Protein AF-0000000074147893 (afdb_homodimer)

InterPro domains:
  IPR001667 DDH domain [PF01368] (23-160)
  IPR003156 DHHA1 domain [PF02272] (236-323)
  IPR038763 DHH phosphoesterase superfamily [SSF64182] (21-308)
  IPR051319 Bifunctional oligoribonuclease/pAp-phosphatase and c-di-AMP PDE [PTHR47618] (9-326)

Organism: Dictyoglomus thermophilum (strain ATCC 35947 / DSM 3960 / H-6-12) (NCBI:txid309799)

Structure (mmCIF, N/CA/C/O backbone):
data_AF-0000000074147893-model_v1
#
loop_
_entity.id
_entity.type
_entity.pdbx_description
1 polymer 'MgpA protein'
#
loop_
_atom_site.group_PDB
_atom_site.id
_atom_site.type_symbol
_atom_site.label_atom_id
_atom_site.label_alt_id
_atom_site.label_comp_id
_atom_site.label_asym_id
_atom_site.label_entity_id
_atom_site.label_seq_id
_atom_site.pdbx_PDB_ins_code
_atom_site.Cartn_x
_atom_site.Cartn_y
_atom_site.Cartn_z
_atom_site.occupancy
_atom_site.B_iso_or_equiv
_atom_site.auth_seq_id
_atom_site.auth_comp_id
_atom_site.auth_asym_id
_atom_site.auth_atom_id
_atom_site.pdbx_PDB_model_num
ATOM 1 N N . MET A 1 1 ? -23.25 4.574 19.812 1 52.91 1 MET A N 1
ATOM 2 C CA . MET A 1 1 ? -22.5 5.781 20.172 1 52.91 1 MET A CA 1
ATOM 3 C C . MET A 1 1 ? -22.766 6.164 21.625 1 52.91 1 MET A C 1
ATOM 5 O O . MET A 1 1 ? -23.922 6.215 22.062 1 52.91 1 MET A O 1
ATOM 9 N N . ASN A 1 2 ? -21.688 6.203 22.328 1 68.12 2 ASN A N 1
ATOM 10 C CA . ASN A 1 2 ? -21.859 6.5 23.75 1 68.12 2 ASN A CA 1
ATOM 11 C C . ASN A 1 2 ? -22.438 7.898 23.953 1 68.12 2 ASN A C 1
ATOM 13 O O . ASN A 1 2 ? -22.328 8.758 23.078 1 68.12 2 ASN A O 1
ATOM 17 N N . LYS A 1 3 ? -23.344 8.062 24.906 1 64.62 3 LYS A N 1
ATOM 18 C CA . LYS A 1 3 ? -24.047 9.273 25.312 1 64.62 3 LYS A CA 1
ATOM 19 C C . LYS A 1 3 ? -23.109 10.477 25.312 1 64.62 3 LYS A C 1
ATOM 21 O O . LYS A 1 3 ? -23.484 11.578 24.906 1 64.62 3 LYS A O 1
ATOM 26 N N . THR A 1 4 ? -21.844 10.289 25.562 1 75 4 THR A N 1
ATOM 27 C CA . THR A 1 4 ? -20.859 11.359 25.641 1 75 4 THR A CA 1
ATOM 28 C C . THR A 1 4 ? -20.453 11.828 24.25 1 75 4 THR A C 1
ATOM 30 O O . THR A 1 4 ? -20.328 13.031 24 1 75 4 THR A O 1
ATOM 33 N N . GLN A 1 5 ? -20.344 10.977 23.344 1 82.56 5 GLN A N 1
ATOM 34 C CA . GLN A 1 5 ? -19.969 11.312 21.969 1 82.56 5 GLN A CA 1
ATOM 35 C C . GLN A 1 5 ? -21.094 12.102 21.297 1 82.56 5 GLN A C 1
ATOM 37 O O . GLN A 1 5 ? -20.812 13.031 20.531 1 82.56 5 GLN A O 1
ATOM 42 N N . SER A 1 6 ? -22.312 11.711 21.641 1 85.5 6 SER A N 1
ATOM 43 C CA . SER A 1 6 ? -23.453 12.406 21.062 1 85.5 6 SER A CA 1
ATOM 44 C C . SER A 1 6 ? -23.516 13.859 21.516 1 85.5 6 SER A C 1
ATOM 46 O O . SER A 1 6 ? -23.812 14.75 20.734 1 85.5 6 SER A O 1
ATOM 48 N N . LYS A 1 7 ? -23.25 14.117 22.781 1 89.94 7 LYS A N 1
ATOM 49 C CA . LYS A 1 7 ? -23.266 15.477 23.312 1 89.94 7 LYS A CA 1
ATOM 50 C C . LYS A 1 7 ? -22.188 16.328 22.672 1 89.94 7 LYS A C 1
ATOM 52 O O . LYS A 1 7 ? -22.422 17.5 22.375 1 89.94 7 LYS A O 1
ATOM 57 N N . LEU A 1 8 ? -21.047 15.766 22.5 1 93.31 8 LEU A N 1
ATOM 58 C CA . LEU A 1 8 ? -19.922 16.484 21.891 1 93.31 8 LEU A CA 1
ATOM 59 C C . LEU A 1 8 ? -20.25 16.859 20.438 1 93.31 8 LEU A C 1
ATOM 61 O O . LEU A 1 8 ? -19.938 17.969 20 1 93.31 8 LEU A O 1
ATOM 65 N N . LEU A 1 9 ? -20.938 16.016 19.766 1 94.69 9 LEU A N 1
ATOM 66 C CA . LEU A 1 9 ? -21.297 16.266 18.375 1 94.69 9 LEU A CA 1
ATOM 67 C C . LEU A 1 9 ? -22.359 17.359 18.266 1 94.69 9 LEU A C 1
ATOM 69 O O . LEU A 1 9 ? -22.328 18.172 17.359 1 94.69 9 LEU A O 1
ATOM 73 N N . THR A 1 10 ? -23.25 17.312 19.219 1 94.12 10 THR A N 1
ATOM 74 C CA . THR A 1 10 ? -24.281 18.359 19.266 1 94.12 10 THR A CA 1
ATOM 75 C C . THR A 1 10 ? -23.641 19.719 19.516 1 94.12 10 THR A C 1
ATOM 77 O O . THR A 1 10 ? -24.031 20.719 18.891 1 94.12 10 THR A O 1
ATOM 80 N N . SER A 1 11 ? -22.703 19.734 20.344 1 96.25 11 SER A N 1
ATOM 81 C CA . SER A 1 11 ? -21.984 20.969 20.625 1 96.25 11 SER A CA 1
ATOM 82 C C . SER A 1 11 ? -21.219 21.469 19.406 1 96.25 11 SER A C 1
ATOM 84 O O . SER A 1 11 ? -21.25 22.656 19.094 1 96.25 11 SER A O 1
ATOM 86 N N . LEU A 1 12 ? -20.578 20.562 18.734 1 97.19 12 LEU A N 1
ATOM 87 C CA . LEU A 1 12 ? -19.844 20.938 17.531 1 97.19 12 LEU A CA 1
ATOM 88 C C . LEU A 1 12 ? -20.781 21.484 16.469 1 97.19 12 LEU A C 1
ATOM 90 O O . LEU A 1 12 ? -20.484 22.484 15.82 1 97.19 12 LEU A O 1
ATOM 94 N N . LYS A 1 13 ? -21.891 20.844 16.328 1 97.12 13 LYS A N 1
ATOM 95 C CA . LYS A 1 13 ? -22.891 21.312 15.359 1 97.12 13 LYS A CA 1
ATOM 96 C C . LYS A 1 13 ? -23.344 22.734 15.68 1 97.12 13 LYS A C 1
ATOM 98 O O . LYS A 1 13 ? -23.438 23.578 14.781 1 97.12 13 LYS A O 1
ATOM 103 N N . ALA A 1 14 ? -23.609 22.969 16.922 1 97.38 14 ALA A N 1
ATOM 104 C CA . ALA A 1 14 ? -24.031 24.297 17.359 1 97.38 14 ALA A CA 1
ATOM 105 C C . ALA A 1 14 ? -22.953 25.344 17.078 1 97.38 14 ALA A C 1
ATOM 107 O O . ALA A 1 14 ? -23.266 26.453 16.625 1 97.38 14 ALA A O 1
ATOM 108 N N . ILE A 1 15 ? -21.781 25 17.297 1 97.56 15 ILE A N 1
ATOM 109 C CA . ILE A 1 15 ? -20.656 25.906 17.078 1 97.56 15 ILE A CA 1
ATOM 110 C C . ILE A 1 15 ? -20.547 26.25 15.586 1 97.56 15 ILE A C 1
ATOM 112 O O . ILE A 1 15 ? -20.406 27.406 15.219 1 97.56 15 ILE A O 1
ATOM 116 N N . ILE A 1 16 ? -20.672 25.25 14.719 1 97.69 16 ILE A N 1
ATOM 117 C CA . ILE A 1 16 ? -20.562 25.453 13.273 1 97.69 16 ILE A CA 1
ATOM 118 C C . ILE A 1 16 ? -21.719 26.328 12.797 1 97.69 16 ILE A C 1
ATOM 120 O O . ILE A 1 16 ? -21.516 27.281 12.047 1 97.69 16 ILE A O 1
ATOM 124 N N . GLU A 1 17 ? -22.859 26.016 13.32 1 97.25 17 GLU A N 1
ATOM 125 C CA . GLU A 1 17 ? -24.062 26.688 12.844 1 97.25 17 GLU A CA 1
ATOM 126 C C . GLU A 1 17 ? -24.109 28.141 13.344 1 97.25 17 GLU A C 1
ATOM 128 O O . GLU A 1 17 ? -24.609 29.016 12.648 1 97.25 17 GLU A O 1
ATOM 133 N N . ASN A 1 18 ? -23.547 28.406 14.5 1 97.44 18 ASN A N 1
ATOM 134 C CA . ASN A 1 18 ? -23.734 29.703 15.156 1 97.44 18 ASN A CA 1
ATOM 135 C C . ASN A 1 18 ? -22.531 30.625 14.938 1 97.44 18 ASN A C 1
ATOM 137 O O . ASN A 1 18 ? -22.5 31.734 15.453 1 97.44 18 ASN A O 1
ATOM 141 N N . ASN A 1 19 ? -21.594 30.188 14.219 1 97.94 19 ASN A N 1
ATOM 142 C CA . ASN A 1 19 ? -20.406 31.016 13.984 1 97.94 19 ASN A CA 1
ATOM 143 C C . ASN A 1 19 ? -20.078 31.094 12.5 1 97.94 19 ASN A C 1
ATOM 145 O O . ASN A 1 19 ? -20.453 30.219 11.719 1 97.94 19 ASN A O 1
ATOM 149 N N . GLN A 1 20 ? -19.312 32.156 12.133 1 97.31 20 GLN A N 1
ATOM 150 C CA . GLN A 1 20 ? -19 32.375 10.727 1 97.31 20 GLN A CA 1
ATOM 151 C C . GLN A 1 20 ? -17.5 32.312 10.477 1 97.31 20 GLN A C 1
ATOM 153 O O . GLN A 1 20 ? -17.062 31.922 9.391 1 97.31 20 GLN A O 1
ATOM 158 N N . ASP A 1 21 ? -16.766 32.688 11.469 1 96.81 21 ASP A N 1
ATOM 159 C CA . ASP A 1 21 ? -15.32 32.812 11.312 1 96.81 21 ASP A CA 1
ATOM 160 C C . ASP A 1 21 ? -14.57 31.734 12.078 1 96.81 21 ASP A C 1
ATOM 162 O O . ASP A 1 21 ? -14.727 31.609 13.297 1 96.81 21 ASP A O 1
ATOM 166 N N . PHE A 1 22 ? -13.82 30.969 11.352 1 98.56 22 PHE A N 1
ATOM 167 C CA . PHE A 1 22 ? -13.102 29.844 11.922 1 98.56 22 PHE A CA 1
ATOM 168 C C . PHE A 1 22 ? -11.617 29.906 11.578 1 98.56 22 PHE A C 1
ATOM 170 O O . PHE A 1 22 ? -11.25 30.375 10.5 1 98.56 22 PHE A O 1
ATOM 177 N N . ILE A 1 23 ? -10.766 29.469 12.469 1 98.75 23 ILE A N 1
ATOM 178 C CA . ILE A 1 23 ? -9.367 29.203 12.156 1 98.75 23 ILE A CA 1
ATOM 179 C C . ILE A 1 23 ? -9.039 27.734 12.414 1 98.75 23 ILE A C 1
ATOM 181 O O . ILE A 1 23 ? -9.461 27.172 13.422 1 98.75 23 ILE A O 1
ATOM 185 N N . LEU A 1 24 ? -8.422 27.125 11.461 1 98.75 24 LEU A N 1
ATOM 186 C CA . LEU A 1 24 ? -8.086 25.703 11.5 1 98.75 24 LEU A CA 1
ATOM 187 C C . LEU A 1 24 ? -6.586 25.516 11.703 1 98.75 24 LEU A C 1
ATOM 189 O O . LEU A 1 24 ? -5.777 26.219 11.102 1 98.75 24 LEU A O 1
ATOM 193 N N . PHE A 1 25 ? -6.289 24.562 12.602 1 97.94 25 PHE A N 1
ATOM 194 C CA . PHE A 1 25 ? -4.902 24.297 12.969 1 97.94 25 PHE A CA 1
ATOM 195 C C . PHE A 1 25 ? -4.57 22.828 12.828 1 97.94 25 PHE A C 1
ATOM 197 O O . PHE A 1 25 ? -5.457 21.969 12.883 1 97.94 25 PHE A O 1
ATOM 204 N N . THR A 1 26 ? -3.301 22.516 12.602 1 95.75 26 THR A N 1
ATOM 205 C CA . THR A 1 26 ? -2.723 21.172 12.742 1 95.75 26 THR A CA 1
ATOM 206 C C . THR A 1 26 ? -1.274 21.266 13.219 1 95.75 26 THR A C 1
ATOM 208 O O . THR A 1 26 ? -0.769 22.359 13.492 1 95.75 26 THR A O 1
ATOM 211 N N . HIS A 1 27 ? -0.681 20.156 13.383 1 88.62 27 HIS A N 1
ATOM 212 C CA . HIS A 1 27 ? 0.688 20.172 13.883 1 88.62 27 HIS A CA 1
ATOM 213 C C . HIS A 1 27 ? 1.665 20.641 12.805 1 88.62 27 HIS A C 1
ATOM 215 O O . HIS A 1 27 ? 1.356 20.578 11.609 1 88.62 27 HIS A O 1
ATOM 221 N N . SER A 1 28 ? 2.787 21.078 13.273 1 83.44 28 SER A N 1
ATOM 222 C CA . SER A 1 28 ? 3.85 21.469 12.352 1 83.44 28 SER A CA 1
ATOM 223 C C . SER A 1 28 ? 4.324 20.281 11.523 1 83.44 28 SER A C 1
ATOM 225 O O . SER A 1 28 ? 4.301 19.141 11.992 1 83.44 28 SER A O 1
ATOM 227 N N . ASN A 1 29 ? 4.711 20.516 10.227 1 78.94 29 ASN A N 1
ATOM 228 C CA . ASN A 1 29 ? 5.125 19.469 9.289 1 78.94 29 ASN A CA 1
ATOM 229 C C . ASN A 1 29 ? 4.047 18.406 9.141 1 78.94 29 ASN A C 1
ATOM 231 O O . ASN A 1 29 ? 4.297 17.219 9.406 1 78.94 29 ASN A O 1
ATOM 235 N N . PRO A 1 30 ? 2.986 18.875 8.727 1 89.25 30 PRO A N 1
ATOM 236 C CA . PRO A 1 30 ? 1.808 18 8.695 1 89.25 30 PRO A CA 1
ATOM 237 C C . PRO A 1 30 ? 1.951 16.844 7.715 1 89.25 30 PRO A C 1
ATOM 239 O O . PRO A 1 30 ? 2.549 17 6.648 1 89.25 30 PRO A O 1
ATOM 242 N N . ASP A 1 31 ? 1.416 15.688 8.133 1 87.25 31 ASP A N 1
ATOM 243 C CA . ASP A 1 31 ? 1.384 14.523 7.246 1 87.25 31 ASP A CA 1
ATOM 244 C C . ASP A 1 31 ? 0.051 14.438 6.508 1 87.25 31 ASP A C 1
ATOM 246 O O . ASP A 1 31 ? -0.712 15.398 6.473 1 87.25 31 ASP A O 1
ATOM 250 N N . GLY A 1 32 ? -0.224 13.359 5.887 1 93.62 32 GLY A N 1
ATOM 251 C CA . GLY A 1 32 ? -1.396 13.203 5.039 1 93.62 32 GLY A CA 1
ATOM 252 C C . GLY A 1 32 ? -2.701 13.273 5.809 1 93.62 32 GLY A C 1
ATOM 253 O O . GLY A 1 32 ? -3.688 13.828 5.316 1 93.62 32 GLY A O 1
ATOM 254 N N . ASP A 1 33 ? -2.734 12.695 7 1 96.44 33 ASP A N 1
ATOM 255 C CA . ASP A 1 33 ? -3.939 12.758 7.816 1 96.44 33 ASP A CA 1
ATOM 256 C C . ASP A 1 33 ? -4.211 14.188 8.281 1 96.44 33 ASP A C 1
ATOM 258 O O . ASP A 1 33 ? -5.355 14.648 8.258 1 96.44 33 ASP A O 1
ATOM 262 N N . ALA A 1 34 ? -3.133 14.828 8.656 1 96.12 34 ALA A N 1
ATOM 263 C CA . ALA A 1 34 ? -3.252 16.219 9.078 1 96.12 34 ALA A CA 1
ATOM 264 C C . ALA A 1 34 ? -3.773 17.094 7.941 1 96.12 34 ALA A C 1
ATOM 266 O O . ALA A 1 34 ? -4.762 17.812 8.109 1 96.12 34 ALA A O 1
ATOM 267 N N . ILE A 1 35 ? -3.178 16.984 6.805 1 97 35 ILE A N 1
ATOM 268 C CA . ILE A 1 35 ? -3.557 17.797 5.652 1 97 35 ILE A CA 1
ATOM 269 C C . ILE A 1 35 ? -4.949 17.391 5.176 1 97 35 ILE A C 1
ATOM 271 O O . ILE A 1 35 ? -5.777 18.25 4.867 1 97 35 ILE A O 1
ATOM 275 N N . GLY A 1 36 ? -5.184 16.078 5.152 1 98.38 36 GLY A N 1
ATOM 276 C CA . GLY A 1 36 ? -6.512 15.609 4.785 1 98.38 36 GLY A CA 1
ATOM 277 C C . GLY A 1 36 ? -7.602 16.125 5.703 1 98.38 36 GLY A C 1
ATOM 278 O O . GLY A 1 36 ? -8.672 16.516 5.242 1 98.38 36 GLY A O 1
ATOM 279 N N . SER A 1 37 ? -7.316 16.156 6.945 1 98.62 37 SER A N 1
ATOM 280 C CA . SER A 1 37 ? -8.305 16.578 7.934 1 98.62 37 SER A CA 1
ATOM 281 C C . SER A 1 37 ? -8.594 18.078 7.824 1 98.62 37 SER A C 1
ATOM 283 O O . SER A 1 37 ? -9.75 18.484 7.766 1 98.62 37 SER A O 1
ATOM 285 N N . ILE A 1 38 ? -7.527 18.891 7.766 1 98.25 38 ILE A N 1
ATOM 286 C CA . ILE A 1 38 ? -7.703 20.344 7.762 1 98.25 38 ILE A CA 1
ATOM 287 C C . ILE A 1 38 ? -8.398 20.766 6.473 1 98.25 38 ILE A C 1
ATOM 289 O O . ILE A 1 38 ? -9.297 21.609 6.496 1 98.25 38 ILE A O 1
ATOM 293 N N . LEU A 1 39 ? -8.086 20.188 5.344 1 98.56 39 LEU A N 1
ATOM 294 C CA . LEU A 1 39 ? -8.672 20.578 4.066 1 98.56 39 LEU A CA 1
ATOM 295 C C . LEU A 1 39 ? -10.094 20.062 3.938 1 98.56 39 LEU A C 1
ATOM 297 O O . LEU A 1 39 ? -10.961 20.75 3.375 1 98.56 39 LEU A O 1
ATOM 301 N N . ALA A 1 40 ? -10.336 18.828 4.434 1 98.81 40 ALA A N 1
ATOM 302 C CA . ALA A 1 40 ? -11.703 18.312 4.426 1 98.81 40 ALA A CA 1
ATOM 303 C C . ALA A 1 40 ? -12.648 19.25 5.172 1 98.81 40 ALA A C 1
ATOM 305 O O . ALA A 1 40 ? -13.727 19.578 4.672 1 98.81 40 ALA A O 1
ATOM 306 N N . PHE A 1 41 ? -12.203 19.672 6.309 1 98.75 41 PHE A N 1
ATOM 307 C CA . PHE A 1 41 ? -13.062 20.516 7.121 1 98.75 41 PHE A CA 1
ATOM 308 C C . PHE A 1 41 ? -13.141 21.922 6.531 1 98.75 41 PHE A C 1
ATOM 310 O O . PHE A 1 41 ? -14.18 22.578 6.609 1 98.75 41 PHE A O 1
ATOM 317 N N . TYR A 1 42 ? -12.031 22.406 5.992 1 98.69 42 TYR A N 1
ATOM 318 C CA . TYR A 1 42 ? -12.016 23.688 5.289 1 98.69 42 TYR A CA 1
ATOM 319 C C . TYR A 1 42 ? -13.086 23.734 4.203 1 98.69 42 TYR A C 1
ATOM 321 O O . TYR A 1 42 ? -13.914 24.641 4.164 1 98.69 42 TYR A O 1
ATOM 329 N N . TYR A 1 43 ? -13.078 22.719 3.342 1 98.69 43 TYR A N 1
ATOM 330 C CA . TYR A 1 43 ? -14.039 22.656 2.246 1 98.69 43 TYR A CA 1
ATOM 331 C C . TYR A 1 43 ? -15.461 22.5 2.779 1 98.69 43 TYR A C 1
ATOM 333 O O . TYR A 1 43 ? -16.391 23.109 2.25 1 98.69 43 TYR A O 1
ATOM 341 N N . LEU A 1 44 ? -15.625 21.688 3.842 1 98.56 44 LEU A N 1
ATOM 342 C CA . LEU A 1 44 ? -16.938 21.531 4.453 1 98.56 44 LEU A CA 1
ATOM 343 C C 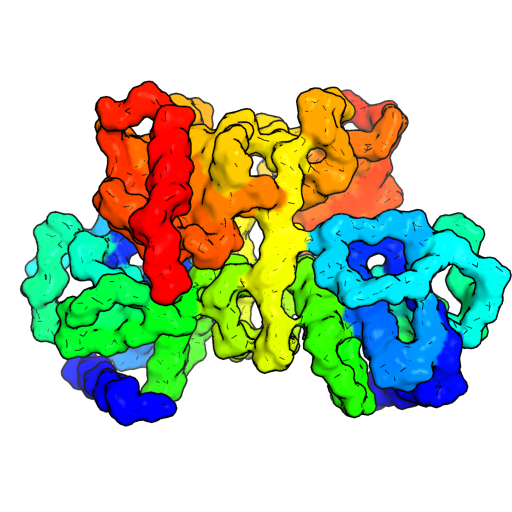. LEU A 1 44 ? -17.5 22.875 4.922 1 98.56 44 LEU A C 1
ATOM 345 O O . LEU A 1 44 ? -18.641 23.203 4.617 1 98.56 44 LEU A O 1
ATOM 349 N N . LEU A 1 45 ? -16.656 23.672 5.637 1 98.62 45 LEU A N 1
ATOM 350 C CA . LEU A 1 45 ? -17.094 24.953 6.16 1 98.62 45 LEU A CA 1
ATOM 351 C C . LEU A 1 45 ? -17.453 25.906 5.023 1 98.62 45 LEU A C 1
ATOM 353 O O . LEU A 1 45 ? -18.453 26.625 5.102 1 98.62 45 LEU A O 1
ATOM 357 N N . GLU A 1 46 ? -16.609 25.875 4 1 98.25 46 GLU A N 1
ATOM 358 C CA . GLU A 1 46 ? -16.922 26.734 2.855 1 98.25 46 GLU A CA 1
ATOM 359 C C . GLU A 1 46 ? -18.25 26.359 2.223 1 98.25 46 GLU A C 1
ATOM 361 O O . GLU A 1 46 ? -19.047 27.234 1.863 1 98.25 46 GLU A O 1
ATOM 366 N N . GLU A 1 47 ? -18.453 25.109 2.096 1 97.44 47 GLU A N 1
ATOM 367 C CA . GLU A 1 47 ? -19.688 24.609 1.492 1 97.44 47 GLU A CA 1
ATOM 368 C C . GLU A 1 47 ? -20.906 24.938 2.361 1 97.44 47 GLU A C 1
ATOM 370 O O . GLU A 1 47 ? -22.031 24.969 1.873 1 97.44 47 GLU A O 1
ATOM 375 N N . LEU A 1 48 ? -20.672 25.172 3.586 1 97.75 48 LEU A N 1
ATOM 376 C CA . LEU A 1 48 ? -21.719 25.594 4.508 1 97.75 48 LEU A CA 1
ATOM 377 C C . LEU A 1 48 ? -21.781 27.125 4.594 1 97.75 48 LEU A C 1
ATOM 379 O O . LEU A 1 48 ? -22.422 27.672 5.496 1 97.75 48 LEU A O 1
ATOM 383 N N . ASN A 1 49 ? -21.047 27.766 3.717 1 97.81 49 ASN A N 1
ATOM 384 C CA . ASN A 1 49 ? -21.016 29.219 3.576 1 97.81 49 ASN A CA 1
ATOM 385 C C . ASN A 1 49 ? -20.391 29.891 4.793 1 97.81 49 ASN A C 1
ATOM 387 O O . ASN A 1 49 ? -20.844 30.938 5.246 1 97.81 49 ASN A O 1
ATOM 391 N N . LYS A 1 50 ? -19.422 29.234 5.387 1 98.25 50 LYS A N 1
ATOM 392 C CA . LYS A 1 50 ? -18.625 29.828 6.457 1 98.25 50 LYS A CA 1
ATOM 393 C C . LYS A 1 50 ? -17.297 30.359 5.926 1 98.25 50 LYS A C 1
ATOM 395 O O . LYS A 1 50 ? -17.016 30.266 4.73 1 98.25 50 LYS A O 1
ATOM 400 N N . ASN A 1 51 ? -16.516 30.984 6.863 1 97.81 51 ASN A N 1
ATOM 401 C CA . ASN A 1 51 ? -15.25 31.609 6.496 1 97.81 51 ASN A CA 1
ATOM 402 C C . ASN A 1 51 ? -14.078 30.984 7.234 1 97.81 51 ASN A C 1
ATOM 404 O O . ASN A 1 51 ? -13.57 31.547 8.211 1 97.81 51 ASN A O 1
ATOM 408 N N . PRO A 1 52 ? -13.609 29.906 6.688 1 98.44 52 PRO A N 1
ATOM 409 C CA . PRO A 1 52 ? -12.469 29.266 7.336 1 98.44 52 PRO A CA 1
ATOM 410 C C . PRO A 1 52 ? -11.133 29.859 6.914 1 98.44 52 PRO A C 1
ATOM 412 O O . PRO A 1 52 ? -10.969 30.25 5.758 1 98.44 52 PRO A O 1
ATOM 415 N N . THR A 1 53 ? -10.242 29.953 7.828 1 98.44 53 THR A N 1
ATOM 416 C CA . THR A 1 53 ? -8.836 30.297 7.637 1 98.44 53 THR A CA 1
ATOM 417 C C . THR A 1 53 ? -7.93 29.172 8.156 1 98.44 53 THR A C 1
ATOM 419 O O . THR A 1 53 ? -8.195 28.594 9.203 1 98.44 53 THR A O 1
ATOM 422 N N . ILE A 1 54 ? -6.883 28.875 7.387 1 98.19 54 ILE A N 1
ATOM 423 C CA . ILE A 1 54 ? -5.93 27.859 7.812 1 98.19 54 ILE A CA 1
ATOM 424 C C . ILE A 1 54 ? -4.645 28.516 8.297 1 98.19 54 ILE A C 1
ATOM 426 O O . ILE A 1 54 ? -4.094 29.391 7.621 1 98.19 54 ILE A O 1
ATOM 430 N N . TYR A 1 55 ? -4.27 28.125 9.516 1 97.62 55 TYR A N 1
ATOM 431 C CA . TYR A 1 55 ? -2.93 28.484 9.969 1 97.62 55 TYR A CA 1
ATOM 432 C C . TYR A 1 55 ? -1.923 27.406 9.609 1 97.62 55 TYR A C 1
ATOM 434 O O . TYR A 1 55 ? -2.121 26.234 9.945 1 97.62 55 TYR A O 1
ATOM 442 N N . MET A 1 56 ? -0.872 27.812 8.961 1 92.31 56 MET A N 1
ATOM 443 C CA . MET A 1 56 ? 0.223 26.906 8.625 1 92.31 56 MET A CA 1
ATOM 444 C C . MET A 1 56 ? 1.544 27.656 8.523 1 92.31 56 MET A C 1
ATOM 446 O O . MET A 1 56 ? 1.719 28.5 7.645 1 92.31 56 MET A O 1
ATOM 450 N N . ASN A 1 57 ? 2.441 27.25 9.398 1 86.38 57 ASN A N 1
ATOM 451 C CA . ASN A 1 57 ? 3.705 27.969 9.422 1 86.38 57 ASN A CA 1
ATOM 452 C C . ASN A 1 57 ? 4.77 27.266 8.578 1 86.38 57 ASN A C 1
ATOM 454 O O . ASN A 1 57 ? 5.867 27.797 8.391 1 86.38 57 ASN A O 1
ATOM 458 N N . THR A 1 58 ? 4.559 26.062 8.156 1 83.19 58 THR A N 1
ATOM 459 C CA . THR A 1 58 ? 5.422 25.328 7.246 1 83.19 58 THR A CA 1
ATOM 460 C C . THR A 1 58 ? 4.762 25.172 5.879 1 83.19 58 THR A C 1
ATOM 462 O O . THR A 1 58 ? 3.535 25.234 5.766 1 83.19 58 THR A O 1
ATOM 465 N N . PRO A 1 59 ? 5.605 25.031 4.859 1 83.19 59 PRO A N 1
ATOM 466 C CA . PRO A 1 59 ? 5.008 24.844 3.537 1 83.19 59 PRO A CA 1
ATOM 467 C C . PRO A 1 59 ? 4.188 23.562 3.445 1 83.19 59 PRO A C 1
ATOM 469 O O . PRO A 1 59 ? 4.488 22.578 4.129 1 83.19 59 PRO A O 1
ATOM 472 N N . LEU A 1 60 ? 3.172 23.688 2.645 1 86.31 60 LEU A N 1
ATOM 473 C CA . LEU A 1 60 ? 2.404 22.484 2.334 1 86.31 60 LEU A CA 1
ATOM 474 C C . LEU A 1 60 ? 3.271 21.453 1.61 1 86.31 60 LEU A C 1
ATOM 476 O O . LEU A 1 60 ? 3.896 21.766 0.595 1 86.31 60 LEU A O 1
ATOM 480 N N . PRO A 1 61 ? 3.32 20.266 2.121 1 83.25 61 PRO A N 1
ATOM 481 C CA . PRO A 1 61 ? 4.098 19.25 1.403 1 83.25 61 PRO A CA 1
ATOM 482 C C . PRO A 1 61 ? 3.586 19 -0.014 1 83.25 61 PRO A C 1
ATOM 484 O O . PRO A 1 61 ? 2.373 18.922 -0.229 1 83.25 61 PRO A O 1
ATOM 487 N N . TYR A 1 62 ? 4.473 18.891 -0.949 1 83.88 62 TYR A N 1
ATOM 488 C CA . TYR A 1 62 ? 4.117 18.828 -2.361 1 83.88 62 TYR A CA 1
ATOM 489 C C . TYR A 1 62 ? 3.312 17.562 -2.656 1 83.88 62 TYR A C 1
ATOM 491 O O . TYR A 1 62 ? 2.488 17.547 -3.574 1 83.88 62 TYR A O 1
ATOM 499 N N . PHE A 1 63 ? 3.41 16.578 -1.792 1 85.06 63 PHE A N 1
ATOM 500 C CA . PHE A 1 63 ? 2.715 15.297 -1.961 1 85.06 63 PHE A CA 1
ATOM 501 C C . PHE A 1 63 ? 1.207 15.484 -1.844 1 85.06 63 PHE A C 1
ATOM 503 O O . PHE A 1 63 ? 0.434 14.641 -2.295 1 85.06 63 PHE A O 1
ATOM 510 N N . TYR A 1 64 ? 0.812 16.609 -1.236 1 92.81 64 TYR A N 1
ATOM 511 C CA . TYR A 1 64 ? -0.609 16.766 -0.946 1 92.81 64 TYR A CA 1
ATOM 512 C C . TYR A 1 64 ? -1.194 17.953 -1.697 1 92.81 64 TYR A C 1
ATOM 514 O O .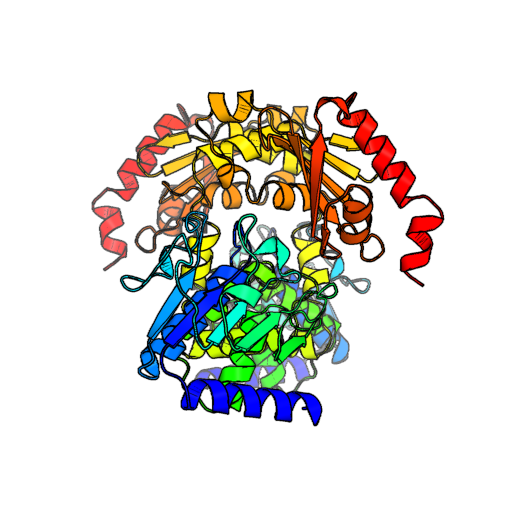 TYR A 1 64 ? -2.346 18.328 -1.47 1 92.81 64 TYR A O 1
ATOM 522 N N . GLU A 1 65 ? -0.395 18.484 -2.648 1 92.94 65 GLU A N 1
ATOM 523 C CA . GLU A 1 65 ? -0.823 19.656 -3.396 1 92.94 65 GLU A CA 1
ATOM 524 C C . GLU A 1 65 ? -2.039 19.344 -4.266 1 92.94 65 GLU A C 1
ATOM 526 O O . GLU A 1 65 ? -2.832 20.234 -4.574 1 92.94 65 GLU A O 1
ATOM 531 N N . PHE A 1 66 ? -2.213 18.125 -4.621 1 94.88 66 PHE A N 1
ATOM 532 C CA . PHE A 1 66 ? -3.307 17.719 -5.496 1 94.88 66 PHE A CA 1
ATOM 533 C C . PHE A 1 66 ? -4.652 17.922 -4.805 1 94.88 66 PHE A C 1
ATOM 535 O O . PHE A 1 66 ? -5.691 17.953 -5.465 1 94.88 66 PHE A O 1
ATOM 542 N N . LEU A 1 67 ? -4.645 18.125 -3.482 1 97.75 67 LEU A N 1
ATOM 543 C CA . LEU A 1 67 ? -5.875 18.312 -2.721 1 97.75 67 LEU A CA 1
ATOM 544 C C . LEU A 1 67 ? -6.344 19.75 -2.787 1 97.75 67 LEU A C 1
ATOM 546 O O . LEU A 1 67 ? -7.48 20.062 -2.424 1 97.75 67 LEU A O 1
ATOM 550 N N . ILE A 1 68 ? -5.461 20.625 -3.205 1 96.94 68 ILE A N 1
ATOM 551 C CA . ILE A 1 68 ? -5.789 22.047 -3.268 1 96.94 68 ILE A CA 1
ATOM 552 C C . ILE A 1 68 ? -6.566 22.344 -4.547 1 96.94 68 ILE A C 1
ATOM 554 O O . ILE A 1 68 ? -5.988 22.406 -5.633 1 96.94 68 ILE A O 1
ATOM 558 N N . LYS A 1 69 ? -7.832 22.578 -4.367 1 94.38 69 LYS A N 1
ATOM 559 C CA . LYS A 1 69 ? -8.719 22.734 -5.516 1 94.38 69 LYS A CA 1
ATOM 560 C C . LYS A 1 69 ? -9.016 24.203 -5.797 1 94.38 69 LYS A C 1
ATOM 562 O O . LYS A 1 69 ? -9.625 24.531 -6.82 1 94.38 69 LYS A O 1
ATOM 567 N N . LYS A 1 70 ? -8.625 25.016 -4.961 1 95 70 LYS A N 1
ATOM 568 C CA . LYS A 1 70 ? -8.82 26.453 -5.043 1 95 70 LYS A CA 1
ATOM 569 C C . LYS A 1 70 ? -7.844 27.203 -4.141 1 95 70 LYS A C 1
ATOM 571 O O . LYS A 1 70 ? -7.125 26.578 -3.35 1 95 70 LYS A O 1
ATOM 576 N N . GLU A 1 71 ? -7.875 28.5 -4.332 1 94.88 71 GLU A N 1
ATOM 577 C CA . GLU A 1 71 ? -7.039 29.297 -3.451 1 94.88 71 GLU A CA 1
ATOM 578 C C . GLU A 1 71 ? -7.523 29.219 -2.006 1 94.88 71 GLU A C 1
ATOM 580 O O . GLU A 1 71 ? -8.711 29.438 -1.731 1 94.88 71 GLU A O 1
ATOM 585 N N . LEU A 1 72 ? -6.656 28.922 -1.142 1 95.94 72 LEU A N 1
ATOM 586 C CA . LEU A 1 72 ? -6.961 28.781 0.277 1 95.94 72 LEU A CA 1
ATOM 587 C C . LEU A 1 72 ? -6.664 30.062 1.034 1 95.94 72 LEU A C 1
ATOM 589 O O . LEU A 1 72 ? -5.754 30.812 0.663 1 95.94 72 LEU A O 1
ATOM 593 N N . ARG A 1 73 ? -7.434 30.375 1.996 1 96.88 73 ARG A N 1
ATOM 594 C CA . ARG A 1 73 ? -7.078 31.406 2.957 1 96.88 73 ARG A CA 1
ATOM 595 C C . ARG A 1 73 ? -6.07 30.891 3.977 1 96.88 73 ARG A C 1
ATOM 597 O O . ARG A 1 73 ? -6.453 30.344 5.012 1 96.88 73 ARG A O 1
ATOM 604 N N . LEU A 1 74 ? -4.805 31.156 3.674 1 95.94 74 LEU A N 1
ATOM 605 C CA . LEU A 1 74 ? -3.697 30.672 4.492 1 95.94 74 LEU A CA 1
ATOM 606 C C . LEU A 1 74 ? -3.02 31.844 5.211 1 95.94 74 LEU A C 1
ATOM 608 O O . LEU A 1 74 ? -2.807 32.906 4.621 1 95.94 74 LEU A O 1
ATOM 612 N N . VAL A 1 75 ? -2.729 31.625 6.473 1 95.38 75 VAL A N 1
ATOM 613 C CA . VAL A 1 75 ? -1.979 32.625 7.223 1 95.38 75 VAL A CA 1
ATOM 614 C C . VAL A 1 75 ? -0.789 31.969 7.918 1 95.38 75 VAL A C 1
ATOM 616 O O . VAL A 1 75 ? -0.875 30.812 8.359 1 95.38 75 VAL A O 1
ATOM 619 N N . LYS A 1 76 ? 0.32 32.656 8.078 1 93.38 76 LYS A N 1
ATOM 620 C CA . LYS A 1 76 ? 1.523 32.156 8.727 1 93.38 76 LYS A CA 1
ATOM 621 C C . LYS A 1 76 ? 1.625 32.656 10.164 1 93.38 76 LYS A C 1
ATOM 623 O O . LYS A 1 76 ? 2.418 32.156 10.953 1 93.38 76 LYS A O 1
ATOM 628 N N . ASP A 1 77 ? 0.847 33.656 10.391 1 92.56 77 ASP A N 1
ATOM 629 C CA . ASP A 1 77 ? 0.763 34.219 11.734 1 92.56 77 ASP A CA 1
ATOM 630 C C . ASP A 1 77 ? -0.685 34.531 12.109 1 92.56 77 ASP A C 1
ATOM 632 O O . ASP A 1 77 ? -1.512 34.812 11.242 1 92.56 77 ASP A O 1
ATOM 636 N N . VAL A 1 78 ? -0.95 34.344 13.383 1 95.25 78 VAL A N 1
ATOM 637 C CA . VAL A 1 78 ? -2.287 34.625 13.883 1 95.25 78 VAL A CA 1
ATOM 638 C C . VAL A 1 78 ? -2.271 35.969 14.641 1 95.25 78 VAL A C 1
ATOM 640 O O . VAL A 1 78 ? -1.999 36 15.844 1 95.25 78 VAL A O 1
ATOM 643 N N . ASN A 1 79 ? -2.721 37 13.953 1 92.75 79 ASN A N 1
ATOM 644 C CA . ASN A 1 79 ? -2.562 38.344 14.484 1 92.75 79 ASN A CA 1
ATOM 645 C C . ASN A 1 79 ? -3.861 38.875 15.094 1 92.75 79 ASN A C 1
ATOM 647 O O . ASN A 1 79 ? -3.963 40.062 15.438 1 92.75 79 ASN A O 1
ATOM 651 N N . ARG A 1 80 ? -4.828 38.062 15.125 1 94.88 80 ARG A N 1
ATOM 652 C CA . ARG A 1 80 ? -6.102 38.406 15.75 1 94.88 80 ARG A CA 1
ATOM 653 C C . ARG A 1 80 ? -6.699 37.219 16.484 1 94.88 80 ARG A C 1
ATOM 655 O O . ARG A 1 80 ? -6.27 36.062 16.281 1 94.88 80 ARG A O 1
ATOM 662 N N . LYS A 1 81 ? -7.668 37.562 17.312 1 96.5 81 LYS A N 1
ATOM 663 C CA . LYS A 1 81 ? -8.391 36.531 18.016 1 96.5 81 LYS A CA 1
ATOM 664 C C . LYS A 1 81 ? -9.578 36.031 17.188 1 96.5 81 LYS A C 1
ATOM 666 O O . LYS A 1 81 ? -10.312 36.844 16.609 1 96.5 81 LYS A O 1
ATOM 671 N N . TYR A 1 82 ? -9.742 34.75 17.078 1 97.5 82 TYR A N 1
ATOM 672 C CA . TYR A 1 82 ? -10.875 34.156 16.375 1 97.5 82 TYR A CA 1
ATOM 673 C C . TYR A 1 82 ? -11.914 33.625 17.359 1 97.5 82 TYR A C 1
ATOM 675 O O . TYR A 1 82 ? -11.594 33.344 18.516 1 97.5 82 TYR A O 1
ATOM 683 N N . LYS A 1 83 ? -13.117 33.562 16.906 1 96.88 83 LYS A N 1
ATOM 684 C CA . LYS A 1 83 ? -14.156 33.031 17.766 1 96.88 83 LYS A CA 1
ATOM 685 C C . LYS A 1 83 ? -13.984 31.531 17.969 1 96.88 83 LYS A C 1
ATOM 687 O O . LYS A 1 83 ? -14.117 31.031 19.078 1 96.88 83 LYS A O 1
ATOM 692 N N . VAL A 1 84 ? -13.734 30.859 16.859 1 98.44 84 VAL A N 1
ATOM 693 C CA . VAL A 1 84 ? -13.641 29.406 16.938 1 98.44 84 VAL A CA 1
ATOM 694 C C . VAL A 1 84 ? -12.336 28.938 16.281 1 98.44 84 VAL A C 1
ATOM 696 O O . VAL A 1 84 ? -12.031 29.297 15.148 1 98.44 84 VAL A O 1
ATOM 699 N N . GLY A 1 85 ? -11.578 28.172 17.062 1 98.56 85 GLY A N 1
ATOM 700 C CA . GLY A 1 85 ? -10.445 27.422 16.531 1 98.56 85 GLY A CA 1
ATOM 701 C C . GLY A 1 85 ? -10.641 25.922 16.594 1 98.56 85 GLY A C 1
ATOM 702 O O . GLY A 1 85 ? -11.203 25.391 17.562 1 98.56 85 GLY A O 1
ATOM 703 N N . ILE A 1 86 ? -10.281 25.266 15.547 1 98.69 86 ILE A N 1
ATOM 704 C CA . ILE A 1 86 ? -10.344 23.797 15.516 1 98.69 86 ILE A CA 1
ATOM 705 C C . ILE A 1 86 ? -8.961 23.234 15.203 1 98.69 86 ILE A C 1
ATOM 707 O O . ILE A 1 86 ? -8.32 23.641 14.234 1 98.69 86 ILE A O 1
ATOM 711 N N . VAL A 1 87 ? -8.516 22.312 16.031 1 98.31 87 VAL A N 1
ATOM 712 C CA . VAL A 1 87 ? -7.219 21.656 15.867 1 98.31 87 VAL A CA 1
ATOM 713 C C . VAL A 1 87 ? -7.43 20.203 15.438 1 98.31 87 VAL A C 1
ATOM 715 O O . VAL A 1 87 ? -8.203 19.469 16.062 1 98.31 87 VAL A O 1
ATOM 718 N N . PHE A 1 88 ? -6.691 19.922 14.367 1 98.25 88 PHE A N 1
ATOM 719 C CA . PHE A 1 88 ? -6.77 18.562 13.859 1 98.25 88 PHE A CA 1
ATOM 720 C C . PHE A 1 88 ? -5.445 17.828 14.047 1 98.25 88 PHE A C 1
ATOM 722 O O . PHE A 1 88 ? -4.379 18.406 13.836 1 98.25 88 PHE A O 1
ATOM 729 N N . ASP A 1 89 ? -5.535 16.547 14.461 1 95.75 89 ASP A N 1
ATOM 730 C CA . ASP A 1 89 ? -4.426 15.609 14.391 1 95.75 89 ASP A CA 1
ATOM 731 C C . ASP A 1 89 ? -3.221 16.109 15.18 1 95.75 89 ASP A C 1
ATOM 733 O O . ASP A 1 89 ? -2.092 16.078 14.688 1 95.75 89 ASP A O 1
ATOM 737 N N . SER A 1 90 ? -3.463 16.672 16.281 1 91.94 90 SER A N 1
ATOM 738 C CA . SER A 1 90 ? -2.418 17.125 17.188 1 91.94 90 SER A CA 1
ATOM 739 C C . SER A 1 90 ? -2.709 16.672 18.625 1 91.94 90 SER A C 1
ATOM 741 O O . SER A 1 90 ? -3.703 17.109 19.219 1 91.94 90 SER A O 1
ATOM 743 N N . GLY A 1 91 ? -1.76 15.867 19.125 1 86.69 91 GLY A N 1
ATOM 744 C CA . GLY A 1 91 ? -1.957 15.336 20.469 1 86.69 91 GLY A CA 1
ATOM 745 C C . GLY A 1 91 ? -1.606 16.328 21.562 1 86.69 91 GLY A C 1
ATOM 746 O O . GLY A 1 91 ? -1.987 16.156 22.719 1 86.69 91 GLY A O 1
ATOM 747 N N . ASP A 1 92 ? -0.943 17.391 21.141 1 86.62 92 ASP A N 1
ATOM 748 C CA . ASP A 1 92 ? -0.488 18.422 22.062 1 86.62 92 ASP A CA 1
ATOM 749 C C . ASP A 1 92 ? -0.49 19.797 21.406 1 86.62 92 ASP A C 1
ATOM 751 O O . ASP A 1 92 ? -0.127 19.922 20.234 1 86.62 92 ASP A O 1
ATOM 755 N N . LYS A 1 93 ? -0.933 20.797 22.234 1 90.25 93 LYS A N 1
ATOM 756 C CA . LYS A 1 93 ? -1.054 22.141 21.672 1 90.25 93 LYS A CA 1
ATOM 757 C C . LYS A 1 93 ? 0.312 22.703 21.281 1 90.25 93 LYS A C 1
ATOM 759 O O . LYS A 1 93 ? 0.41 23.562 20.406 1 90.25 93 LYS A O 1
ATOM 764 N N . ASN A 1 94 ? 1.351 22.188 21.875 1 86.69 94 ASN A N 1
ATOM 765 C CA . ASN A 1 94 ? 2.697 22.703 21.625 1 86.69 94 ASN A CA 1
ATOM 766 C C . ASN A 1 94 ? 3.223 22.234 20.266 1 86.69 94 ASN A C 1
ATOM 768 O O . ASN A 1 94 ? 4.223 22.766 19.781 1 86.69 94 ASN A O 1
ATOM 772 N N . ARG A 1 95 ? 2.586 21.359 19.594 1 83.06 95 ARG A N 1
ATOM 773 C CA . ARG A 1 95 ? 2.988 20.859 18.281 1 83.06 95 ARG A CA 1
ATOM 774 C C . ARG A 1 95 ? 2.453 21.766 17.172 1 83.06 95 ARG A C 1
ATOM 776 O O . ARG A 1 95 ? 2.844 21.625 16.016 1 83.06 95 ARG A O 1
ATOM 783 N N . ILE A 1 96 ? 1.622 22.688 17.594 1 90.38 96 ILE A N 1
ATOM 784 C CA . ILE A 1 96 ? 0.943 23.547 16.625 1 90.38 96 ILE A CA 1
ATOM 785 C C . ILE A 1 96 ? 1.841 24.719 16.25 1 90.38 96 ILE A C 1
ATOM 787 O O . ILE A 1 96 ? 2.021 25.016 15.062 1 90.38 96 ILE A O 1
ATOM 791 N N . SER A 1 97 ? 2.355 25.391 17.234 1 89.62 97 SER A N 1
ATOM 792 C CA . SER A 1 97 ? 3.217 26.547 17.031 1 89.62 97 SER A CA 1
ATOM 793 C C . SER A 1 97 ? 4.246 26.672 18.141 1 89.62 97 SER A C 1
ATOM 795 O O . SER A 1 97 ? 3.953 26.359 19.297 1 89.62 97 SER A O 1
ATOM 797 N N . GLU A 1 98 ? 5.348 27.141 17.719 1 80.81 98 GLU A N 1
ATOM 798 C CA . GLU A 1 98 ? 6.391 27.438 18.703 1 80.81 98 GLU A CA 1
ATOM 799 C C . GLU A 1 98 ? 6.324 28.891 19.172 1 80.81 98 GLU A C 1
ATOM 801 O O . GLU A 1 98 ? 6.996 29.266 20.125 1 80.81 98 GLU A O 1
ATOM 806 N N . THR A 1 99 ? 5.48 29.656 18.562 1 87.31 99 THR A N 1
ATOM 807 C CA . THR A 1 99 ? 5.559 31.109 18.75 1 87.31 99 THR A CA 1
ATOM 808 C C . THR A 1 99 ? 4.367 31.609 19.562 1 87.31 99 THR A C 1
ATOM 810 O O . THR A 1 99 ? 4.398 32.719 20.094 1 87.31 99 THR A O 1
ATOM 813 N N . PHE A 1 100 ? 3.281 30.875 19.609 1 91.62 100 PHE A N 1
ATOM 814 C CA . PHE A 1 100 ? 2.133 31.312 20.391 1 91.62 100 PHE A CA 1
ATOM 815 C C . PHE A 1 100 ? 1.353 30.125 20.938 1 91.62 100 PHE A C 1
ATOM 817 O O . PHE A 1 100 ? 1.507 29 20.453 1 91.62 100 PHE A O 1
ATOM 824 N N . ASP A 1 101 ? 0.582 30.375 21.922 1 94.88 101 ASP A N 1
ATOM 825 C CA . ASP A 1 101 ? -0.383 29.422 22.453 1 94.88 101 ASP A CA 1
ATOM 826 C C . ASP A 1 101 ? -1.726 29.531 21.734 1 94.88 101 ASP A C 1
ATOM 828 O O . ASP A 1 101 ? -2.375 30.578 21.781 1 94.88 101 ASP A O 1
ATOM 832 N N . VAL A 1 102 ? -2.197 28.469 21.203 1 95.5 102 VAL A N 1
ATOM 833 C CA . VAL A 1 102 ? -3.4 28.453 20.375 1 95.5 102 VAL A CA 1
ATOM 834 C C . VAL A 1 102 ? -4.605 28.859 21.219 1 95.5 102 VAL A C 1
ATOM 836 O O . VAL A 1 102 ? -5.527 29.516 20.719 1 95.5 102 VAL A O 1
ATOM 839 N N . LYS A 1 103 ? -4.602 28.609 22.453 1 95.56 103 LYS A N 1
ATOM 840 C CA . LYS A 1 103 ? -5.719 28.906 23.344 1 95.56 103 LYS A CA 1
ATOM 841 C C . LYS A 1 103 ? -5.898 30.422 23.5 1 95.56 103 LYS A C 1
ATOM 843 O O . LYS A 1 103 ? -7.004 30.891 23.766 1 95.56 103 LYS A O 1
ATOM 848 N N . GLU A 1 104 ? -4.844 31.094 23.312 1 96 104 GLU A N 1
ATOM 849 C CA . GLU A 1 104 ? -4.883 32.531 23.469 1 96 104 GLU A CA 1
ATOM 850 C C . GLU A 1 104 ? -5.395 33.219 22.203 1 96 104 GLU A C 1
ATOM 852 O O . GLU A 1 104 ? -5.75 34.406 22.234 1 96 104 GLU A O 1
ATOM 857 N N . LYS A 1 105 ? -5.445 32.469 21.156 1 96.88 105 LYS A N 1
ATOM 858 C CA . LYS A 1 105 ? -5.758 33.062 19.859 1 96.88 105 LYS A CA 1
ATOM 859 C C . LYS A 1 105 ? -7.211 32.781 19.469 1 96.88 105 LYS A C 1
ATOM 861 O O . LYS A 1 105 ? -7.691 33.312 18.453 1 96.88 105 LYS A O 1
ATOM 866 N N . VAL A 1 106 ? -7.953 32.031 20.312 1 97.62 106 VAL A N 1
ATOM 867 C CA . VAL A 1 106 ? -9.328 31.703 19.969 1 97.62 106 VAL A CA 1
ATOM 868 C C . VAL A 1 106 ? -10.203 31.781 21.219 1 97.62 106 VAL A C 1
ATOM 870 O O . VAL A 1 106 ? -9.703 31.703 22.344 1 97.62 106 VAL A O 1
ATOM 873 N N . GLU A 1 107 ? -11.531 31.984 21.078 1 97.5 107 GLU A N 1
ATOM 874 C CA . GLU A 1 107 ? -12.469 31.984 22.188 1 97.5 107 GLU A CA 1
ATOM 875 C C . GLU A 1 107 ? -12.883 30.562 22.562 1 97.5 107 GLU A C 1
ATOM 877 O O . GLU A 1 107 ? -12.977 30.219 23.734 1 97.5 107 GLU A O 1
ATOM 882 N N . ILE A 1 108 ? -13.156 29.766 21.547 1 97.5 108 ILE A N 1
ATOM 883 C CA . ILE A 1 108 ? -13.516 28.359 21.719 1 97.5 108 ILE A CA 1
ATOM 884 C C . ILE A 1 108 ? -12.555 27.484 20.922 1 97.5 108 ILE A C 1
ATOM 886 O O . ILE A 1 108 ? -12.367 27.688 19.719 1 97.5 108 ILE A O 1
ATOM 890 N N . LEU A 1 109 ? -11.945 26.5 21.578 1 98.19 109 LEU A N 1
ATOM 891 C CA . LEU A 1 109 ? -11 25.609 20.938 1 98.19 109 LEU A CA 1
ATOM 892 C C . LEU A 1 109 ? -11.555 24.188 20.875 1 98.19 109 LEU A C 1
ATOM 894 O O . LEU A 1 109 ? -11.891 23.594 21.906 1 98.19 109 LEU A O 1
ATOM 898 N N . VAL A 1 110 ? -11.75 23.688 19.656 1 98.25 110 VAL A N 1
ATOM 899 C CA . VAL A 1 110 ? -12.164 22.312 19.438 1 98.25 110 VAL A CA 1
ATOM 900 C C . VAL A 1 110 ? -10.953 21.453 19.062 1 98.25 110 VAL A C 1
ATOM 902 O O . VAL A 1 110 ? -10.164 21.844 18.188 1 98.25 110 VAL A O 1
ATOM 905 N N . ASN A 1 111 ? -10.773 20.359 19.734 1 97.88 111 ASN A N 1
ATOM 906 C CA . ASN A 1 111 ? -9.68 19.438 19.484 1 97.88 111 ASN A CA 1
ATOM 907 C C . ASN A 1 111 ? -10.195 18.109 18.922 1 97.88 111 ASN A C 1
ATOM 909 O O . ASN A 1 111 ? -10.93 17.391 19.609 1 97.88 111 ASN A O 1
ATOM 913 N N . ILE A 1 112 ? -9.852 17.797 17.672 1 98.19 112 ILE A N 1
ATOM 914 C CA . ILE A 1 112 ? -10.195 16.531 17.031 1 98.19 112 ILE A CA 1
ATOM 915 C C . ILE A 1 112 ? -8.93 15.719 16.766 1 98.19 112 ILE A C 1
ATOM 917 O O . ILE A 1 112 ? -8.07 16.141 15.977 1 98.19 112 ILE A O 1
ATOM 921 N N . ASP A 1 113 ? -8.82 14.531 17.375 1 96.12 113 ASP A N 1
ATOM 922 C CA . ASP A 1 113 ? -7.555 13.805 17.359 1 96.12 113 ASP A CA 1
ATOM 923 C C . ASP A 1 113 ? -7.773 12.312 17.594 1 96.12 113 ASP A C 1
ATOM 925 O O . ASP A 1 113 ? -8.891 11.883 17.891 1 96.12 113 ASP A O 1
ATOM 929 N N . HIS A 1 114 ? -6.66 11.539 17.266 1 94.94 114 HIS A N 1
ATOM 930 C CA . HIS A 1 114 ? -6.758 10.109 17.516 1 94.94 114 HIS A CA 1
ATOM 931 C C . HIS A 1 114 ? -5.508 9.586 18.219 1 94.94 114 HIS A C 1
ATOM 933 O O . HIS A 1 114 ? -5.359 8.375 18.406 1 94.94 114 HIS A O 1
ATOM 939 N N . HIS A 1 115 ? -4.672 10.406 18.625 1 86.75 115 HIS A N 1
ATOM 940 C CA . HIS A 1 115 ? -3.479 9.969 19.344 1 86.75 115 HIS A CA 1
ATOM 941 C C . HIS A 1 115 ? -3.812 9.555 20.766 1 86.75 115 HIS A C 1
ATOM 943 O O . HIS A 1 115 ? -4.48 10.297 21.5 1 86.75 115 HIS A O 1
ATOM 949 N N . PRO A 1 116 ? -3.211 8.414 21.188 1 83.5 116 PRO A N 1
ATOM 950 C CA . PRO A 1 116 ? -3.471 7.973 22.562 1 83.5 116 PRO A CA 1
ATOM 951 C C . PRO A 1 116 ? -2.879 8.922 23.609 1 83.5 116 PRO A C 1
ATOM 953 O O . PRO A 1 116 ? -3.357 8.969 24.734 1 83.5 116 PRO A O 1
ATOM 956 N N . THR A 1 117 ? -1.959 9.68 23.266 1 78.88 117 THR A N 1
ATOM 957 C CA . THR A 1 117 ? -1.246 10.555 24.188 1 78.88 117 THR A CA 1
ATOM 958 C C . THR A 1 117 ? -1.911 11.922 24.266 1 78.88 117 THR A C 1
ATOM 960 O O . THR A 1 117 ? -1.423 12.82 24.969 1 78.88 117 THR A O 1
ATOM 963 N N . ASN A 1 118 ? -3.006 12.125 23.531 1 88.69 118 ASN A N 1
ATOM 964 C CA . ASN A 1 118 ? -3.678 13.422 23.547 1 88.69 118 ASN A CA 1
ATOM 965 C C . ASN A 1 118 ? -4.09 13.828 24.953 1 88.69 118 ASN A C 1
ATOM 967 O O . ASN A 1 118 ? -4.641 13.016 25.703 1 88.69 118 ASN A O 1
ATOM 971 N N . ASN A 1 119 ? -3.85 15.07 25.359 1 87.62 119 ASN A N 1
ATOM 972 C CA . ASN A 1 119 ? -4.117 15.516 26.719 1 87.62 119 ASN A CA 1
ATOM 973 C C . ASN A 1 119 ? -5.414 16.312 26.812 1 87.62 119 ASN A C 1
ATOM 975 O O . ASN A 1 119 ? -5.66 17 27.797 1 87.62 119 ASN A O 1
ATOM 979 N N . ASN A 1 120 ? -6.227 16.297 25.844 1 94.12 120 ASN A N 1
ATOM 980 C CA . ASN A 1 120 ? -7.535 16.938 25.812 1 94.12 120 ASN A CA 1
ATOM 981 C C . ASN A 1 120 ? -7.445 18.422 26.141 1 94.12 120 ASN A C 1
ATOM 983 O O . ASN A 1 120 ? -8.141 18.906 27.031 1 94.12 120 ASN A O 1
ATOM 987 N N . PHE A 1 121 ? -6.688 19.125 25.328 1 94.62 121 PHE A N 1
ATOM 988 C CA . PHE A 1 121 ? -6.316 20.5 25.625 1 94.62 121 PHE A CA 1
ATOM 989 C C . PHE A 1 121 ? -7.383 21.469 25.125 1 94.62 121 PHE A C 1
ATOM 991 O O . PHE A 1 121 ? -7.312 22.672 25.391 1 94.62 121 PHE A O 1
ATOM 998 N N . GLY A 1 122 ? -8.414 21.016 24.391 1 96.56 122 GLY A N 1
ATOM 999 C CA . GLY A 1 122 ? -9.453 21.906 23.891 1 96.56 122 GLY A CA 1
ATOM 1000 C C . GLY A 1 122 ? -10.586 22.125 24.875 1 96.56 122 GLY A C 1
ATOM 1001 O O . GLY A 1 122 ? -10.633 21.484 25.938 1 96.56 122 GLY A O 1
ATOM 1002 N N . ASP A 1 123 ? -11.43 23.109 24.547 1 96.31 123 ASP A N 1
ATOM 1003 C CA . ASP A 1 123 ? -12.688 23.266 25.281 1 96.31 123 ASP A CA 1
ATOM 1004 C C . ASP A 1 123 ? -13.656 22.125 24.953 1 96.31 123 ASP A C 1
ATOM 1006 O O . ASP A 1 123 ? -14.453 21.719 25.797 1 96.31 123 ASP A O 1
ATOM 1010 N N . ILE A 1 124 ? -13.609 21.703 23.75 1 96.38 124 ILE A N 1
ATOM 1011 C CA . ILE A 1 124 ? -14.305 20.516 23.25 1 96.38 124 ILE A CA 1
ATOM 1012 C C . ILE A 1 124 ? -13.281 19.547 22.672 1 96.38 124 ILE A C 1
ATOM 1014 O O . ILE A 1 124 ? -12.469 19.906 21.828 1 96.38 124 ILE A O 1
ATOM 1018 N N . ASN A 1 125 ? -13.312 18.344 23.188 1 97.25 125 ASN A N 1
ATOM 1019 C CA . ASN A 1 125 ? -12.352 17.328 22.75 1 97.25 125 ASN A CA 1
ATOM 1020 C C . ASN A 1 125 ? -13.055 16.109 22.141 1 97.25 125 ASN A C 1
ATOM 1022 O O . ASN A 1 125 ? -13.734 15.375 22.844 1 97.25 125 ASN A O 1
ATOM 1026 N N . ILE A 1 126 ? -12.898 15.93 20.859 1 97.44 126 ILE A N 1
ATOM 1027 C CA . ILE A 1 126 ? -13.352 14.734 20.156 1 97.44 126 ILE A CA 1
ATOM 1028 C C . ILE A 1 126 ? -12.148 13.859 19.797 1 97.44 126 ILE A C 1
ATOM 1030 O O . ILE A 1 126 ? -11.586 13.984 18.703 1 97.44 126 ILE A O 1
ATOM 1034 N N . VAL A 1 127 ? -11.789 13.016 20.75 1 96 127 VAL A N 1
ATOM 1035 C CA . VAL A 1 127 ? -10.578 12.203 20.641 1 96 127 VAL A CA 1
ATOM 1036 C C . VAL A 1 127 ? -10.938 10.727 20.672 1 96 127 VAL A C 1
ATOM 1038 O O . VAL A 1 127 ? -11.625 10.258 21.578 1 96 127 VAL A O 1
ATOM 1041 N N . ASP A 1 128 ? -10.594 9.992 19.625 1 95.69 128 ASP A N 1
ATOM 1042 C CA . ASP A 1 128 ? -10.828 8.555 19.547 1 95.69 128 ASP A CA 1
ATOM 1043 C C . ASP A 1 128 ? -9.547 7.809 19.172 1 95.69 128 ASP A C 1
ATOM 1045 O O . ASP A 1 128 ? -9.258 7.598 18 1 95.69 128 ASP A O 1
ATOM 1049 N N . PRO A 1 129 ? -8.844 7.297 20.156 1 92.06 129 PRO A N 1
ATOM 1050 C CA . PRO A 1 129 ? -7.566 6.625 19.906 1 92.06 129 PRO A CA 1
ATOM 1051 C C . PRO A 1 129 ? -7.73 5.34 19.094 1 92.06 129 PRO A C 1
ATOM 1053 O O . PRO A 1 129 ? -6.738 4.773 18.625 1 92.06 129 PRO A O 1
ATOM 1056 N N . LYS A 1 130 ? -8.93 4.891 18.922 1 92.94 130 LYS A N 1
ATOM 1057 C CA . LYS A 1 130 ? -9.164 3.652 18.172 1 92.94 130 LYS A CA 1
ATOM 1058 C C . LYS A 1 130 ? -9.367 3.926 16.688 1 92.94 130 LYS A C 1
ATOM 1060 O O . LYS A 1 130 ? -9.344 3.002 15.875 1 92.94 130 LYS A O 1
ATOM 1065 N N . ALA A 1 131 ? -9.539 5.223 16.406 1 96.25 131 ALA A N 1
ATOM 1066 C CA . ALA A 1 131 ? -9.719 5.574 14.992 1 96.25 131 ALA A CA 1
ATOM 1067 C C . ALA A 1 131 ? -8.414 5.422 14.219 1 96.25 131 ALA A C 1
ATOM 1069 O O . ALA A 1 131 ? -7.34 5.762 14.734 1 96.25 131 ALA A O 1
ATOM 1070 N N . ALA A 1 132 ? -8.555 4.977 13.008 1 94.88 132 ALA A N 1
ATOM 1071 C CA . ALA A 1 132 ? -7.371 4.762 12.18 1 94.88 132 ALA A CA 1
ATOM 1072 C C . ALA A 1 132 ? -6.719 6.09 11.805 1 94.88 132 ALA A C 1
ATOM 1074 O O . ALA A 1 132 ? -5.516 6.145 11.547 1 94.88 132 ALA A O 1
ATOM 1075 N N . SER A 1 133 ? -7.504 7.09 11.742 1 96.81 133 SER A N 1
ATOM 1076 C CA . SER A 1 133 ? -7.07 8.43 11.359 1 96.81 133 SER A CA 1
ATOM 1077 C C . SER A 1 133 ? -8.055 9.484 11.836 1 96.81 133 SER A C 1
ATOM 1079 O O . SER A 1 133 ? -9.18 9.164 12.219 1 96.81 133 SER A O 1
ATOM 1081 N N . VAL A 1 134 ? -7.609 10.68 11.867 1 98.25 134 VAL A N 1
ATOM 1082 C CA . VAL A 1 134 ? -8.508 11.781 12.195 1 98.25 134 VAL A CA 1
ATOM 1083 C C . VAL A 1 134 ? -9.547 11.945 11.086 1 98.25 134 VAL A C 1
ATOM 1085 O O . VAL A 1 134 ? -10.703 12.289 11.359 1 98.25 134 VAL A O 1
ATOM 1088 N N . THR A 1 135 ? -9.148 11.656 9.867 1 98.69 135 THR A N 1
ATOM 1089 C CA . THR A 1 135 ? -10.094 11.75 8.758 1 98.69 135 THR A CA 1
ATOM 1090 C C . THR A 1 135 ? -11.219 10.734 8.914 1 98.69 135 THR A C 1
ATOM 1092 O O . THR A 1 135 ? -12.352 10.984 8.5 1 98.69 135 THR A O 1
ATOM 1095 N N . GLU A 1 136 ? -10.93 9.633 9.523 1 98.56 136 GLU A N 1
ATOM 1096 C CA . GLU A 1 136 ? -11.992 8.688 9.844 1 98.56 136 GLU A CA 1
ATOM 1097 C C . GLU A 1 136 ? -13 9.305 10.82 1 98.56 136 GLU A C 1
ATOM 1099 O O . GLU A 1 136 ? -14.211 9.164 10.641 1 98.56 136 GLU A O 1
ATOM 1104 N N . ILE A 1 137 ? -12.539 9.961 11.82 1 98.44 137 ILE A N 1
ATOM 1105 C CA . ILE A 1 137 ? -13.383 10.648 12.789 1 98.44 137 ILE A CA 1
ATOM 1106 C C . ILE A 1 137 ? -14.227 11.711 12.086 1 98.44 137 ILE A C 1
ATOM 1108 O O . ILE A 1 137 ? -15.43 11.828 12.328 1 98.44 137 ILE A O 1
ATOM 1112 N N . LEU A 1 138 ? -13.609 12.445 11.172 1 98.62 138 LEU A N 1
ATOM 1113 C CA . LEU A 1 138 ? -14.312 13.484 10.43 1 98.62 138 LEU A CA 1
ATOM 1114 C C . LEU A 1 138 ? -15.43 12.891 9.586 1 98.62 138 LEU A C 1
ATOM 1116 O O . LEU A 1 138 ? -16.516 13.469 9.5 1 98.62 138 LEU A O 1
ATOM 1120 N N . TYR A 1 139 ? -15.125 11.789 8.961 1 98.75 139 TYR A N 1
ATOM 1121 C CA . TYR A 1 139 ? -16.156 11.117 8.188 1 98.75 139 TYR A CA 1
ATOM 1122 C C . TYR A 1 139 ? -17.391 10.828 9.039 1 98.75 139 TYR A C 1
ATOM 1124 O O . TYR A 1 139 ? -18.516 11.109 8.633 1 98.75 139 TYR A O 1
ATOM 1132 N N . GLU A 1 140 ? -17.172 10.281 10.195 1 97.94 140 GLU A N 1
ATOM 1133 C CA . GLU A 1 140 ? -18.25 9.938 11.109 1 97.94 140 GLU A CA 1
ATOM 1134 C C . GLU A 1 140 ? -19 11.188 11.57 1 97.94 140 GLU A C 1
ATOM 1136 O O . GLU A 1 140 ? -20.234 11.188 11.641 1 97.94 140 GLU A O 1
ATOM 1141 N N . ILE A 1 141 ? -18.25 12.211 11.891 1 97.88 141 ILE A N 1
ATOM 1142 C CA . ILE A 1 141 ? -18.844 13.469 12.328 1 97.88 141 ILE A CA 1
ATOM 1143 C C . ILE A 1 141 ? -19.75 14.016 11.242 1 97.88 141 ILE A C 1
ATOM 1145 O O . ILE A 1 141 ? -20.922 14.352 11.508 1 97.88 141 ILE A O 1
ATOM 1149 N N . ILE A 1 142 ? -19.297 14.078 10.023 1 98.19 142 ILE A N 1
ATOM 1150 C CA . ILE A 1 142 ? -20.031 14.648 8.898 1 98.19 142 ILE A CA 1
ATOM 1151 C C . ILE A 1 142 ? -21.312 13.836 8.656 1 98.19 142 ILE A C 1
ATOM 1153 O O . ILE A 1 142 ? -22.391 14.406 8.469 1 98.19 142 ILE A O 1
ATOM 1157 N N . ARG A 1 143 ? -21.172 12.539 8.727 1 97.38 143 ARG A N 1
ATOM 1158 C CA . ARG A 1 143 ? -22.328 11.664 8.516 1 97.38 143 ARG A CA 1
ATOM 1159 C C . ARG A 1 143 ? -23.344 11.828 9.625 1 97.38 143 ARG A C 1
ATOM 1161 O O . ARG A 1 143 ? -24.547 11.93 9.359 1 97.38 143 ARG A O 1
ATOM 1168 N N . LYS A 1 144 ? -22.906 11.844 10.828 1 96.5 144 LYS A N 1
ATOM 1169 C CA . LYS A 1 144 ? -23.812 11.93 11.984 1 96.5 144 LYS A CA 1
ATOM 1170 C C . LYS A 1 144 ? -24.516 13.273 12.023 1 96.5 144 LYS A C 1
ATOM 1172 O O . LYS A 1 144 ? -25.672 13.359 12.453 1 96.5 144 LYS A O 1
ATOM 1177 N N . LEU A 1 145 ? -23.828 14.297 11.617 1 96.69 145 LEU A N 1
ATOM 1178 C CA . LEU A 1 145 ? -24.422 15.633 11.594 1 96.69 145 LEU A CA 1
ATOM 1179 C C . LEU A 1 145 ? -25.25 15.844 10.336 1 96.69 145 LEU A C 1
ATOM 1181 O O . LEU A 1 145 ? -25.844 16.906 10.141 1 96.69 145 LEU A O 1
ATOM 1185 N N . LYS A 1 146 ? -25.234 14.852 9.414 1 96.56 146 LYS A N 1
ATOM 1186 C CA . LYS A 1 146 ? -26.047 14.812 8.203 1 96.56 146 LYS A CA 1
ATOM 1187 C C . LYS A 1 146 ? -25.609 15.883 7.211 1 96.56 146 LYS A C 1
ATOM 1189 O O . LYS A 1 146 ? -26.438 16.484 6.527 1 96.56 146 LYS A O 1
ATOM 1194 N N . TYR A 1 147 ? -24.344 16.234 7.25 1 97.5 147 TYR A N 1
ATOM 1195 C CA . TYR A 1 147 ? -23.781 17.078 6.195 1 97.5 147 TYR A CA 1
ATOM 1196 C C . TYR A 1 147 ? -23.438 16.25 4.965 1 97.5 147 TYR A C 1
ATOM 1198 O O . TYR A 1 147 ? -23.359 15.016 5.043 1 97.5 147 TYR A O 1
ATOM 1206 N N . GLU A 1 148 ? -23.328 16.906 3.873 1 96.56 148 GLU A N 1
ATOM 1207 C CA . GLU A 1 148 ? -22.969 16.234 2.629 1 96.56 148 GLU A CA 1
ATOM 1208 C C . GLU A 1 148 ? -21.453 16.109 2.477 1 96.56 148 GLU A C 1
ATOM 1210 O O . GLU A 1 148 ? -20.719 17.031 2.826 1 96.56 148 GLU A O 1
ATOM 1215 N N . ILE A 1 149 ? -21.047 15.031 1.945 1 98.19 149 ILE A N 1
ATOM 1216 C CA . ILE A 1 149 ? -19.641 14.82 1.602 1 98.19 149 ILE A CA 1
ATOM 1217 C C . ILE A 1 149 ? -19.438 15.062 0.109 1 98.19 149 ILE A C 1
ATOM 1219 O O . ILE A 1 149 ? -19.797 14.227 -0.72 1 98.19 149 ILE A O 1
ATOM 1223 N N . SER A 1 150 ? -18.891 16.203 -0.192 1 98.31 150 SER A N 1
ATOM 1224 C CA . SER A 1 150 ? -18.562 16.5 -1.58 1 98.31 150 SER A CA 1
ATOM 1225 C C . SER A 1 150 ? -17.344 15.703 -2.043 1 98.31 150 SER A C 1
ATOM 1227 O O . SER A 1 150 ? -16.672 15.055 -1.236 1 98.31 150 SER A O 1
ATOM 1229 N N . LEU A 1 151 ? -17.094 15.789 -3.334 1 98.25 151 LEU A N 1
ATOM 1230 C CA . LEU A 1 151 ? -15.938 15.078 -3.881 1 98.25 151 LEU A CA 1
ATOM 1231 C C . LEU A 1 151 ? -14.641 15.617 -3.283 1 98.25 151 LEU A C 1
ATOM 1233 O O . LEU A 1 151 ? -13.727 14.844 -2.973 1 98.25 151 LEU A O 1
ATOM 1237 N N . ASN A 1 152 ? -14.539 16.938 -3.1 1 97.94 152 ASN A N 1
ATOM 1238 C CA . ASN A 1 152 ? -13.359 17.531 -2.486 1 97.94 152 ASN A CA 1
ATOM 1239 C C . ASN A 1 152 ? -13.133 17 -1.073 1 97.94 152 ASN A C 1
ATOM 1241 O O . ASN A 1 152 ? -12.016 16.609 -0.725 1 97.94 152 ASN A O 1
ATOM 1245 N N . VAL A 1 153 ? -14.227 16.938 -0.332 1 98.69 153 VAL A N 1
ATOM 1246 C CA . VAL A 1 153 ? -14.148 16.438 1.038 1 98.69 153 VAL A CA 1
ATOM 1247 C C . VAL A 1 153 ? -13.797 14.961 1.03 1 98.69 153 VAL A C 1
ATOM 1249 O O . VAL A 1 153 ? -12.961 14.508 1.812 1 98.69 153 VAL A O 1
ATOM 1252 N N . ALA A 1 154 ? -14.367 14.234 0.092 1 98.81 154 ALA A N 1
ATOM 1253 C CA . ALA A 1 154 ? -14.133 12.797 -0.018 1 98.81 154 ALA A CA 1
ATOM 1254 C C . ALA A 1 154 ? -12.664 12.5 -0.303 1 98.81 154 ALA A C 1
ATOM 1256 O O . ALA A 1 154 ? -12.078 11.609 0.31 1 98.81 154 ALA A O 1
ATOM 1257 N N . GLU A 1 155 ? -12.062 13.25 -1.172 1 98.75 155 GLU A N 1
ATOM 1258 C CA . GLU A 1 155 ? -10.664 13.047 -1.542 1 98.75 155 GLU A CA 1
ATOM 1259 C C . GLU A 1 155 ? -9.727 13.352 -0.374 1 98.75 155 GLU A C 1
ATOM 1261 O O . GLU A 1 155 ? -8.742 12.648 -0.159 1 98.75 155 GLU A O 1
ATOM 1266 N N . CYS A 1 156 ? -10.07 14.359 0.379 1 98.75 156 CYS A N 1
ATOM 1267 C CA . CYS A 1 156 ? -9.273 14.719 1.551 1 98.75 156 CYS A CA 1
ATOM 1268 C C . CYS A 1 156 ? -9.344 13.617 2.605 1 98.75 156 CYS A C 1
ATOM 1270 O O . CYS A 1 156 ? -8.312 13.195 3.133 1 98.75 156 CYS A O 1
ATOM 1272 N N . ILE A 1 157 ? -10.562 13.141 2.832 1 98.88 157 ILE A N 1
ATOM 1273 C CA . ILE A 1 157 ? -10.742 12.109 3.848 1 98.88 157 ILE A CA 1
ATOM 1274 C C . ILE A 1 157 ? -10.039 10.828 3.412 1 98.88 157 ILE A C 1
ATOM 1276 O O . ILE A 1 157 ? -9.32 10.203 4.199 1 98.88 157 ILE A O 1
ATOM 1280 N N . LEU A 1 158 ? -10.195 10.477 2.191 1 98.88 158 LEU A N 1
ATOM 1281 C CA . LEU A 1 158 ? -9.562 9.266 1.689 1 98.88 158 LEU A CA 1
ATOM 1282 C C . LEU A 1 158 ? -8.039 9.367 1.783 1 98.88 158 LEU A C 1
ATOM 1284 O O . LEU A 1 158 ? -7.363 8.383 2.1 1 98.88 158 LEU A O 1
ATOM 1288 N N . THR A 1 159 ? -7.488 10.555 1.544 1 98.44 159 THR A N 1
ATOM 1289 C CA . THR A 1 159 ? -6.051 10.781 1.625 1 98.44 159 THR A CA 1
ATOM 1290 C C . THR A 1 159 ? -5.543 10.508 3.039 1 98.44 159 THR A C 1
ATOM 1292 O O . THR A 1 159 ? -4.535 9.82 3.223 1 98.44 159 THR A O 1
ATOM 1295 N N . GLY A 1 160 ? -6.246 11.031 4.012 1 98.12 160 GLY A N 1
ATOM 1296 C CA . GLY A 1 160 ? -5.859 10.773 5.391 1 98.12 160 GLY A CA 1
ATOM 1297 C C . GLY A 1 160 ? -5.938 9.305 5.766 1 98.12 160 GLY A C 1
ATOM 1298 O O . GLY A 1 160 ? -5.043 8.781 6.434 1 98.12 160 GLY A O 1
ATOM 1299 N N . LEU A 1 161 ? -6.969 8.648 5.301 1 97.81 161 LEU A N 1
ATOM 1300 C CA . LEU A 1 161 ? -7.129 7.219 5.562 1 97.81 161 LEU A CA 1
ATOM 1301 C C . LEU A 1 161 ? -5.98 6.422 4.957 1 97.81 161 LEU A C 1
ATOM 1303 O O . LEU A 1 161 ? -5.383 5.578 5.629 1 97.81 161 LEU A O 1
ATOM 1307 N N . ILE A 1 162 ? -5.684 6.723 3.752 1 97.12 162 ILE A N 1
ATOM 1308 C CA . ILE A 1 162 ? -4.645 6.004 3.018 1 97.12 162 ILE A CA 1
ATOM 1309 C C . ILE A 1 162 ? -3.299 6.191 3.713 1 97.12 162 ILE A C 1
ATOM 1311 O O . ILE A 1 162 ? -2.594 5.215 3.984 1 97.12 162 ILE A O 1
ATOM 1315 N N . THR A 1 163 ? -2.941 7.379 4.078 1 93.62 163 THR A N 1
ATOM 1316 C CA . THR A 1 163 ? -1.605 7.668 4.586 1 93.62 163 THR A CA 1
ATOM 1317 C C . THR A 1 163 ? -1.436 7.125 6 1 93.62 163 THR A C 1
ATOM 1319 O O . THR A 1 163 ? -0.42 6.5 6.312 1 93.62 163 THR A O 1
ATOM 1322 N N . ASP A 1 164 ? -2.455 7.258 6.82 1 92.75 164 ASP A N 1
ATOM 1323 C CA . ASP A 1 164 ? -2.322 6.848 8.211 1 92.75 164 ASP A CA 1
ATOM 1324 C C . ASP A 1 164 ? -2.408 5.328 8.352 1 92.75 164 ASP A C 1
ATOM 1326 O O . ASP A 1 164 ? -1.985 4.766 9.359 1 92.75 164 ASP A O 1
ATOM 1330 N N . THR A 1 165 ? -3.02 4.676 7.363 1 94.25 165 THR A N 1
ATOM 1331 C CA . THR A 1 165 ? -3.113 3.221 7.43 1 94.25 165 THR A CA 1
ATOM 1332 C C . THR A 1 165 ? -2.047 2.57 6.551 1 94.25 165 THR A C 1
ATOM 1334 O O . THR A 1 165 ? -2.057 1.354 6.352 1 94.25 165 THR A O 1
ATOM 1337 N N . GLY A 1 166 ? -1.198 3.354 5.988 1 90.94 166 GLY A N 1
ATOM 1338 C CA . GLY A 1 166 ? -0.227 2.789 5.066 1 90.94 166 GLY A CA 1
ATOM 1339 C C . GLY A 1 166 ? -0.867 2.059 3.898 1 90.94 166 GLY A C 1
ATOM 1340 O O . GLY A 1 166 ? -0.477 0.934 3.574 1 90.94 166 GLY A O 1
ATOM 1341 N N . SER A 1 167 ? -1.883 2.711 3.359 1 95.25 167 SER A N 1
ATOM 1342 C CA . SER A 1 167 ? -2.682 2.061 2.328 1 95.25 167 SER A CA 1
ATOM 1343 C C . SER A 1 167 ? -3.303 0.765 2.844 1 95.25 167 SER A C 1
ATOM 1345 O O . SER A 1 167 ? -3.211 -0.276 2.189 1 95.25 167 SER A O 1
ATOM 1347 N N . PHE A 1 168 ? -3.738 0.794 4.047 1 96.69 168 PHE A N 1
ATOM 1348 C CA . PHE A 1 168 ? -4.523 -0.233 4.719 1 96.69 168 PHE A CA 1
ATOM 1349 C C . PHE A 1 168 ? -3.652 -1.435 5.07 1 96.69 168 PHE A C 1
ATOM 1351 O O . PHE A 1 168 ? -4.16 -2.547 5.23 1 96.69 168 PHE A O 1
ATOM 1358 N N . ARG A 1 169 ? -2.387 -1.204 5.23 1 92.88 169 ARG A N 1
ATOM 1359 C CA . ARG A 1 169 ? -1.474 -2.293 5.562 1 92.88 169 ARG A CA 1
ATOM 1360 C C . ARG A 1 169 ? -1.196 -2.336 7.062 1 92.88 169 ARG A C 1
ATOM 1362 O O . ARG A 1 169 ? -0.751 -3.359 7.59 1 92.88 169 ARG A O 1
ATOM 1369 N N . PHE A 1 170 ? -1.422 -1.28 7.754 1 88 170 PHE A N 1
ATOM 1370 C CA . PHE A 1 170 ? -0.997 -1.158 9.141 1 88 170 PHE A CA 1
ATOM 1371 C C . PHE A 1 170 ? -2.045 -1.74 10.086 1 88 170 PHE A C 1
ATOM 1373 O O . PHE A 1 170 ? -3.18 -1.999 9.672 1 88 170 PHE A O 1
ATOM 1380 N N . SER A 1 171 ? -1.669 -1.919 11.359 1 88.31 171 SER A N 1
ATOM 1381 C CA . SER A 1 171 ? -2.49 -2.611 12.352 1 88.31 171 SER A CA 1
ATOM 1382 C C . SER A 1 171 ? -3.709 -1.781 12.734 1 88.31 171 SER A C 1
ATOM 1384 O O . SER A 1 171 ? -4.688 -2.314 13.266 1 88.31 171 SER A O 1
ATOM 1386 N N . ASN A 1 172 ? -3.658 -0.504 12.43 1 90.56 172 ASN A N 1
ATOM 1387 C CA . ASN A 1 172 ? -4.801 0.337 12.773 1 90.56 172 ASN A CA 1
ATOM 1388 C C . ASN A 1 172 ? -5.887 0.27 11.711 1 90.56 172 ASN A C 1
ATOM 1390 O O . ASN A 1 172 ? -6.945 0.888 11.852 1 90.56 172 ASN A O 1
ATOM 1394 N N . THR A 1 173 ? -5.656 -0.465 10.617 1 95.31 173 THR A N 1
ATOM 1395 C CA . THR A 1 173 ? -6.695 -0.688 9.617 1 95.31 173 THR A CA 1
ATOM 1396 C C . THR A 1 173 ? -7.816 -1.551 10.188 1 95.31 173 THR A C 1
ATOM 1398 O O . THR A 1 173 ? -7.562 -2.623 10.742 1 95.31 173 THR A O 1
ATOM 1401 N N . SER A 1 174 ? -9.039 -1.078 10.086 1 96.5 174 SER A N 1
ATOM 1402 C CA . SER A 1 174 ? -10.211 -1.807 10.562 1 96.5 174 SER A CA 1
ATOM 1403 C C . SER A 1 174 ? -11.211 -2.029 9.438 1 96.5 174 SER A C 1
ATOM 1405 O O . SER A 1 174 ? -11.062 -1.47 8.344 1 96.5 174 SER A O 1
ATOM 1407 N N . TYR A 1 175 ? -12.188 -2.93 9.797 1 97.81 175 TYR A N 1
ATOM 1408 C CA . TYR A 1 175 ? -13.266 -3.113 8.828 1 97.81 175 TYR A CA 1
ATOM 1409 C C . TYR A 1 175 ? -14 -1.804 8.57 1 97.81 175 TYR A C 1
ATOM 1411 O O . TYR A 1 175 ? -14.461 -1.55 7.457 1 97.81 175 TYR A O 1
ATOM 1419 N N . LYS A 1 176 ? -14 -0.941 9.547 1 97.88 176 LYS A N 1
ATOM 1420 C CA . LYS A 1 176 ? -14.664 0.355 9.422 1 97.88 176 LYS A CA 1
ATOM 1421 C C . LYS A 1 176 ? -13.914 1.263 8.453 1 97.88 176 LYS A C 1
ATOM 1423 O O . LYS A 1 176 ? -14.523 1.894 7.586 1 97.88 176 LYS A O 1
ATOM 1428 N N . SER A 1 177 ? -12.586 1.332 8.633 1 98.06 177 SER A N 1
ATOM 1429 C CA . SER A 1 177 ? -11.789 2.186 7.762 1 98.06 177 SER A CA 1
ATOM 1430 C C . SER A 1 177 ? -11.898 1.741 6.305 1 98.06 177 SER A C 1
ATOM 1432 O O . SER A 1 177 ? -11.984 2.574 5.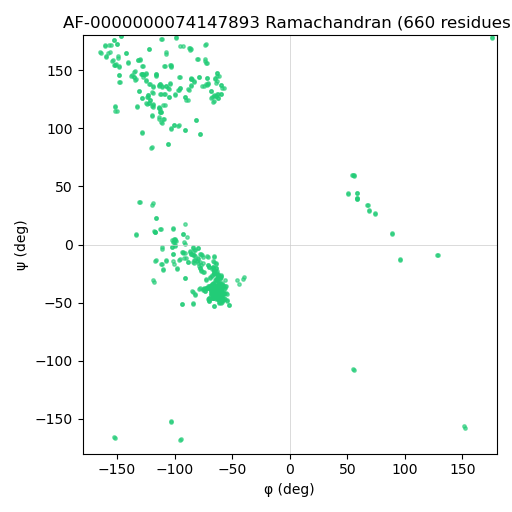402 1 98.06 177 SER A O 1
ATOM 1434 N N . LEU A 1 178 ? -11.914 0.431 6.09 1 98.69 178 LEU A N 1
ATOM 1435 C CA . LEU A 1 178 ? -12.062 -0.106 4.742 1 98.69 178 LEU A CA 1
ATOM 1436 C C . LEU A 1 178 ? -13.445 0.214 4.184 1 98.69 178 LEU A C 1
ATOM 1438 O O . LEU A 1 178 ? -13.578 0.553 3.006 1 98.69 178 LEU A O 1
ATOM 1442 N N . LYS A 1 179 ? -14.445 0.09 5.008 1 98.56 179 LYS A N 1
ATOM 1443 C CA . LYS A 1 179 ? -15.812 0.407 4.59 1 98.56 179 LYS A CA 1
ATOM 1444 C C . LYS A 1 179 ? -15.938 1.877 4.199 1 98.56 179 LYS A C 1
ATOM 1446 O O . LYS A 1 179 ? -16.547 2.203 3.178 1 98.56 179 LYS A O 1
ATOM 1451 N N . ILE A 1 180 ? -15.344 2.713 4.973 1 98.75 180 ILE A N 1
ATOM 1452 C CA . ILE A 1 180 ? -15.375 4.145 4.688 1 98.75 180 ILE A CA 1
ATOM 1453 C C . ILE A 1 180 ? -14.68 4.418 3.355 1 98.75 180 ILE A C 1
ATOM 1455 O O . ILE A 1 180 ? -15.203 5.16 2.518 1 98.75 180 ILE A O 1
ATOM 1459 N N . ALA A 1 181 ? -13.516 3.803 3.172 1 98.81 181 ALA A N 1
ATOM 1460 C CA . ALA A 1 181 ? -12.812 3.963 1.905 1 98.81 181 ALA A CA 1
ATOM 1461 C C . ALA A 1 181 ? -13.68 3.525 0.731 1 98.81 181 ALA A C 1
ATOM 1463 O O . ALA A 1 181 ? -13.734 4.203 -0.298 1 98.81 181 ALA A O 1
ATOM 1464 N N . SER A 1 182 ? -14.367 2.412 0.923 1 98.75 182 SER A N 1
ATOM 1465 C CA . SER A 1 182 ? -15.273 1.911 -0.109 1 98.75 182 SER A CA 1
ATOM 1466 C C . SER A 1 182 ? -16.344 2.936 -0.445 1 98.75 182 SER A C 1
ATOM 1468 O O . SER A 1 182 ? -16.625 3.199 -1.619 1 98.75 182 SER A O 1
ATOM 1470 N N . GLU A 1 183 ? -16.922 3.502 0.542 1 98.62 183 GLU A N 1
ATOM 1471 C CA . GLU A 1 183 ? -18 4.48 0.355 1 98.62 183 GLU A CA 1
ATOM 1472 C C . GLU A 1 183 ? -17.484 5.734 -0.341 1 98.62 183 GLU A C 1
ATOM 1474 O O . GLU A 1 183 ? -18.172 6.312 -1.185 1 98.62 183 GLU A O 1
ATOM 1479 N N . LEU A 1 184 ? -16.297 6.145 0.016 1 98.81 184 LEU A N 1
ATOM 1480 C CA . LEU A 1 184 ? -15.719 7.344 -0.581 1 98.81 184 LEU A CA 1
ATOM 1481 C C . LEU A 1 184 ? -15.391 7.113 -2.051 1 98.81 184 LEU A C 1
ATOM 1483 O O . LEU A 1 184 ? -15.602 7.992 -2.887 1 98.81 184 LEU A O 1
ATOM 1487 N N . VAL A 1 185 ? -14.891 5.945 -2.338 1 98.62 185 VAL A N 1
ATOM 1488 C CA . VAL A 1 185 ? -14.594 5.586 -3.721 1 98.62 185 VAL A CA 1
ATOM 1489 C C . VAL A 1 185 ? -15.891 5.504 -4.523 1 98.62 185 VAL A C 1
ATOM 1491 O O . VAL A 1 185 ? -15.953 5.965 -5.664 1 98.62 185 VAL A O 1
ATOM 1494 N N . LYS A 1 186 ? -16.906 4.957 -3.934 1 98 186 LYS A N 1
ATOM 1495 C CA . LYS A 1 186 ? -18.203 4.887 -4.586 1 98 186 LYS A CA 1
ATOM 1496 C C . LYS A 1 186 ? -18.75 6.277 -4.902 1 98 186 LYS A C 1
ATOM 1498 O O . LYS A 1 186 ? -19.422 6.477 -5.918 1 98 186 LYS A O 1
ATOM 1503 N N . LYS A 1 187 ? -18.375 7.227 -4.109 1 97.5 187 LYS A N 1
ATOM 1504 C CA . LYS A 1 187 ? -18.828 8.602 -4.273 1 97.5 187 LYS A CA 1
ATOM 1505 C C . LYS A 1 187 ? -18.016 9.312 -5.363 1 97.5 187 LYS A C 1
ATOM 1507 O O . LYS A 1 187 ? -18.375 10.422 -5.777 1 97.5 187 LYS A O 1
ATOM 1512 N N . GLY A 1 188 ? -16.906 8.719 -5.742 1 97.69 188 GLY A N 1
ATOM 1513 C CA . GLY A 1 188 ? -16.219 9.289 -6.879 1 97.69 188 GLY A CA 1
ATOM 1514 C C . GLY A 1 188 ? -14.75 9.57 -6.602 1 97.69 188 GLY A C 1
ATOM 1515 O O . GLY A 1 188 ? -13.992 9.922 -7.512 1 97.69 188 GLY A O 1
ATOM 1516 N N . ALA A 1 189 ? -14.312 9.453 -5.328 1 98.31 189 ALA A N 1
ATOM 1517 C CA . ALA A 1 189 ? -12.891 9.648 -5.039 1 98.31 189 ALA A CA 1
ATOM 1518 C C . ALA A 1 189 ? -12.039 8.578 -5.719 1 98.31 189 ALA A C 1
ATOM 1520 O O . ALA A 1 189 ? -12.312 7.379 -5.578 1 98.31 189 ALA A O 1
ATOM 1521 N N . ASN A 1 190 ? -11.07 9 -6.43 1 97.19 190 ASN A N 1
ATOM 1522 C CA . ASN A 1 190 ? -10.219 8.094 -7.188 1 97.19 190 ASN A CA 1
ATOM 1523 C C . ASN A 1 190 ? -9.008 7.645 -6.375 1 97.19 190 ASN A C 1
ATOM 1525 O O . ASN A 1 190 ? -7.992 8.336 -6.336 1 97.19 190 ASN A O 1
ATOM 1529 N N . ILE A 1 191 ? -9.117 6.488 -5.812 1 97.38 191 ILE A N 1
ATOM 1530 C CA . ILE A 1 191 ? -8.117 6.004 -4.863 1 97.38 191 ILE A CA 1
ATOM 1531 C C . ILE A 1 191 ? -6.785 5.809 -5.578 1 97.38 191 ILE A C 1
ATOM 1533 O O . ILE A 1 191 ? -5.723 6.055 -5 1 97.38 191 ILE A O 1
ATOM 1537 N N . SER A 1 192 ? -6.762 5.398 -6.793 1 93.31 192 SER A N 1
ATOM 1538 C CA . SER A 1 192 ? -5.531 5.191 -7.551 1 93.31 192 SER A CA 1
ATOM 1539 C C . SER A 1 192 ? -4.82 6.512 -7.82 1 93.31 192 SER A C 1
ATOM 1541 O O . SER A 1 192 ? -3.605 6.613 -7.641 1 93.31 192 SER A O 1
ATOM 1543 N N . LYS A 1 193 ? -5.57 7.484 -8.242 1 93.75 193 LYS A N 1
ATOM 1544 C CA . LYS A 1 193 ? -4.992 8.797 -8.484 1 93.75 193 LYS A CA 1
ATOM 1545 C C . LYS A 1 193 ? -4.383 9.383 -7.215 1 93.75 193 LYS A C 1
ATOM 1547 O O . LYS A 1 193 ? -3.27 9.906 -7.238 1 93.75 193 LYS A O 1
ATOM 1552 N N . ILE A 1 194 ? -5.117 9.281 -6.141 1 96.94 194 ILE A N 1
ATOM 1553 C CA . ILE A 1 194 ? -4.645 9.789 -4.855 1 96.94 194 ILE A CA 1
ATOM 1554 C C . ILE A 1 194 ? -3.361 9.062 -4.453 1 96.94 194 ILE A C 1
ATOM 1556 O O . ILE A 1 194 ? -2.383 9.695 -4.055 1 96.94 194 ILE A O 1
ATOM 1560 N N . SER A 1 195 ? -3.35 7.762 -4.586 1 94.56 195 SER A N 1
ATOM 1561 C CA . SER A 1 195 ? -2.184 6.961 -4.227 1 94.56 195 SER A CA 1
ATOM 1562 C C . SER A 1 195 ? -0.971 7.34 -5.07 1 94.56 195 SER A C 1
ATOM 1564 O O . SER A 1 195 ? 0.147 7.418 -4.555 1 94.56 195 SER A O 1
ATOM 1566 N N . LYS A 1 196 ? -1.192 7.543 -6.328 1 90.88 196 LYS A N 1
ATOM 1567 C CA . LYS A 1 196 ? -0.105 7.934 -7.219 1 90.88 196 LYS A CA 1
ATOM 1568 C C . LYS A 1 196 ? 0.496 9.273 -6.805 1 90.88 196 LYS A C 1
ATOM 1570 O O . LYS A 1 196 ? 1.719 9.43 -6.785 1 90.88 196 LYS A O 1
ATOM 1575 N N . GLU A 1 197 ? -0.344 10.195 -6.457 1 91.81 197 GLU A N 1
ATOM 1576 C CA . GLU A 1 197 ? 0.113 11.516 -6.035 1 91.81 197 GLU A CA 1
ATOM 1577 C C . GLU A 1 197 ? 0.961 11.43 -4.77 1 91.81 197 GLU A C 1
ATOM 1579 O O . GLU A 1 197 ? 1.931 12.172 -4.609 1 91.81 197 GLU A O 1
ATOM 1584 N N . ILE A 1 198 ? 0.609 10.508 -3.926 1 91.75 198 ILE A N 1
ATOM 1585 C CA . ILE A 1 198 ? 1.254 10.406 -2.623 1 91.75 198 ILE A CA 1
ATOM 1586 C C . ILE A 1 198 ? 2.537 9.586 -2.746 1 91.75 198 ILE A C 1
ATOM 1588 O O . ILE A 1 198 ? 3.561 9.93 -2.15 1 91.75 198 ILE A O 1
ATOM 1592 N N . TYR A 1 199 ? 2.445 8.508 -3.574 1 89.38 199 TYR A N 1
ATOM 1593 C CA . TYR A 1 199 ? 3.488 7.496 -3.428 1 89.38 199 TYR A CA 1
ATOM 1594 C C . TYR A 1 199 ? 4.309 7.371 -4.707 1 89.38 199 TYR A C 1
ATOM 1596 O O . TYR A 1 199 ? 5.355 6.715 -4.715 1 89.38 199 TYR A O 1
ATOM 1604 N N . GLU A 1 200 ? 3.855 7.906 -5.777 1 89.62 200 GLU A N 1
ATOM 1605 C CA . GLU A 1 200 ? 4.539 7.652 -7.039 1 89.62 200 GLU A CA 1
ATOM 1606 C C . GLU A 1 200 ? 5.07 8.945 -7.652 1 89.62 200 GLU A C 1
ATOM 1608 O O . GLU A 1 200 ? 5.027 9.125 -8.875 1 89.62 200 GLU A O 1
ATOM 1613 N N . LYS A 1 201 ? 5.5 9.836 -6.84 1 89.88 201 LYS A N 1
ATOM 1614 C CA . LYS A 1 201 ? 6.062 11.094 -7.32 1 89.88 201 LYS A CA 1
ATOM 1615 C C . LYS A 1 201 ? 7.41 11.383 -6.66 1 89.88 201 LYS A C 1
ATOM 1617 O O . LYS A 1 201 ? 7.719 12.531 -6.348 1 89.88 201 LYS A O 1
ATOM 1622 N N . ARG A 1 202 ? 8.078 10.289 -6.488 1 92.06 202 ARG A N 1
ATOM 1623 C CA . ARG A 1 202 ? 9.391 10.484 -5.879 1 92.06 202 ARG A CA 1
ATOM 1624 C C . ARG A 1 202 ? 10.359 11.125 -6.867 1 92.06 202 ARG A C 1
ATOM 1626 O O . ARG A 1 202 ? 10.383 10.758 -8.047 1 92.06 202 ARG A O 1
ATOM 1633 N N . ARG A 1 203 ? 11.133 12.086 -6.309 1 91.81 203 ARG A N 1
ATOM 1634 C CA . ARG A 1 203 ? 12.195 12.695 -7.105 1 91.81 203 ARG A CA 1
ATOM 1635 C C . ARG A 1 203 ? 13.352 11.719 -7.297 1 91.81 203 ARG A C 1
ATOM 1637 O O . ARG A 1 203 ? 13.531 10.797 -6.508 1 91.81 203 ARG A O 1
ATOM 1644 N N . MET A 1 204 ? 14.086 11.961 -8.359 1 94.81 204 MET A N 1
ATOM 1645 C CA . MET A 1 204 ? 15.289 11.172 -8.609 1 94.81 204 MET A CA 1
ATOM 1646 C C . MET A 1 204 ? 16.234 11.219 -7.406 1 94.81 204 MET A C 1
ATOM 1648 O O . MET A 1 204 ? 16.797 10.195 -7.012 1 94.81 204 MET A O 1
ATOM 1652 N N . SER A 1 205 ? 16.375 12.383 -6.836 1 95.25 205 SER A N 1
ATOM 1653 C CA . SER A 1 205 ? 17.234 12.562 -5.672 1 95.25 205 SER A CA 1
ATOM 1654 C C . SER A 1 205 ? 16.797 11.688 -4.508 1 95.25 205 SER A C 1
ATOM 1656 O O . SER A 1 205 ? 17.625 11.102 -3.803 1 95.25 205 SER A O 1
ATOM 1658 N N . SER A 1 206 ? 15.547 11.531 -4.328 1 94.62 206 SER A N 1
ATOM 1659 C CA . SER A 1 206 ? 14.992 10.703 -3.266 1 94.62 206 SER A CA 1
ATOM 1660 C C . SER A 1 206 ? 15.32 9.227 -3.492 1 94.62 206 SER A C 1
ATOM 1662 O O . SER A 1 206 ? 15.734 8.531 -2.566 1 94.62 206 SER A O 1
ATOM 1664 N N . LEU A 1 207 ? 15.148 8.781 -4.691 1 96.75 207 LEU A N 1
ATOM 1665 C CA . LEU A 1 207 ? 15.406 7.379 -5.012 1 96.75 207 LEU A CA 1
ATOM 1666 C C . LEU A 1 207 ? 16.891 7.066 -4.898 1 96.75 207 LEU A C 1
ATOM 1668 O O . LEU A 1 207 ? 17.266 5.977 -4.457 1 96.75 207 LEU A O 1
ATOM 1672 N N . LYS A 1 208 ? 17.672 8.031 -5.238 1 96.5 208 LYS A N 1
ATOM 1673 C CA . LYS A 1 208 ? 19.109 7.848 -5.078 1 96.5 208 LYS A CA 1
ATOM 1674 C C . LYS A 1 208 ? 19.484 7.742 -3.605 1 96.5 208 LYS A C 1
ATOM 1676 O O . LYS A 1 208 ? 20.312 6.902 -3.229 1 96.5 208 LYS A O 1
ATOM 1681 N N . LEU A 1 209 ? 18.922 8.562 -2.807 1 97.38 209 LEU A N 1
ATOM 1682 C CA . LEU A 1 209 ? 19.188 8.484 -1.371 1 97.38 209 LEU A CA 1
ATOM 1683 C C . LEU A 1 209 ? 18.719 7.145 -0.811 1 97.38 209 LEU A C 1
ATOM 1685 O O . LEU A 1 209 ? 19.359 6.574 0.075 1 97.38 209 LEU A O 1
ATOM 1689 N N . MET A 1 210 ? 17.609 6.641 -1.303 1 97.38 210 MET A N 1
ATOM 1690 C CA . MET A 1 210 ? 17.141 5.316 -0.907 1 97.38 210 MET A CA 1
ATOM 1691 C C . MET A 1 210 ? 18.172 4.25 -1.257 1 97.38 210 MET A C 1
ATOM 1693 O O . MET A 1 210 ? 18.453 3.371 -0.444 1 97.38 210 MET A O 1
ATOM 1697 N N . GLY A 1 211 ? 18.688 4.406 -2.479 1 97.5 211 GLY A N 1
ATOM 1698 C CA . GLY A 1 211 ? 19.719 3.473 -2.891 1 97.5 211 GLY A CA 1
ATOM 1699 C C . GLY A 1 211 ? 20.938 3.496 -1.984 1 97.5 211 GLY A C 1
ATOM 1700 O O . GLY A 1 211 ? 21.453 2.443 -1.595 1 97.5 211 GLY A O 1
ATOM 1701 N N . ILE A 1 212 ? 21.344 4.656 -1.609 1 97.62 212 ILE A N 1
ATOM 1702 C CA . ILE A 1 212 ? 22.484 4.84 -0.729 1 97.62 212 ILE A CA 1
ATOM 1703 C C . ILE A 1 212 ? 22.203 4.215 0.633 1 97.62 212 ILE A C 1
ATOM 1705 O O . ILE A 1 212 ? 23.031 3.469 1.169 1 97.62 212 ILE A O 1
ATOM 1709 N N . SER A 1 213 ? 21.078 4.445 1.144 1 98.12 213 SER A N 1
ATOM 1710 C CA . SER A 1 213 ? 20.703 3.916 2.447 1 98.12 213 SER A CA 1
ATOM 1711 C C . SER A 1 213 ? 20.656 2.391 2.436 1 98.12 213 SER A C 1
ATOM 1713 O O . SER A 1 213 ? 21.109 1.746 3.383 1 98.12 213 SER A O 1
ATOM 1715 N N . LEU A 1 214 ? 20.141 1.87 1.382 1 97.62 214 LEU A N 1
ATOM 1716 C CA . LEU A 1 214 ? 20.047 0.418 1.277 1 97.62 214 LEU A CA 1
ATOM 1717 C C . LEU A 1 214 ? 21.422 -0.211 1.128 1 97.62 214 LEU A C 1
ATOM 1719 O O . LEU A 1 214 ? 21.672 -1.3 1.648 1 97.62 214 LEU A O 1
ATOM 1723 N N . SER A 1 215 ? 22.266 0.479 0.42 1 95.06 215 SER A N 1
ATOM 1724 C CA . SER A 1 215 ? 23.625 -0.028 0.252 1 95.06 215 SER A CA 1
ATOM 1725 C C . SER A 1 215 ? 24.375 -0.055 1.581 1 95.06 215 SER A C 1
ATOM 1727 O O . SER A 1 215 ? 25.266 -0.883 1.781 1 95.06 215 SER A O 1
ATOM 1729 N N . ARG A 1 216 ? 23.969 0.756 2.477 1 97.06 216 ARG A N 1
ATOM 1730 C CA . ARG A 1 216 ? 24.641 0.879 3.766 1 97.06 216 ARG A CA 1
ATOM 1731 C C . ARG A 1 216 ? 23.922 0.085 4.844 1 97.06 216 ARG A C 1
ATOM 1733 O O . ARG A 1 216 ? 24.297 0.114 6.012 1 97.06 216 ARG A O 1
ATOM 1740 N N . LEU A 1 217 ? 22.875 -0.619 4.492 1 97.56 217 LEU A N 1
ATOM 1741 C CA . LEU A 1 217 ? 22.031 -1.323 5.453 1 97.56 217 LEU A CA 1
ATOM 1742 C C . LEU A 1 217 ? 22.828 -2.4 6.184 1 97.56 217 LEU A C 1
ATOM 1744 O O . LEU A 1 217 ? 23.547 -3.184 5.555 1 97.56 217 LEU A O 1
ATOM 1748 N N . GLN A 1 218 ? 22.688 -2.33 7.48 1 96.88 218 GLN A N 1
ATOM 1749 C CA . GLN A 1 218 ? 23.359 -3.285 8.352 1 96.88 218 GLN A CA 1
ATOM 1750 C C . GLN A 1 218 ? 22.406 -3.861 9.391 1 96.88 218 GLN A C 1
ATOM 1752 O O . GLN A 1 218 ? 21.344 -3.291 9.641 1 96.88 218 GLN A O 1
ATOM 1757 N N . LEU A 1 219 ? 22.844 -5.055 9.906 1 97 219 LEU A N 1
ATOM 1758 C CA . LEU A 1 219 ? 22.047 -5.727 10.938 1 97 219 LEU A CA 1
ATOM 1759 C C . LEU A 1 219 ? 22.906 -5.996 12.18 1 97 219 LEU A C 1
ATOM 1761 O O . LEU A 1 219 ? 24 -6.543 12.078 1 97 219 LEU A O 1
ATOM 1765 N N . TYR A 1 220 ? 22.484 -5.473 13.281 1 97.31 220 TYR A N 1
ATOM 1766 C CA . TYR A 1 220 ? 23 -5.848 14.586 1 97.31 220 TYR A CA 1
ATOM 1767 C C . TYR A 1 220 ? 21.953 -6.59 15.406 1 97.31 220 TYR A C 1
ATOM 1769 O O . TYR A 1 220 ? 21.016 -5.973 15.938 1 97.31 220 TYR A O 1
ATOM 1777 N N . LYS A 1 221 ? 22.172 -7.945 15.516 1 95.69 221 LYS A N 1
ATOM 1778 C CA . LYS A 1 221 ? 21.156 -8.805 16.094 1 95.69 221 LYS A CA 1
ATOM 1779 C C . LYS A 1 221 ? 19.812 -8.648 15.375 1 95.69 221 LYS A C 1
ATOM 1781 O O . LYS A 1 221 ? 19.703 -9 14.203 1 95.69 221 LYS A O 1
ATOM 1786 N N . ASN A 1 222 ? 18.844 -8.039 15.938 1 94.81 222 ASN A N 1
ATOM 1787 C CA . ASN A 1 222 ? 17.531 -7.863 15.305 1 94.81 222 ASN A CA 1
ATOM 1788 C C . ASN A 1 222 ? 17.219 -6.391 15.047 1 94.81 222 ASN A C 1
ATOM 1790 O O . ASN A 1 222 ? 16.062 -6.012 14.922 1 94.81 222 ASN A O 1
ATOM 1794 N N . ILE A 1 223 ? 18.344 -5.602 14.977 1 96.94 223 ILE A N 1
ATOM 1795 C CA . ILE A 1 223 ? 18.203 -4.18 14.688 1 96.94 223 ILE A CA 1
ATOM 1796 C C . ILE A 1 223 ? 18.812 -3.867 13.328 1 96.94 223 ILE A C 1
ATOM 1798 O O . ILE A 1 223 ? 20.031 -3.955 13.156 1 96.94 223 ILE A O 1
ATOM 1802 N N . GLY A 1 224 ? 17.969 -3.592 12.375 1 97.56 224 GLY A N 1
ATOM 1803 C CA . GLY A 1 224 ? 18.469 -3.051 11.117 1 97.56 224 GLY A CA 1
ATOM 1804 C C . GLY A 1 224 ? 18.688 -1.552 11.164 1 97.56 224 GLY A C 1
ATOM 1805 O O . GLY A 1 224 ? 17.906 -0.818 11.766 1 97.56 224 GLY A O 1
ATOM 1806 N N . TRP A 1 225 ? 19.812 -1.119 10.516 1 98.31 225 TRP A N 1
ATOM 1807 C CA . TRP A 1 225 ? 20.047 0.322 10.578 1 98.31 225 TRP A CA 1
ATOM 1808 C C . TRP A 1 225 ? 20.844 0.8 9.367 1 98.31 225 TRP A C 1
ATOM 1810 O O . TRP A 1 225 ? 21.516 0.006 8.703 1 98.31 225 TRP A O 1
ATOM 1820 N N . SER A 1 226 ? 20.703 2.037 9.016 1 98.5 226 SER A N 1
ATOM 1821 C CA . SER A 1 226 ? 21.422 2.729 7.945 1 98.5 226 SER A CA 1
ATOM 1822 C C . SER A 1 226 ? 21.531 4.223 8.227 1 98.5 226 SER A C 1
ATOM 1824 O O . SER A 1 226 ? 21.156 4.684 9.312 1 98.5 226 SER A O 1
ATOM 1826 N N . PHE A 1 227 ? 22.266 4.926 7.301 1 97.94 227 PHE A N 1
ATOM 1827 C CA . PHE A 1 227 ? 22.453 6.348 7.555 1 97.94 227 PHE A CA 1
ATOM 1828 C C . PHE A 1 227 ? 22.625 7.113 6.246 1 97.94 227 PHE A C 1
ATOM 1830 O O . PHE A 1 227 ? 22.953 6.527 5.215 1 97.94 227 PHE A O 1
ATOM 1837 N N . ILE A 1 228 ? 22.297 8.32 6.273 1 97.56 228 ILE A N 1
ATOM 1838 C CA . ILE A 1 228 ? 22.547 9.32 5.242 1 97.56 228 ILE A CA 1
ATOM 1839 C C . ILE A 1 228 ? 23.422 10.43 5.805 1 97.56 228 ILE A C 1
ATOM 1841 O O . ILE A 1 228 ? 23.25 10.859 6.949 1 97.56 228 ILE A O 1
ATOM 1845 N N . GLU A 1 229 ? 24.422 10.852 5.031 1 96.19 229 GLU A N 1
ATOM 1846 C CA . GLU A 1 229 ? 25.312 11.93 5.441 1 96.19 229 GLU A CA 1
ATOM 1847 C C . GLU A 1 229 ? 25.031 13.203 4.656 1 96.19 229 GLU A C 1
ATOM 1849 O O . GLU A 1 229 ? 24.344 13.172 3.633 1 96.19 229 GLU A O 1
ATOM 1854 N N . GLU A 1 230 ? 25.578 14.273 5.18 1 95.44 230 GLU A N 1
ATOM 1855 C CA . GLU A 1 230 ? 25.422 15.555 4.508 1 95.44 230 GLU A CA 1
ATOM 1856 C C . GLU A 1 230 ? 25.953 15.5 3.078 1 95.44 230 GLU A C 1
ATOM 1858 O O . GLU A 1 230 ? 25.375 16.109 2.174 1 95.44 230 GLU A O 1
ATOM 1863 N N . GLU A 1 231 ? 26.984 14.828 2.9 1 96.44 231 GLU A N 1
ATOM 1864 C CA . GLU A 1 231 ? 27.594 14.695 1.584 1 96.44 231 GLU A CA 1
ATOM 1865 C C . GLU A 1 231 ? 26.672 13.984 0.605 1 96.44 231 GLU A C 1
ATOM 1867 O O . GLU A 1 231 ? 26.672 14.281 -0.592 1 96.44 231 GLU A O 1
ATOM 1872 N N . ASP A 1 232 ? 25.922 13.008 1.119 1 96.81 232 ASP A N 1
ATOM 1873 C CA . ASP A 1 232 ? 24.969 12.305 0.268 1 96.81 232 ASP A CA 1
ATOM 1874 C C . ASP A 1 232 ? 23.922 13.266 -0.292 1 96.81 232 ASP A C 1
ATOM 1876 O O . ASP A 1 232 ? 23.547 13.164 -1.463 1 96.81 232 ASP A O 1
ATOM 1880 N N . LEU A 1 233 ? 23.453 14.188 0.557 1 96.25 233 LEU A N 1
ATOM 1881 C CA . LEU A 1 233 ? 22.484 15.18 0.118 1 96.25 233 LEU A CA 1
ATOM 1882 C C . LEU A 1 233 ? 23.078 16.094 -0.94 1 96.25 233 LEU A C 1
ATOM 1884 O O . LEU A 1 233 ? 22.484 16.297 -2.006 1 96.25 233 LEU A O 1
ATOM 1888 N N . LYS A 1 234 ? 24.25 16.562 -0.663 1 96 234 LYS A N 1
ATOM 1889 C CA . LYS A 1 234 ? 24.938 17.5 -1.556 1 96 234 LYS A CA 1
ATOM 1890 C C . LYS A 1 234 ? 25.219 16.859 -2.908 1 96 234 LYS A C 1
ATOM 1892 O O . LYS A 1 234 ? 24.906 17.422 -3.953 1 96 234 LYS A O 1
ATOM 1897 N N . ASN A 1 235 ? 25.703 15.656 -2.895 1 96.62 235 ASN A N 1
ATOM 1898 C CA . ASN A 1 235 ? 26.125 14.969 -4.109 1 96.62 235 ASN A CA 1
ATOM 1899 C C . ASN A 1 235 ? 24.938 14.594 -4.988 1 96.62 235 ASN A C 1
ATOM 1901 O O . ASN A 1 235 ? 25.109 14.344 -6.184 1 96.62 235 ASN A O 1
ATOM 1905 N N . ASN A 1 236 ? 23.766 14.562 -4.422 1 95.12 236 ASN A N 1
ATOM 1906 C CA . ASN A 1 236 ? 22.609 14.141 -5.188 1 95.12 236 ASN A CA 1
ATOM 1907 C C . ASN A 1 236 ? 21.578 15.266 -5.328 1 95.12 236 ASN A C 1
ATOM 1909 O O . ASN A 1 236 ? 20.453 15.031 -5.734 1 95.12 236 ASN A O 1
ATOM 1913 N N . ASN A 1 237 ? 22 16.484 -4.926 1 95.06 237 ASN A N 1
ATOM 1914 C CA . ASN A 1 237 ? 21.125 17.641 -4.969 1 95.06 237 ASN A CA 1
ATOM 1915 C C . ASN A 1 237 ? 19.781 17.359 -4.285 1 95.06 237 ASN A C 1
ATOM 1917 O O . ASN A 1 237 ? 18.719 17.625 -4.848 1 95.06 237 ASN A O 1
ATOM 1921 N N . ALA A 1 238 ? 19.906 16.703 -3.127 1 94 238 ALA A N 1
ATOM 1922 C CA . ALA A 1 238 ? 18.734 16.266 -2.381 1 94 238 ALA A CA 1
ATOM 1923 C C . ALA A 1 238 ? 18.469 17.188 -1.189 1 94 238 ALA A C 1
ATOM 1925 O O . ALA A 1 238 ? 19.359 17.906 -0.737 1 94 238 ALA A O 1
ATOM 1926 N N . SER A 1 239 ? 17.172 17.234 -0.787 1 89.5 239 SER A N 1
ATOM 1927 C CA . SER A 1 239 ? 16.75 17.922 0.427 1 89.5 239 SER A CA 1
ATOM 1928 C C . SER A 1 239 ? 16.266 16.938 1.485 1 89.5 239 SER A C 1
ATOM 1930 O O . SER A 1 239 ? 16.234 15.727 1.241 1 89.5 239 SER A O 1
ATOM 1932 N N . HIS A 1 240 ? 15.93 17.453 2.615 1 87 240 HIS A N 1
ATOM 1933 C CA . HIS A 1 240 ? 15.438 16.609 3.703 1 87 240 HIS A CA 1
ATOM 1934 C C . HIS A 1 240 ? 14.133 15.922 3.32 1 87 240 HIS A C 1
ATOM 1936 O O . HIS A 1 240 ? 13.859 14.805 3.771 1 87 240 HIS A O 1
ATOM 1942 N N . GLU A 1 241 ? 13.375 16.562 2.5 1 83.69 241 GLU A N 1
ATOM 1943 C CA . GLU A 1 241 ? 12.125 15.977 2.025 1 83.69 241 GLU A CA 1
ATOM 1944 C C . GLU A 1 241 ? 12.375 14.664 1.282 1 83.69 241 GLU A C 1
ATOM 1946 O O . GLU A 1 241 ? 11.539 13.766 1.303 1 83.69 241 GLU A O 1
ATOM 1951 N N . ASP A 1 242 ? 13.57 14.57 0.723 1 89.75 242 ASP A N 1
ATOM 1952 C CA . ASP A 1 242 ? 13.906 13.414 -0.098 1 89.75 242 ASP A CA 1
ATOM 1953 C C . ASP A 1 242 ? 14.227 12.195 0.772 1 89.75 242 ASP A C 1
ATOM 1955 O O . ASP A 1 242 ? 14.305 11.07 0.274 1 89.75 242 ASP A O 1
ATOM 1959 N N . ILE A 1 243 ? 14.305 12.438 2.072 1 91.62 243 ILE A N 1
ATOM 1960 C CA . ILE A 1 243 ? 14.641 11.352 2.99 1 91.62 243 ILE A CA 1
ATOM 1961 C C . ILE A 1 243 ? 13.367 10.633 3.424 1 91.62 243 ILE A C 1
ATOM 1963 O O . ILE A 1 243 ? 13.422 9.492 3.889 1 91.62 243 ILE A O 1
ATOM 1967 N N . GLU A 1 244 ? 12.289 11.273 3.17 1 84.12 244 GLU A N 1
ATOM 1968 C CA . GLU A 1 244 ? 11.008 10.734 3.596 1 84.12 244 GLU A CA 1
ATOM 1969 C C . GLU A 1 244 ? 10.742 9.367 2.971 1 84.12 244 GLU A C 1
ATOM 1971 O O . GLU A 1 244 ? 10.961 9.172 1.772 1 84.12 244 GLU A O 1
ATOM 1976 N N . GLY A 1 245 ? 10.391 8.414 3.791 1 87.06 245 GLY A N 1
ATOM 1977 C CA . GLY A 1 245 ? 9.977 7.109 3.314 1 87.06 245 GLY A CA 1
ATOM 1978 C C . GLY A 1 245 ? 11.094 6.086 3.311 1 87.06 245 GLY A C 1
ATOM 1979 O O . GLY A 1 245 ? 10.844 4.887 3.199 1 87.06 245 GLY A O 1
ATOM 1980 N N . ILE A 1 246 ? 12.359 6.551 3.477 1 93.44 246 ILE A N 1
ATOM 1981 C CA . ILE A 1 246 ? 13.492 5.633 3.449 1 93.44 246 ILE A CA 1
ATOM 1982 C C . ILE A 1 246 ? 13.375 4.641 4.602 1 93.44 246 ILE A C 1
ATOM 1984 O O . ILE A 1 246 ? 13.57 3.436 4.418 1 93.44 246 ILE A O 1
ATOM 1988 N N . ILE A 1 247 ? 13 5.156 5.77 1 94.75 247 ILE A N 1
ATOM 1989 C CA . ILE A 1 247 ? 12.922 4.32 6.961 1 94.75 247 ILE A CA 1
ATOM 1990 C C . ILE A 1 247 ? 11.859 3.236 6.762 1 94.75 247 ILE A C 1
ATOM 1992 O O . ILE A 1 247 ? 12 2.123 7.273 1 94.75 247 ILE A O 1
ATOM 1996 N N . ASP A 1 248 ? 10.883 3.482 6.004 1 90.75 248 ASP A N 1
ATOM 1997 C CA . ASP A 1 248 ? 9.82 2.514 5.746 1 90.75 248 ASP A CA 1
ATOM 1998 C C . ASP A 1 248 ? 10.328 1.363 4.879 1 90.75 248 ASP A C 1
ATOM 2000 O O . ASP A 1 248 ? 9.875 0.225 5.027 1 90.75 248 ASP A O 1
ATOM 2004 N N . LEU A 1 249 ? 11.141 1.709 3.98 1 93.38 249 LEU A N 1
ATOM 2005 C CA . LEU A 1 249 ? 11.766 0.667 3.174 1 93.38 249 LEU A CA 1
ATOM 2006 C C . LEU A 1 249 ? 12.664 -0.219 4.031 1 93.38 249 LEU A C 1
ATOM 2008 O O . LEU A 1 249 ? 12.656 -1.444 3.887 1 93.38 249 LEU A O 1
ATOM 2012 N N . LEU A 1 250 ? 13.398 0.371 4.965 1 96.06 250 LEU A N 1
ATOM 2013 C CA . LEU A 1 250 ? 14.25 -0.402 5.859 1 96.06 250 LEU A CA 1
ATOM 2014 C C . LEU A 1 250 ? 13.414 -1.356 6.711 1 96.06 250 LEU A C 1
ATOM 2016 O O . LEU A 1 250 ? 13.859 -2.469 7.012 1 96.06 250 LEU A O 1
ATOM 2020 N N . ARG A 1 251 ? 12.289 -0.948 7.027 1 93.44 251 ARG A N 1
ATOM 2021 C CA . ARG A 1 251 ? 11.391 -1.707 7.887 1 93.44 251 ARG A CA 1
ATOM 2022 C C . ARG A 1 251 ? 10.984 -3.023 7.23 1 93.44 251 ARG A C 1
ATOM 2024 O O . ARG A 1 251 ? 10.508 -3.939 7.906 1 93.44 251 ARG A O 1
ATOM 2031 N N . THR A 1 252 ? 11.18 -3.154 5.965 1 93.88 252 THR A N 1
ATOM 2032 C CA . THR A 1 252 ? 10.758 -4.359 5.262 1 93.88 252 THR A CA 1
ATOM 2033 C C . THR A 1 252 ? 11.758 -5.488 5.465 1 93.88 252 THR A C 1
ATOM 2035 O O . THR A 1 252 ? 11.492 -6.637 5.098 1 93.88 252 THR A O 1
ATOM 2038 N N . LEU A 1 253 ? 12.859 -5.203 6.164 1 95.12 253 LEU A N 1
ATOM 2039 C CA . LEU A 1 253 ? 13.891 -6.207 6.418 1 95.12 253 LEU A CA 1
ATOM 2040 C C . LEU A 1 253 ? 13.359 -7.316 7.316 1 95.12 253 LEU A C 1
ATOM 2042 O O . LEU A 1 253 ? 12.977 -7.066 8.461 1 95.12 253 LEU A O 1
ATOM 2046 N N . ARG A 1 254 ? 13.461 -8.492 6.812 1 92.38 254 ARG A N 1
ATOM 2047 C CA . ARG A 1 254 ? 12.859 -9.664 7.445 1 92.38 254 ARG A CA 1
ATOM 2048 C C . ARG A 1 254 ? 13.438 -9.891 8.836 1 92.38 254 ARG A C 1
ATOM 2050 O O . ARG A 1 254 ? 12.703 -10.148 9.789 1 92.38 254 ARG A O 1
ATOM 2057 N N . GLU A 1 255 ? 14.703 -9.711 8.977 1 93 255 GLU A N 1
ATOM 2058 C CA . GLU A 1 255 ? 15.406 -10.109 10.195 1 93 255 GLU A CA 1
ATOM 2059 C C . GLU A 1 255 ? 15.289 -9.031 11.273 1 93 255 GLU A C 1
ATOM 2061 O O . GLU A 1 255 ? 15.617 -9.281 12.438 1 93 255 GLU A O 1
ATOM 2066 N N . ALA A 1 256 ? 14.789 -7.961 10.914 1 94.75 256 ALA A N 1
ATOM 2067 C CA . ALA A 1 256 ? 14.805 -6.844 11.859 1 94.75 256 ALA A CA 1
ATOM 2068 C C . ALA A 1 256 ? 13.492 -6.758 12.633 1 94.75 256 ALA A C 1
ATOM 2070 O O . ALA A 1 256 ? 12.414 -6.891 12.047 1 94.75 256 ALA A O 1
ATOM 2071 N N . ASP A 1 257 ? 13.617 -6.57 13.93 1 92.75 257 ASP A N 1
ATOM 2072 C CA . ASP A 1 257 ? 12.469 -6.227 14.766 1 92.75 257 ASP A CA 1
ATOM 2073 C C . ASP A 1 257 ? 12.305 -4.711 14.875 1 92.75 257 ASP A C 1
ATOM 2075 O O . ASP A 1 257 ? 11.195 -4.215 15.078 1 92.75 257 ASP A O 1
ATOM 2079 N N . ILE A 1 258 ? 13.445 -4.066 14.758 1 94.75 258 ILE A N 1
ATOM 2080 C CA . ILE A 1 258 ? 13.531 -2.611 14.797 1 94.75 258 ILE A CA 1
ATOM 2081 C C . ILE A 1 258 ? 14.453 -2.123 13.68 1 94.75 258 ILE A C 1
ATOM 2083 O O . ILE A 1 258 ? 15.43 -2.797 13.328 1 94.75 258 ILE A O 1
ATOM 2087 N N . VAL A 1 259 ? 14.062 -0.961 13.125 1 97.12 259 VAL A N 1
ATOM 2088 C CA . VAL A 1 259 ? 14.977 -0.342 12.172 1 97.12 259 VAL A CA 1
ATOM 2089 C C . VAL A 1 259 ? 15.234 1.108 12.57 1 97.12 259 VAL A C 1
ATOM 2091 O O . VAL A 1 259 ? 14.367 1.767 13.148 1 97.12 259 VAL A O 1
ATOM 2094 N N . VAL A 1 260 ? 16.453 1.551 12.289 1 97.88 260 VAL A N 1
ATOM 2095 C CA . VAL A 1 260 ? 16.922 2.881 12.664 1 97.88 260 VAL A CA 1
ATOM 2096 C C . VAL A 1 260 ? 17.562 3.566 11.453 1 97.88 260 VAL A C 1
ATOM 2098 O O . VAL A 1 260 ? 18.359 2.965 10.734 1 97.88 260 VAL A O 1
ATOM 2101 N N . LEU A 1 261 ? 17.203 4.773 11.203 1 98.31 261 LEU A N 1
ATOM 2102 C CA . LEU A 1 261 ? 17.828 5.59 10.172 1 98.31 261 LEU A CA 1
ATOM 2103 C C . LEU A 1 261 ? 18.391 6.879 10.758 1 98.31 261 LEU A C 1
ATOM 2105 O O . LEU A 1 261 ? 17.656 7.641 11.406 1 98.31 261 LEU A O 1
ATOM 2109 N N . PHE A 1 262 ? 19.688 7.043 10.555 1 97.75 262 PHE A N 1
ATOM 2110 C CA . PHE A 1 262 ? 20.359 8.281 10.938 1 97.75 262 PHE A CA 1
ATOM 2111 C C . PHE A 1 262 ? 20.484 9.227 9.742 1 97.75 262 PHE A C 1
ATOM 2113 O O . PHE A 1 262 ? 20.875 8.805 8.656 1 97.75 262 PHE A O 1
ATOM 2120 N N . TYR A 1 263 ? 20.141 10.516 9.938 1 97.06 263 TYR A N 1
ATOM 2121 C CA . TYR A 1 263 ? 20.344 11.477 8.859 1 97.06 263 TYR A CA 1
ATOM 2122 C C . TYR A 1 263 ? 20.516 12.883 9.422 1 97.06 263 TYR A C 1
ATOM 2124 O O . TYR A 1 263 ? 20.109 13.164 10.547 1 97.06 263 TYR A O 1
ATOM 2132 N N . PRO A 1 264 ? 21.156 13.773 8.625 1 94.69 264 PRO A N 1
ATOM 2133 C CA . PRO A 1 264 ? 21.438 15.109 9.148 1 94.69 264 PRO A CA 1
ATOM 2134 C C . PRO A 1 264 ? 20.172 15.938 9.359 1 94.69 264 PRO A C 1
ATOM 2136 O O . PRO A 1 264 ? 19.281 15.945 8.508 1 94.69 264 PRO A O 1
ATOM 2139 N N . TYR A 1 265 ? 20.094 16.516 10.5 1 88.81 265 TYR A N 1
ATOM 2140 C CA . TYR A 1 265 ? 19.047 17.5 10.766 1 88.81 265 TYR A CA 1
ATOM 2141 C C . TYR A 1 265 ? 19.547 18.906 10.477 1 88.81 265 TYR A C 1
ATOM 2143 O O . TYR A 1 265 ? 18.906 19.672 9.758 1 88.81 265 TYR A O 1
ATOM 2151 N N . ASN A 1 266 ? 20.641 19.281 11 1 87.06 266 ASN A N 1
ATOM 2152 C CA . ASN A 1 266 ? 21.438 20.453 10.711 1 87.06 266 ASN A CA 1
ATOM 2153 C C . ASN A 1 266 ? 22.922 20.219 10.992 1 87.06 266 ASN A C 1
ATOM 2155 O O . ASN A 1 266 ? 23.359 19.062 11.055 1 87.06 266 ASN A O 1
ATOM 2159 N N . LYS A 1 267 ? 23.688 21.25 11.023 1 86.62 267 LYS A N 1
ATOM 2160 C CA . LYS A 1 267 ? 25.141 21.109 11.172 1 86.62 267 LYS A CA 1
ATOM 2161 C C . LYS A 1 267 ? 25.5 20.453 12.5 1 86.62 267 LYS A C 1
ATOM 2163 O O . LYS A 1 267 ? 26.484 19.719 12.594 1 86.62 267 LYS A O 1
ATOM 2168 N N . GLU A 1 268 ? 24.688 20.562 13.484 1 91.06 268 GLU A N 1
ATOM 2169 C CA . GLU A 1 268 ? 25.062 20.125 14.828 1 91.06 268 GLU A CA 1
ATOM 2170 C C . GLU A 1 268 ? 24.266 18.906 15.258 1 91.06 268 GLU A C 1
ATOM 2172 O O . GLU A 1 268 ? 24.641 18.203 16.203 1 91.06 268 GLU A O 1
ATOM 2177 N N . ARG A 1 269 ? 23.234 18.672 14.602 1 93.5 269 ARG A N 1
ATOM 2178 C CA . ARG A 1 269 ? 22.312 17.656 15.102 1 93.5 269 ARG A CA 1
ATOM 2179 C C . ARG A 1 269 ? 22.047 16.594 14.039 1 93.5 269 ARG A C 1
ATOM 2181 O O . ARG A 1 269 ? 22.078 16.891 12.836 1 93.5 269 ARG A O 1
ATOM 2188 N N . VAL A 1 270 ? 21.844 15.367 14.562 1 95.06 270 VAL A N 1
ATOM 2189 C CA . VAL A 1 270 ? 21.469 14.211 13.758 1 95.06 270 VAL A CA 1
ATOM 2190 C C . VAL A 1 270 ? 20.047 13.773 14.117 1 95.06 270 VAL A C 1
ATOM 2192 O O . VAL A 1 270 ? 19.688 13.734 15.297 1 95.06 270 VAL A O 1
ATOM 2195 N N . LYS A 1 271 ? 19.25 13.609 13.109 1 95.06 271 LYS A N 1
ATOM 2196 C CA . LYS A 1 271 ? 17.922 13.047 13.305 1 95.06 271 LYS A CA 1
ATOM 2197 C C . LYS A 1 271 ? 17.969 11.516 13.289 1 95.06 271 LYS A C 1
ATOM 2199 O O . LYS A 1 271 ? 18.688 10.922 12.477 1 95.06 271 LYS A O 1
ATOM 2204 N N . VAL A 1 272 ? 17.25 10.914 14.227 1 95.94 272 VAL A N 1
ATOM 2205 C CA . VAL A 1 272 ? 17.125 9.461 14.32 1 95.94 272 VAL A CA 1
ATOM 2206 C C . VAL A 1 272 ? 15.664 9.047 14.156 1 95.94 272 VAL A C 1
ATOM 2208 O O . VAL A 1 272 ? 14.812 9.445 14.953 1 95.94 272 VAL A O 1
ATOM 2211 N N . SER A 1 273 ? 15.375 8.266 13.125 1 95.5 273 SER A N 1
ATOM 2212 C CA . SER A 1 273 ? 14.039 7.715 12.914 1 95.5 273 SER A CA 1
ATOM 2213 C C . SER A 1 273 ? 13.977 6.242 13.297 1 95.5 273 SER A C 1
ATOM 2215 O O . SER A 1 273 ? 14.906 5.484 13.031 1 95.5 273 SER A O 1
ATOM 2217 N N . LEU A 1 274 ? 12.906 5.898 13.93 1 94.5 274 LEU A N 1
ATOM 2218 C CA . LEU A 1 274 ? 12.727 4.531 14.414 1 94.5 274 LEU A CA 1
ATOM 2219 C C . LEU A 1 274 ? 11.422 3.941 13.891 1 94.5 274 LEU A C 1
ATOM 2221 O O . LEU A 1 274 ? 10.406 4.645 13.797 1 94.5 274 LEU A O 1
ATOM 2225 N N . ARG A 1 275 ? 11.445 2.656 13.531 1 92.06 275 ARG A N 1
ATOM 2226 C CA . ARG A 1 275 ? 10.25 1.856 13.289 1 92.06 275 ARG A CA 1
ATOM 2227 C C . ARG A 1 275 ? 10.344 0.502 13.984 1 92.06 275 ARG A C 1
ATOM 2229 O O . ARG A 1 275 ? 11.422 -0.086 14.062 1 92.06 275 ARG A O 1
ATOM 2236 N N . SER A 1 276 ? 9.289 0.036 14.492 1 91 276 SER A N 1
ATOM 2237 C CA . SER A 1 276 ? 9.227 -1.306 15.07 1 91 276 SER A CA 1
ATOM 2238 C C . SER A 1 276 ? 8.258 -2.191 14.297 1 91 276 SER A C 1
ATOM 2240 O O . SER A 1 276 ? 7.273 -1.702 13.734 1 91 276 SER A O 1
ATOM 2242 N N . LYS A 1 277 ? 8.555 -3.471 14.211 1 84.31 277 LYS A N 1
ATOM 2243 C CA . LYS A 1 277 ? 7.68 -4.469 13.594 1 84.31 277 LYS A CA 1
ATOM 2244 C C . LYS A 1 277 ? 7.043 -5.367 14.656 1 84.31 277 LYS A C 1
ATOM 2246 O O . LYS A 1 277 ? 6.133 -6.145 14.352 1 84.31 277 LYS A O 1
ATOM 2251 N N . LYS A 1 278 ? 7.566 -5.281 15.797 1 79.12 278 LYS A N 1
ATOM 2252 C CA . LYS A 1 278 ? 7.105 -6.164 16.859 1 79.12 278 LYS A CA 1
ATOM 2253 C C . LYS A 1 278 ? 6.242 -5.406 17.875 1 79.12 278 LYS A C 1
ATOM 2255 O O . LYS A 1 278 ? 6.625 -4.332 18.344 1 79.12 278 LYS A O 1
ATOM 2260 N N . ASP A 1 279 ? 5.172 -6.086 18.172 1 74.06 279 ASP A N 1
ATOM 2261 C CA . ASP A 1 279 ? 4.223 -5.465 19.094 1 74.06 279 ASP A CA 1
ATOM 2262 C C . ASP A 1 279 ? 4.859 -5.23 20.453 1 74.06 279 ASP A C 1
ATOM 2264 O O . ASP A 1 279 ? 4.508 -4.273 21.156 1 74.06 279 ASP A O 1
ATOM 2268 N N . LYS A 1 280 ? 5.797 -5.969 20.781 1 79.5 280 LYS A N 1
ATOM 2269 C CA . LYS A 1 280 ? 6.375 -5.918 22.125 1 79.5 280 LYS A CA 1
ATOM 2270 C C . LYS A 1 280 ? 7.387 -4.785 22.234 1 79.5 280 LYS A C 1
ATOM 2272 O O . LYS A 1 280 ? 7.809 -4.438 23.344 1 79.5 280 LYS A O 1
ATOM 2277 N N . ILE A 1 281 ? 7.75 -4.16 21.141 1 85.62 281 ILE A N 1
ATOM 2278 C CA . ILE A 1 281 ? 8.75 -3.094 21.188 1 85.62 281 ILE A CA 1
ATOM 2279 C C . ILE A 1 281 ? 8.086 -1.756 20.859 1 85.62 281 ILE A C 1
ATOM 2281 O O . ILE A 1 281 ? 7.625 -1.536 19.734 1 85.62 281 ILE A O 1
ATOM 2285 N N . ASP A 1 282 ? 8.07 -0.902 21.844 1 85.62 282 ASP A N 1
ATOM 2286 C CA . ASP A 1 282 ? 7.516 0.44 21.703 1 85.62 282 ASP A CA 1
ATOM 2287 C C . ASP A 1 282 ? 8.617 1.463 21.406 1 85.62 282 ASP A C 1
ATOM 2289 O O . ASP A 1 282 ? 9.273 1.941 22.344 1 85.62 282 ASP A O 1
ATOM 2293 N N . VAL A 1 283 ? 8.742 1.878 20.172 1 89.81 283 VAL A N 1
ATOM 2294 C CA . VAL A 1 283 ? 9.836 2.779 19.797 1 89.81 283 VAL A CA 1
ATOM 2295 C C . VAL A 1 283 ? 9.492 4.203 20.234 1 89.81 283 VAL A C 1
ATOM 2297 O O . VAL A 1 283 ? 10.375 5.062 20.312 1 89.81 283 VAL A O 1
ATOM 2300 N N . GLY A 1 2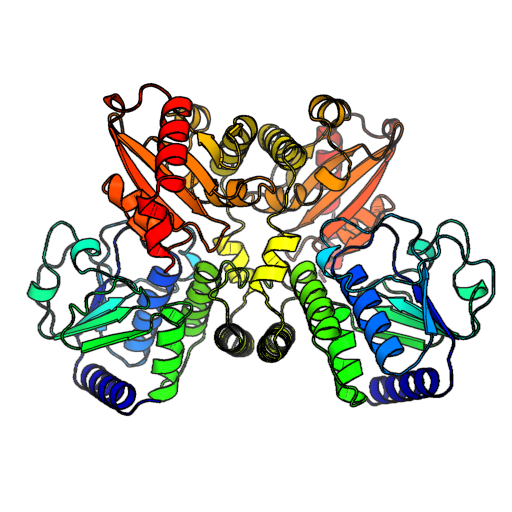84 ? 8.211 4.504 20.469 1 84.44 284 GLY A N 1
ATOM 2301 C CA . GLY A 1 284 ? 7.852 5.785 21.062 1 84.44 284 GLY A CA 1
ATOM 2302 C C . GLY A 1 284 ? 8.469 6.004 22.438 1 84.44 284 GLY A C 1
ATOM 2303 O O . GLY A 1 284 ? 9.039 7.059 22.703 1 84.44 284 GLY A O 1
ATOM 2304 N N . LYS A 1 285 ? 8.305 5.043 23.25 1 84 285 LYS A N 1
ATOM 2305 C CA . LYS A 1 285 ? 8.906 5.082 24.578 1 84 285 LYS A CA 1
ATOM 2306 C C . LYS A 1 285 ? 10.43 5.176 24.484 1 84 285 LYS A C 1
ATOM 2308 O O . LYS A 1 285 ? 11.062 5.871 25.281 1 84 285 LYS A O 1
ATOM 2313 N N . LEU A 1 286 ? 11 4.445 23.578 1 89.25 286 LEU A N 1
ATOM 2314 C CA . LEU A 1 286 ? 12.438 4.508 23.359 1 89.25 286 LEU A CA 1
ATOM 2315 C C . LEU A 1 286 ? 12.875 5.918 22.969 1 89.25 286 LEU A C 1
ATOM 2317 O O . LEU A 1 286 ? 13.867 6.43 23.5 1 89.25 286 LEU A O 1
ATOM 2321 N N . ALA A 1 287 ? 12.18 6.5 22.078 1 88.62 287 ALA A N 1
ATOM 2322 C CA . ALA A 1 287 ? 12.492 7.852 21.609 1 88.62 287 ALA A CA 1
ATOM 2323 C C . ALA A 1 287 ? 12.43 8.852 22.75 1 88.62 287 ALA A C 1
ATOM 2325 O O . ALA A 1 287 ? 13.219 9.805 22.797 1 88.62 287 ALA A O 1
ATOM 2326 N N . LEU A 1 288 ? 11.508 8.664 23.688 1 83.38 288 LEU A N 1
ATOM 2327 C CA . LEU A 1 288 ? 11.344 9.555 24.828 1 83.38 288 LEU A CA 1
ATOM 2328 C C . LEU A 1 288 ? 12.617 9.602 25.672 1 83.38 288 LEU A C 1
ATOM 2330 O O . LEU A 1 288 ? 12.945 10.648 26.25 1 83.38 288 LEU A O 1
ATOM 2334 N N . LYS A 1 289 ? 13.305 8.562 25.734 1 85.88 289 LYS A N 1
ATOM 2335 C CA . LYS A 1 289 ? 14.539 8.484 26.516 1 85.88 289 LYS A CA 1
ATOM 2336 C C . LYS A 1 289 ? 15.609 9.422 25.953 1 85.88 289 LYS A C 1
ATOM 2338 O O . LYS A 1 289 ? 16.531 9.812 26.656 1 85.88 289 LYS A O 1
ATOM 2343 N N . PHE A 1 290 ? 15.391 9.719 24.734 1 88 290 PHE A N 1
ATOM 2344 C CA . PHE A 1 290 ? 16.375 10.562 24.078 1 88 290 PHE A CA 1
ATOM 2345 C C . PHE A 1 290 ? 15.789 11.93 23.75 1 88 290 PHE A C 1
ATOM 2347 O O . PHE A 1 290 ? 16.328 12.672 22.922 1 88 290 PHE A O 1
ATOM 2354 N N . GLY A 1 291 ? 14.625 12.242 24.328 1 81.94 291 GLY A N 1
ATOM 2355 C CA . GLY A 1 291 ? 14.031 13.562 24.172 1 81.94 291 GLY A CA 1
ATOM 2356 C C . GLY A 1 291 ? 13.141 13.664 22.953 1 81.94 291 GLY A C 1
ATOM 2357 O O . GLY A 1 291 ? 12.766 14.773 22.531 1 81.94 291 GLY A O 1
ATOM 2358 N N . GLY A 1 292 ? 12.844 12.523 22.297 1 83.38 292 GLY A N 1
ATOM 2359 C CA . GLY A 1 292 ? 11.953 12.492 21.156 1 83.38 292 GLY A CA 1
ATOM 2360 C C . GLY A 1 292 ? 10.57 11.969 21.484 1 83.38 292 GLY A C 1
ATOM 2361 O O . GLY A 1 292 ? 10.031 12.258 22.562 1 83.38 292 GLY A O 1
ATOM 2362 N N . GLY A 1 293 ? 9.906 11.398 20.531 1 77.44 293 GLY A N 1
ATOM 2363 C CA . GLY A 1 293 ? 8.57 10.852 20.719 1 77.44 293 GLY A CA 1
ATOM 2364 C C . GLY A 1 293 ? 7.969 10.328 19.422 1 77.44 293 GLY A C 1
ATOM 2365 O O . GLY A 1 293 ? 8.648 10.25 18.406 1 77.44 293 GLY A O 1
ATOM 2366 N N . GLY A 1 294 ? 6.73 9.766 19.547 1 75.5 294 GLY A N 1
ATOM 2367 C CA . GLY A 1 294 ? 6 9.211 18.406 1 75.5 294 GLY A CA 1
ATOM 2368 C C . GLY A 1 294 ? 5.043 8.102 18.812 1 75.5 294 GLY A C 1
ATOM 2369 O O . GLY A 1 294 ? 4.527 8.094 19.938 1 75.5 294 GLY A O 1
ATOM 2370 N N . HIS A 1 295 ? 4.715 7.293 17.859 1 74.56 295 HIS A N 1
ATOM 2371 C CA . HIS A 1 295 ? 3.812 6.168 18.078 1 74.56 295 HIS A CA 1
ATOM 2372 C C . HIS A 1 295 ? 4.582 4.898 18.422 1 74.56 295 HIS A C 1
ATOM 2374 O O . HIS A 1 295 ? 5.812 4.879 18.359 1 74.56 295 HIS A O 1
ATOM 2380 N N . LYS A 1 296 ? 3.805 3.912 18.812 1 78.75 296 LYS A N 1
ATOM 2381 C CA . LYS A 1 296 ? 4.379 2.629 19.203 1 78.75 296 LYS A CA 1
ATOM 2382 C C . LYS A 1 296 ? 5.262 2.059 18.094 1 78.75 296 LYS A C 1
ATOM 2384 O O . LYS A 1 296 ? 6.324 1.497 18.359 1 78.75 296 LYS A O 1
ATOM 2389 N N . GLU A 1 297 ? 4.93 2.246 16.828 1 83.81 297 GLU A N 1
ATOM 2390 C CA . GLU A 1 297 ? 5.645 1.587 15.742 1 83.81 297 GLU A CA 1
ATOM 2391 C C . GLU A 1 297 ? 6.441 2.594 14.922 1 83.81 297 GLU A C 1
ATOM 2393 O O . GLU A 1 297 ? 7.145 2.215 13.977 1 83.81 297 GLU A O 1
ATOM 2398 N N . ALA A 1 298 ? 6.34 3.834 15.25 1 83.56 298 ALA A N 1
ATOM 2399 C CA . ALA A 1 298 ? 7.004 4.891 14.492 1 83.56 298 ALA A CA 1
ATOM 2400 C C . ALA A 1 298 ? 7.328 6.086 15.383 1 83.56 298 ALA A C 1
ATOM 2402 O O . ALA A 1 298 ? 6.426 6.734 15.914 1 83.56 298 ALA A O 1
ATOM 2403 N N . ALA A 1 299 ? 8.648 6.32 15.547 1 85.06 299 ALA A N 1
ATOM 2404 C CA . ALA A 1 299 ? 9.078 7.41 16.422 1 85.06 299 ALA A CA 1
ATOM 2405 C C . ALA A 1 299 ? 10.414 7.992 15.953 1 85.06 299 ALA A C 1
ATOM 2407 O O . ALA A 1 299 ? 10.961 7.559 14.938 1 85.06 299 ALA A O 1
ATOM 2408 N N . GLY A 1 300 ? 10.828 9.078 16.578 1 87.88 300 GLY A N 1
ATOM 2409 C CA . GLY A 1 300 ? 12.109 9.695 16.25 1 87.88 300 GLY A CA 1
ATOM 2410 C C . GLY A 1 300 ? 12.57 10.688 17.297 1 87.88 300 GLY A C 1
ATOM 2411 O O . GLY A 1 300 ? 11.836 11.008 18.234 1 87.88 300 GLY A O 1
ATOM 2412 N N . PHE A 1 301 ? 13.828 11.023 17.188 1 88.38 301 PHE A N 1
ATOM 2413 C CA . PHE A 1 301 ? 14.445 12.023 18.047 1 88.38 301 PHE A CA 1
ATOM 2414 C C . PHE A 1 301 ? 15.68 12.625 17.391 1 88.38 301 PHE A C 1
ATOM 2416 O O . PHE A 1 301 ? 16.031 12.258 16.266 1 88.38 301 PHE A O 1
ATOM 2423 N N . GLN A 1 302 ? 16.172 13.641 18.031 1 91.25 302 GLN A N 1
ATOM 2424 C CA . GLN A 1 302 ? 17.406 14.297 17.578 1 91.25 302 GLN A CA 1
ATOM 2425 C C . GLN A 1 302 ? 18.516 14.156 18.609 1 91.25 302 GLN A C 1
ATOM 2427 O O . GLN A 1 302 ? 18.25 14.148 19.812 1 91.25 302 GLN A O 1
ATOM 2432 N N . ILE A 1 303 ? 19.688 14.047 18.125 1 92.25 303 ILE A N 1
ATOM 2433 C CA . ILE A 1 303 ? 20.828 13.945 19.016 1 92.25 303 ILE A CA 1
ATOM 2434 C C . ILE A 1 303 ? 21.953 14.859 18.516 1 92.25 303 ILE A C 1
ATOM 2436 O O . ILE A 1 303 ? 22.062 15.117 17.312 1 92.25 303 ILE A O 1
ATOM 2440 N N . ASN A 1 304 ? 22.688 15.336 19.5 1 92.62 304 ASN A N 1
ATOM 2441 C CA . ASN A 1 304 ? 23.859 16.109 19.109 1 92.62 304 ASN A CA 1
ATOM 2442 C C . ASN A 1 304 ? 24.953 15.234 18.5 1 92.62 304 ASN A C 1
ATOM 2444 O O . ASN A 1 304 ? 25.219 14.141 19.016 1 92.62 304 ASN A O 1
ATOM 2448 N N . ARG A 1 305 ? 25.547 15.75 17.469 1 90.44 305 ARG A N 1
ATOM 2449 C CA . ARG A 1 305 ? 26.562 14.992 16.766 1 90.44 305 ARG A CA 1
ATOM 2450 C C . ARG A 1 305 ? 27.703 14.609 17.703 1 90.44 305 ARG A C 1
ATOM 2452 O O . ARG A 1 305 ? 28.312 13.547 17.562 1 90.44 305 ARG A O 1
ATOM 2459 N N . ASN A 1 306 ? 27.969 15.477 18.578 1 88.56 306 ASN A N 1
ATOM 2460 C CA . ASN A 1 306 ? 29.094 15.25 19.484 1 88.56 306 ASN A CA 1
ATOM 2461 C C . ASN A 1 306 ? 28.781 14.148 20.5 1 88.56 306 ASN A C 1
ATOM 2463 O O . ASN A 1 306 ? 29.672 13.633 21.156 1 88.56 306 ASN A O 1
ATOM 2467 N N . GLU A 1 307 ? 27.578 13.734 20.562 1 87.81 307 GLU A N 1
ATOM 2468 C CA . GLU A 1 307 ? 27.156 12.695 21.5 1 87.81 307 GLU A CA 1
ATOM 2469 C C . GLU A 1 307 ? 27.234 11.312 20.859 1 87.81 307 GLU A C 1
ATOM 2471 O O . GLU A 1 307 ? 27.047 10.297 21.547 1 87.81 307 GLU A O 1
ATOM 2476 N N . ILE A 1 308 ? 27.5 11.312 19.594 1 86.81 308 ILE A N 1
ATOM 2477 C CA . ILE A 1 308 ? 27.547 10.047 18.891 1 86.81 308 ILE A CA 1
ATOM 2478 C C . ILE A 1 308 ? 29 9.719 18.516 1 86.81 308 ILE A C 1
ATOM 2480 O O . ILE A 1 308 ? 29.578 10.359 17.641 1 86.81 308 ILE A O 1
ATOM 2484 N N . ASN A 1 309 ? 29.562 8.703 19.25 1 88.06 309 ASN A N 1
ATOM 2485 C CA . ASN A 1 309 ? 30.891 8.242 18.859 1 88.06 309 ASN A CA 1
ATOM 2486 C C . ASN A 1 309 ? 30.859 7.578 17.484 1 88.06 309 ASN A C 1
ATOM 2488 O O . ASN A 1 309 ? 31.719 7.863 16.641 1 88.06 309 ASN A O 1
ATOM 2492 N N . SER A 1 310 ? 29.984 6.594 17.281 1 93.88 310 SER A N 1
ATOM 2493 C CA . SER A 1 310 ? 29.672 5.941 16.016 1 93.88 310 SER A CA 1
ATOM 2494 C C . SER A 1 310 ? 28.219 5.48 15.969 1 93.88 310 SER A C 1
ATOM 2496 O O . SER A 1 310 ? 27.609 5.25 17.016 1 93.88 310 SER A O 1
ATOM 2498 N N . TYR A 1 311 ? 27.703 5.402 14.781 1 95.56 311 TYR A N 1
ATOM 2499 C CA . TYR A 1 311 ? 26.344 4.898 14.656 1 95.56 311 TYR A CA 1
ATOM 2500 C C . TYR A 1 311 ? 26.219 3.494 15.234 1 95.56 311 TYR A C 1
ATOM 2502 O O . TYR A 1 311 ? 25.219 3.164 15.875 1 95.56 311 TYR A O 1
ATOM 2510 N N . GLN A 1 312 ? 27.266 2.701 15.062 1 95.56 312 GLN A N 1
ATOM 2511 C CA . GLN A 1 312 ? 27.281 1.334 15.57 1 95.56 312 GLN A CA 1
ATOM 2512 C C . GLN A 1 312 ? 27.203 1.312 17.094 1 95.56 312 GLN A C 1
ATOM 2514 O O . GLN A 1 312 ? 26.484 0.497 17.672 1 95.56 312 GLN A O 1
ATOM 2519 N N . ASP A 1 313 ? 27.906 2.205 17.688 1 94.62 313 ASP A N 1
ATOM 2520 C CA . ASP A 1 313 ? 27.891 2.287 19.141 1 94.62 313 ASP A CA 1
ATOM 2521 C C . ASP A 1 313 ? 26.5 2.707 19.641 1 94.62 313 ASP A C 1
ATOM 2523 O O . ASP A 1 313 ? 26.062 2.238 20.688 1 94.62 313 ASP A O 1
ATOM 2527 N N . PHE A 1 314 ? 25.953 3.559 18.922 1 95.12 314 PHE A N 1
ATOM 2528 C CA . PHE A 1 314 ? 24.625 4.012 19.312 1 95.12 314 PHE A CA 1
ATOM 2529 C C . PHE A 1 314 ? 23.609 2.885 19.172 1 95.12 314 PHE A C 1
ATOM 2531 O O . PHE A 1 314 ? 22.703 2.756 20.016 1 95.12 314 PHE A O 1
ATOM 2538 N N . ILE A 1 315 ? 23.781 2.029 18.172 1 96.44 315 ILE A N 1
ATOM 2539 C CA . ILE A 1 315 ? 22.906 0.883 17.969 1 96.44 315 ILE A CA 1
ATOM 2540 C C . ILE A 1 315 ? 23.047 -0.098 19.125 1 96.44 315 ILE A C 1
ATOM 2542 O O . ILE A 1 315 ? 22.062 -0.663 19.594 1 96.44 315 ILE A O 1
ATOM 2546 N N . LYS A 1 316 ? 24.234 -0.272 19.625 1 95.12 316 LYS A N 1
ATOM 2547 C CA . LYS A 1 316 ? 24.469 -1.125 20.781 1 95.12 316 LYS A CA 1
ATOM 2548 C C . LYS A 1 316 ? 23.766 -0.573 22.016 1 95.12 316 LYS A C 1
ATOM 2550 O O . LYS A 1 316 ? 23.234 -1.335 22.828 1 95.12 316 LYS A O 1
ATOM 2555 N N . LYS A 1 317 ? 23.812 0.738 22.094 1 92.75 317 LYS A N 1
ATOM 2556 C CA . LYS A 1 317 ? 23.109 1.392 23.188 1 92.75 317 LYS A CA 1
ATOM 2557 C C . LYS A 1 317 ? 21.609 1.15 23.109 1 92.75 317 LYS A C 1
ATOM 2559 O O . LYS A 1 317 ? 20.953 0.881 24.125 1 92.75 317 LYS A O 1
ATOM 2564 N N . ILE A 1 318 ? 21.047 1.265 21.922 1 92.88 318 ILE A N 1
ATOM 2565 C CA . ILE A 1 318 ? 19.625 1.004 21.703 1 92.88 318 ILE A CA 1
ATOM 2566 C C . ILE A 1 318 ? 19.312 -0.437 22.094 1 92.88 318 ILE A C 1
ATOM 2568 O O . ILE A 1 318 ? 18.297 -0.698 22.766 1 92.88 318 ILE A O 1
ATOM 2572 N N . ASP A 1 319 ? 20.141 -1.341 21.688 1 93.69 319 ASP A N 1
ATOM 2573 C CA . ASP A 1 319 ? 19.969 -2.752 22.016 1 93.69 319 ASP A CA 1
ATOM 2574 C C . ASP A 1 319 ? 19.922 -2.969 23.516 1 93.69 319 ASP A C 1
ATOM 2576 O O . ASP A 1 319 ? 19.109 -3.736 24.031 1 93.69 319 ASP A O 1
ATOM 2580 N N . GLU A 1 320 ? 20.766 -2.295 24.25 1 91.06 320 GLU A N 1
ATOM 2581 C CA . GLU A 1 320 ? 20.812 -2.4 25.703 1 91.06 320 GLU A CA 1
ATOM 2582 C C . GLU A 1 320 ? 19.531 -1.889 26.344 1 91.06 320 GLU A C 1
ATOM 2584 O O . GLU A 1 320 ? 19.031 -2.475 27.297 1 91.06 320 GLU A O 1
ATOM 2589 N N . TYR A 1 321 ? 19.047 -0.858 25.766 1 87.88 321 TYR A N 1
ATOM 2590 C CA . TYR A 1 321 ? 17.828 -0.269 26.312 1 87.88 321 TYR A CA 1
ATOM 2591 C C . TYR A 1 321 ? 16.641 -1.199 26.109 1 87.88 321 TYR A C 1
ATOM 2593 O O . TYR A 1 321 ? 15.836 -1.389 27.031 1 87.88 321 TYR A O 1
ATOM 2601 N N . ILE A 1 322 ? 16.516 -1.808 24.953 1 86.25 322 ILE A N 1
ATOM 2602 C CA . ILE A 1 322 ? 15.336 -2.594 24.625 1 86.25 322 ILE A CA 1
ATOM 2603 C C . ILE A 1 322 ? 15.383 -3.93 25.359 1 86.25 322 ILE A C 1
ATOM 2605 O O . ILE A 1 322 ? 14.352 -4.57 25.562 1 86.25 322 ILE A O 1
ATOM 2609 N N . ASN A 1 323 ? 16.531 -4.344 25.719 1 83.75 323 ASN A N 1
ATOM 2610 C CA . ASN A 1 323 ? 16.688 -5.617 26.422 1 83.75 323 ASN A CA 1
ATOM 2611 C C . ASN A 1 323 ? 16.828 -5.414 27.922 1 83.75 323 ASN A C 1
ATOM 2613 O O . ASN A 1 323 ? 17.016 -6.379 28.672 1 83.75 323 ASN A O 1
ATOM 2617 N N . SER A 1 324 ? 16.812 -4.191 28.234 1 76.94 324 SER A N 1
ATOM 2618 C CA . SER A 1 324 ? 16.891 -3.918 29.656 1 76.94 324 SER A CA 1
ATOM 2619 C C . SER A 1 324 ? 15.547 -4.125 30.344 1 76.94 324 SER A C 1
ATOM 2621 O O . SER A 1 324 ? 14.508 -4.086 29.688 1 76.94 324 SER A O 1
ATOM 2623 N N . ASP A 1 325 ? 15.5 -4.617 31.578 1 59.69 325 ASP A N 1
ATOM 2624 C CA . ASP A 1 325 ? 14.32 -4.852 32.406 1 59.69 325 ASP A CA 1
ATOM 2625 C C . ASP A 1 325 ? 13.375 -3.656 32.375 1 59.69 325 ASP A C 1
ATOM 2627 O O . ASP A 1 325 ? 12.164 -3.809 32.562 1 59.69 325 ASP A O 1
ATOM 2631 N N . GLU A 1 326 ? 13.789 -2.521 32.219 1 52.47 326 GLU A N 1
ATOM 2632 C CA . GLU A 1 326 ? 12.969 -1.313 32.188 1 52.47 326 GLU A CA 1
ATOM 2633 C C . GLU A 1 326 ? 12.07 -1.29 30.938 1 52.47 326 GLU A C 1
ATOM 2635 O O . GLU A 1 326 ? 10.984 -0.706 30.969 1 52.47 326 GLU A O 1
ATOM 2640 N N . TRP A 1 327 ? 12.422 -1.738 29.875 1 53.34 327 TRP A N 1
ATOM 2641 C CA . TRP A 1 327 ? 11.625 -1.81 28.656 1 53.34 327 TRP A CA 1
ATOM 2642 C C . TRP A 1 327 ? 10.547 -2.883 28.766 1 53.34 327 TRP A C 1
ATOM 2644 O O . TRP A 1 327 ? 9.484 -2.775 28.156 1 53.34 327 TRP A O 1
ATOM 2654 N N . VAL A 1 328 ? 10.883 -4.059 29.438 1 44.47 328 VAL A N 1
ATOM 2655 C CA . VAL A 1 328 ? 9.977 -5.188 29.625 1 44.47 328 VAL A CA 1
ATOM 2656 C C . VAL A 1 328 ? 8.703 -4.723 30.328 1 44.47 328 VAL A C 1
ATOM 2658 O O . VAL A 1 328 ? 7.625 -5.289 30.109 1 44.47 328 VAL A O 1
ATOM 2661 N N . PHE A 1 329 ? 8.719 -3.795 31.125 1 37.94 329 PHE A N 1
ATOM 2662 C CA . PHE A 1 329 ? 7.574 -3.453 31.969 1 37.94 329 PHE A CA 1
ATOM 2663 C C . PHE A 1 329 ? 6.523 -2.697 31.156 1 37.94 329 PHE A C 1
ATOM 2665 O O . PHE A 1 329 ? 5.445 -2.383 31.672 1 37.94 329 PHE A O 1
ATOM 2672 N N . THR A 1 330 ? 6.805 -2.23 30.078 1 38.56 330 THR A N 1
ATOM 2673 C CA . THR A 1 330 ? 5.719 -1.477 29.469 1 38.56 330 THR A CA 1
ATOM 2674 C C . THR A 1 330 ? 4.699 -2.416 28.828 1 38.56 330 THR A C 1
ATOM 2676 O O . THR A 1 330 ? 3.66 -1.974 28.344 1 38.56 330 THR A O 1
ATOM 2679 N N . TYR A 1 331 ? 5.035 -3.662 28.547 1 33.97 331 TYR A N 1
ATOM 2680 C CA . TYR A 1 331 ? 3.98 -4.531 28.047 1 33.97 331 TYR A CA 1
ATOM 2681 C C . TYR A 1 331 ? 3.277 -5.262 29.172 1 33.97 331 TYR A C 1
ATOM 2683 O O . TYR A 1 331 ? 2.615 -6.277 28.953 1 33.97 331 TYR A O 1
ATOM 2691 N N . LYS A 1 332 ? 3.367 -4.871 30.438 1 26.02 332 LYS A N 1
ATOM 2692 C CA . LYS A 1 332 ? 2.357 -5.492 31.297 1 26.02 332 LYS A CA 1
ATOM 2693 C C . LYS A 1 332 ? 1.034 -4.738 31.219 1 26.02 332 LYS A C 1
ATOM 2695 O O . LYS A 1 332 ? 1.013 -3.508 31.266 1 26.02 332 LYS A O 1
ATOM 2700 N N . MET B 1 1 ? -26.875 -9.539 -12.016 1 53.03 1 MET B N 1
ATOM 2701 C CA . MET B 1 1 ? -26.062 -10.594 -12.617 1 53.03 1 MET B CA 1
ATOM 2702 C C . MET B 1 1 ? -26.656 -11.055 -13.945 1 53.03 1 MET B C 1
ATOM 2704 O O . MET B 1 1 ? -27.859 -11.328 -14.031 1 53.03 1 MET B O 1
ATOM 2708 N N . ASN B 1 2 ? -25.828 -10.891 -14.938 1 67.94 2 ASN B N 1
ATOM 2709 C CA . ASN B 1 2 ? -26.359 -11.25 -16.25 1 67.94 2 ASN B CA 1
ATOM 2710 C C . ASN B 1 2 ? -26.688 -12.734 -16.344 1 67.94 2 ASN B C 1
ATOM 2712 O O . ASN B 1 2 ? -26.188 -13.539 -15.555 1 67.94 2 ASN B O 1
ATOM 2716 N N . LYS B 1 3 ? -27.812 -13.055 -16.969 1 66.88 3 LYS B N 1
ATOM 2717 C CA . LYS B 1 3 ? -28.375 -14.391 -17.172 1 66.88 3 LYS B CA 1
ATOM 2718 C C . LYS B 1 3 ? -27.281 -15.398 -17.5 1 66.88 3 LYS B C 1
ATOM 2720 O O . LYS B 1 3 ? -27.312 -16.547 -17.031 1 66.88 3 LYS B O 1
ATOM 2725 N N . THR B 1 4 ? -26.172 -15.016 -18.094 1 75.69 4 THR B N 1
ATOM 2726 C CA . THR B 1 4 ? -25.062 -15.883 -18.5 1 75.69 4 THR B CA 1
ATOM 2727 C C . THR B 1 4 ? -24.188 -16.234 -17.312 1 75.69 4 THR B C 1
ATOM 2729 O O . THR B 1 4 ? -23.797 -17.391 -17.141 1 75.69 4 THR B O 1
ATOM 2732 N N . GLN B 1 5 ? -23.969 -15.359 -16.453 1 82.75 5 GLN B N 1
ATOM 2733 C CA . GLN B 1 5 ? -23.156 -15.586 -15.25 1 82.75 5 GLN B CA 1
ATOM 2734 C C . GLN B 1 5 ? -23.859 -16.547 -14.289 1 82.75 5 GLN B C 1
ATOM 2736 O O . GLN B 1 5 ? -23.219 -17.391 -13.672 1 82.75 5 GLN B O 1
ATOM 2741 N N . SER B 1 6 ? -25.172 -16.422 -14.266 1 85.62 6 SER B N 1
ATOM 2742 C CA . SER B 1 6 ? -25.938 -17.297 -13.383 1 85.62 6 SER B CA 1
ATOM 2743 C C . SER B 1 6 ? -25.875 -18.734 -13.852 1 85.62 6 SER B C 1
ATOM 2745 O O . SER B 1 6 ? -25.75 -19.656 -13.031 1 85.62 6 SER B O 1
ATOM 2747 N N . LYS B 1 7 ? -25.922 -18.984 -15.141 1 90.12 7 LYS B N 1
ATOM 2748 C CA . LYS B 1 7 ? -25.859 -20.344 -15.68 1 90.12 7 LYS B CA 1
ATOM 2749 C C . LYS B 1 7 ? -24.484 -20.969 -15.406 1 90.12 7 LYS B C 1
ATOM 2751 O O . LYS B 1 7 ? -24.391 -22.156 -15.078 1 90.12 7 LYS B O 1
ATOM 2756 N N . LEU B 1 8 ? -23.484 -20.172 -15.562 1 93.38 8 LEU B N 1
ATOM 2757 C CA . LEU B 1 8 ? -22.141 -20.656 -15.328 1 93.38 8 LEU B CA 1
ATOM 2758 C C . LEU B 1 8 ? -21.953 -21.062 -13.867 1 93.38 8 LEU B C 1
ATOM 2760 O O . LEU B 1 8 ? -21.312 -22.078 -13.57 1 93.38 8 LEU B O 1
ATOM 2764 N N . LEU B 1 9 ? -22.547 -20.312 -12.992 1 94.69 9 LEU B N 1
ATOM 2765 C CA . LEU B 1 9 ? -22.438 -20.594 -11.57 1 94.69 9 LEU B CA 1
ATOM 2766 C C . LEU B 1 9 ? -23.188 -21.859 -11.195 1 94.69 9 LEU B C 1
ATOM 2768 O O . LEU B 1 9 ? -22.734 -22.641 -10.359 1 94.69 9 LEU B O 1
ATOM 2772 N N . THR B 1 10 ? -24.312 -22.016 -11.828 1 94.06 10 THR B N 1
ATOM 2773 C CA . THR B 1 10 ? -25.078 -23.234 -11.609 1 94.06 10 THR B CA 1
ATOM 2774 C C . THR B 1 10 ? -24.312 -24.469 -12.078 1 94.06 10 THR B C 1
ATOM 2776 O O . THR B 1 10 ? -24.312 -25.5 -11.406 1 94.06 10 THR B O 1
ATOM 2779 N N . SER B 1 11 ? -23.672 -24.328 -13.148 1 96.19 11 SER B N 1
ATOM 2780 C CA . SER B 1 11 ? -22.844 -25.406 -13.68 1 96.19 11 SER B CA 1
ATOM 2781 C C . SER B 1 11 ? -21.688 -25.734 -12.742 1 96.19 11 SER B C 1
ATOM 2783 O O . SER B 1 11 ? -21.391 -26.906 -12.484 1 96.19 11 SER B O 1
ATOM 2785 N N . LEU B 1 12 ? -21.047 -24.719 -12.273 1 97.12 12 LEU B N 1
ATOM 2786 C CA . LEU B 1 12 ? -19.938 -24.906 -11.344 1 97.12 12 LEU B CA 1
ATOM 2787 C C . LEU B 1 12 ? -20.422 -25.594 -10.07 1 97.12 12 LEU B C 1
ATOM 2789 O O . LEU B 1 12 ? -19.75 -26.516 -9.57 1 97.12 12 LEU B O 1
ATOM 2793 N N . LYS B 1 13 ? -21.531 -25.172 -9.578 1 97.12 13 LYS B N 1
ATOM 2794 C CA . LYS B 1 13 ? -22.094 -25.781 -8.375 1 97.12 13 LYS B CA 1
ATOM 2795 C C . LYS B 1 13 ? -22.344 -27.266 -8.586 1 97.12 13 LYS B C 1
ATOM 2797 O O . LYS B 1 13 ? -22.016 -28.094 -7.727 1 97.12 13 LYS B O 1
ATOM 2802 N N . ALA B 1 14 ? -22.938 -27.594 -9.703 1 97.38 14 ALA B N 1
ATOM 2803 C CA . ALA B 1 14 ? -23.219 -28.984 -10.031 1 97.38 14 ALA B CA 1
ATOM 2804 C C . ALA B 1 14 ? -21.922 -29.797 -10.109 1 97.38 14 ALA B C 1
ATOM 2806 O O . ALA B 1 14 ? -21.875 -30.938 -9.625 1 97.38 14 ALA B O 1
ATOM 2807 N N . ILE B 1 15 ? -20.953 -29.266 -10.664 1 97.62 15 ILE B N 1
ATOM 2808 C CA . ILE B 1 15 ? -19.672 -29.938 -10.812 1 97.62 15 ILE B CA 1
ATOM 2809 C C . ILE B 1 15 ? -19.078 -30.203 -9.43 1 97.62 15 ILE B C 1
ATOM 2811 O O . ILE B 1 15 ? -18.609 -31.312 -9.164 1 97.62 15 ILE B O 1
ATOM 2815 N N . ILE B 1 16 ? -19.109 -29.234 -8.539 1 97.69 16 ILE B N 1
ATOM 2816 C CA . ILE B 1 16 ? -18.547 -29.359 -7.195 1 97.69 16 ILE B CA 1
ATOM 2817 C C . ILE B 1 16 ? -19.328 -30.438 -6.422 1 97.69 16 ILE B C 1
ATOM 2819 O O . ILE B 1 16 ? -18.734 -31.312 -5.793 1 97.69 16 ILE B O 1
ATOM 2823 N N . GLU B 1 17 ? -20.609 -30.344 -6.57 1 97.31 17 GLU B N 1
ATOM 2824 C CA . GLU B 1 17 ? -21.453 -31.219 -5.777 1 97.31 17 GLU B CA 1
ATOM 2825 C C . GLU B 1 17 ? -21.391 -32.656 -6.285 1 97.31 17 GLU B C 1
ATOM 2827 O O . GLU B 1 17 ? -21.484 -33.594 -5.504 1 97.31 17 GLU B O 1
ATOM 2832 N N . ASN B 1 18 ? -21.156 -32.875 -7.566 1 97.44 18 ASN B N 1
ATOM 2833 C CA . ASN B 1 18 ? -21.297 -34.188 -8.172 1 97.44 18 ASN B CA 1
ATOM 2834 C C . ASN B 1 18 ? -19.938 -34.844 -8.344 1 97.44 18 ASN B C 1
ATOM 2836 O O . ASN B 1 18 ? -19.844 -35.969 -8.883 1 97.44 18 ASN B O 1
ATOM 2840 N N . ASN B 1 19 ? -18.891 -34.25 -7.934 1 97.88 19 ASN B N 1
ATOM 2841 C CA . ASN B 1 19 ? -17.578 -34.844 -8.078 1 97.88 19 ASN B CA 1
ATOM 2842 C C . ASN B 1 19 ? -16.797 -34.812 -6.758 1 97.88 19 ASN B C 1
ATOM 2844 O O . ASN B 1 19 ? -17.094 -34 -5.879 1 97.88 19 ASN B O 1
ATOM 2848 N N . GLN B 1 20 ? -15.789 -35.688 -6.676 1 97.31 20 GLN B N 1
ATOM 2849 C CA . GLN B 1 20 ? -15.039 -35.812 -5.43 1 97.31 20 GLN B CA 1
ATOM 2850 C C . GLN B 1 20 ? -13.57 -35.438 -5.637 1 97.31 20 GLN B C 1
ATOM 2852 O O . GLN B 1 20 ? -12.906 -34.969 -4.715 1 97.31 20 GLN B O 1
ATOM 2857 N N . ASP B 1 21 ? -13.109 -35.719 -6.812 1 96.81 21 ASP B N 1
ATOM 2858 C CA . ASP B 1 21 ? -11.68 -35.594 -7.098 1 96.81 21 ASP B CA 1
ATOM 2859 C C . ASP B 1 21 ? -11.398 -34.406 -8.016 1 96.81 21 ASP B C 1
ATOM 2861 O O . ASP B 1 21 ? -11.93 -34.344 -9.125 1 96.81 21 ASP B O 1
ATOM 2865 N N . PHE B 1 22 ? -10.617 -33.5 -7.523 1 98.56 22 PHE B N 1
ATOM 2866 C CA . PHE B 1 22 ? -10.32 -32.25 -8.25 1 98.56 22 PHE B CA 1
ATOM 2867 C C . PHE B 1 22 ? -8.812 -32.031 -8.359 1 98.56 22 PHE B C 1
ATOM 2869 O O . PHE B 1 22 ? -8.062 -32.406 -7.445 1 98.56 22 PHE B O 1
ATOM 2876 N N . ILE B 1 23 ? -8.359 -31.484 -9.445 1 98.75 23 ILE B N 1
ATOM 2877 C CA . ILE B 1 23 ? -7 -30.969 -9.555 1 98.75 23 ILE B CA 1
ATOM 2878 C C . ILE B 1 23 ? -7.043 -29.469 -9.844 1 98.75 23 ILE B C 1
ATOM 2880 O O . ILE B 1 23 ? -7.84 -29.016 -10.672 1 98.75 23 ILE B O 1
ATOM 2884 N N . LEU B 1 24 ? -6.305 -28.719 -9.094 1 98.75 24 LEU B N 1
ATOM 2885 C CA . LEU B 1 24 ? -6.258 -27.266 -9.188 1 98.75 24 LEU B CA 1
ATOM 2886 C C . LEU B 1 24 ? -4.949 -26.812 -9.812 1 98.75 24 LEU B C 1
ATOM 2888 O O . LEU B 1 24 ? -3.881 -27.344 -9.5 1 98.75 24 LEU B O 1
ATOM 2892 N N . PHE B 1 25 ? -5.109 -25.828 -10.734 1 97.94 25 PHE B N 1
ATOM 2893 C CA . PHE B 1 25 ? -3.967 -25.344 -11.492 1 97.94 25 PHE B CA 1
ATOM 2894 C C . PHE B 1 25 ? -3.885 -23.812 -11.414 1 97.94 25 PHE B C 1
ATOM 2896 O O . PHE B 1 25 ? -4.891 -23.141 -11.172 1 97.94 25 PHE B O 1
ATOM 2903 N N . THR B 1 26 ? -2.688 -23.266 -11.562 1 95.81 26 THR B N 1
ATOM 2904 C CA . THR B 1 26 ? -2.434 -21.859 -11.836 1 95.81 26 THR B CA 1
ATOM 2905 C C . THR B 1 26 ? -1.203 -21.688 -12.719 1 95.81 26 THR B C 1
ATOM 2907 O O . THR B 1 26 ? -0.613 -22.672 -13.164 1 95.81 26 THR B O 1
ATOM 2910 N N . HIS B 1 27 ? -0.9 -20.5 -13.023 1 88.88 27 HIS B N 1
ATOM 2911 C CA . HIS B 1 27 ? 0.238 -20.266 -13.906 1 88.88 27 HIS B CA 1
ATOM 2912 C C . HIS B 1 27 ? 1.557 -20.516 -13.18 1 88.88 27 HIS B C 1
ATOM 2914 O O . HIS B 1 27 ? 1.608 -20.484 -11.953 1 88.88 27 HIS B O 1
ATOM 2920 N N . SER B 1 28 ? 2.555 -20.766 -13.977 1 83.56 28 SER B N 1
ATOM 2921 C CA . SER B 1 28 ? 3.895 -20.922 -13.422 1 83.56 28 SER B CA 1
ATOM 2922 C C . SER B 1 28 ? 4.367 -19.656 -12.727 1 83.56 28 SER B C 1
ATOM 2924 O O . SER B 1 28 ? 4 -18.547 -13.125 1 83.56 28 SER B O 1
ATOM 2926 N N . ASN B 1 29 ? 5.156 -19.781 -11.617 1 79.25 29 ASN B N 1
ATOM 2927 C CA . ASN B 1 29 ? 5.629 -18.656 -10.812 1 79.25 29 ASN B CA 1
ATOM 2928 C C . ASN B 1 29 ? 4.473 -17.797 -10.312 1 79.25 29 ASN B C 1
ATOM 2930 O O . ASN B 1 29 ? 4.406 -16.609 -10.609 1 79.25 29 ASN B O 1
ATOM 2934 N N . PRO B 1 30 ? 3.676 -18.453 -9.617 1 89.5 30 PRO B N 1
ATOM 2935 C CA . PRO B 1 30 ? 2.418 -17.812 -9.219 1 89.5 30 PRO B CA 1
ATOM 2936 C C . PRO B 1 30 ? 2.629 -16.625 -8.289 1 89.5 30 PRO B C 1
ATOM 2938 O O . PRO B 1 30 ? 3.535 -16.641 -7.453 1 89.5 30 PRO B O 1
ATOM 2941 N N . ASP B 1 31 ? 1.784 -15.594 -8.492 1 87.81 31 ASP B N 1
ATOM 2942 C CA . ASP B 1 31 ? 1.803 -14.438 -7.605 1 87.81 31 ASP B CA 1
ATOM 2943 C C . ASP B 1 31 ? 0.755 -14.57 -6.504 1 87.81 31 ASP B C 1
ATOM 2945 O O . ASP B 1 31 ? 0.225 -15.664 -6.273 1 87.81 31 ASP B O 1
ATOM 2949 N N . GLY B 1 32 ? 0.497 -13.555 -5.797 1 93.69 32 GLY B N 1
ATOM 2950 C CA . GLY B 1 32 ? -0.379 -13.594 -4.637 1 93.69 32 GLY B CA 1
ATOM 2951 C C . GLY B 1 32 ? -1.818 -13.922 -4.988 1 93.69 32 GLY B C 1
ATOM 2952 O O . GLY B 1 32 ? -2.498 -14.625 -4.238 1 93.69 32 GLY B O 1
ATOM 2953 N N . ASP B 1 33 ? -2.305 -13.383 -6.086 1 96.5 33 ASP B N 1
ATOM 2954 C CA . ASP B 1 33 ? -3.668 -13.688 -6.512 1 96.5 33 ASP B CA 1
ATOM 2955 C C . ASP B 1 33 ? -3.799 -15.156 -6.914 1 96.5 33 ASP B C 1
ATOM 2957 O O . ASP B 1 33 ? -4.781 -15.812 -6.562 1 96.5 33 ASP B O 1
ATOM 2961 N N . ALA B 1 34 ? -2.781 -15.594 -7.621 1 96.19 34 ALA B N 1
ATOM 2962 C CA . ALA B 1 34 ? -2.766 -17 -8.023 1 96.19 34 ALA B CA 1
ATOM 2963 C C . ALA B 1 34 ? -2.756 -17.922 -6.812 1 96.19 34 ALA B C 1
ATOM 2965 O O . ALA B 1 34 ? -3.598 -18.812 -6.699 1 96.19 34 ALA B O 1
ATOM 2966 N N . ILE B 1 35 ? -1.878 -17.672 -5.902 1 97 35 ILE B N 1
ATOM 2967 C CA . ILE B 1 35 ? -1.742 -18.516 -4.715 1 97 35 ILE B CA 1
ATOM 2968 C C . ILE B 1 35 ? -2.98 -18.359 -3.834 1 97 35 ILE B C 1
ATOM 2970 O O . ILE B 1 35 ? -3.508 -19.344 -3.318 1 97 35 ILE B O 1
ATOM 2974 N N . GLY B 1 36 ? -3.434 -17.109 -3.703 1 98.38 36 GLY B N 1
ATOM 2975 C CA . GLY B 1 36 ? -4.652 -16.891 -2.945 1 98.38 36 GLY B CA 1
ATOM 2976 C C . GLY B 1 36 ? -5.855 -17.609 -3.516 1 98.38 36 GLY B C 1
ATOM 2977 O O . GLY B 1 36 ? -6.648 -18.188 -2.77 1 98.38 36 GLY B O 1
ATOM 2978 N N . SER B 1 37 ? -5.949 -17.625 -4.789 1 98.62 37 SER B N 1
ATOM 2979 C CA . SER B 1 37 ? -7.09 -18.25 -5.453 1 98.62 37 SER B CA 1
ATOM 2980 C C . SER B 1 37 ? -7.051 -19.766 -5.305 1 98.62 37 SER B C 1
ATOM 2982 O O . SER B 1 37 ? -8.047 -20.391 -4.918 1 98.62 37 SER B O 1
ATOM 2984 N N . ILE B 1 38 ? -5.887 -20.375 -5.582 1 98.25 38 ILE B N 1
ATOM 2985 C CA . ILE B 1 38 ? -5.781 -21.828 -5.57 1 98.25 38 ILE B CA 1
ATOM 2986 C C . ILE B 1 38 ? -5.973 -22.344 -4.145 1 98.25 38 ILE B C 1
ATOM 2988 O O . ILE B 1 38 ? -6.672 -23.344 -3.926 1 98.25 38 ILE B O 1
ATOM 2992 N N . LEU B 1 39 ? -5.449 -21.688 -3.145 1 98.56 39 LEU B N 1
ATOM 2993 C CA . LEU B 1 39 ? -5.543 -22.141 -1.765 1 98.56 39 LEU B CA 1
ATOM 2994 C C . LEU B 1 39 ? -6.941 -21.891 -1.204 1 98.56 39 LEU B C 1
ATOM 2996 O O . LEU B 1 39 ? -7.457 -22.703 -0.429 1 98.56 39 LEU B O 1
ATOM 3000 N N . ALA B 1 40 ? -7.539 -20.734 -1.569 1 98.81 40 ALA B N 1
ATOM 3001 C CA . ALA B 1 40 ? -8.914 -20.484 -1.146 1 98.81 40 ALA B CA 1
ATOM 3002 C C . ALA B 1 40 ? -9.844 -21.609 -1.606 1 98.81 40 ALA B C 1
ATOM 3004 O O . ALA B 1 40 ? -10.656 -22.109 -0.822 1 98.81 40 ALA B O 1
ATOM 3005 N N . PHE B 1 41 ? -9.695 -21.953 -2.836 1 98.75 41 PHE B N 1
ATOM 3006 C CA . PHE B 1 41 ? -10.578 -22.969 -3.383 1 98.75 41 PHE B CA 1
ATOM 3007 C C . PHE B 1 41 ? -10.219 -24.344 -2.838 1 98.75 41 PHE B C 1
ATOM 3009 O O . PHE B 1 41 ? -11.102 -25.188 -2.623 1 98.75 41 PHE B O 1
ATOM 3016 N N . TYR B 1 42 ? -8.93 -24.625 -2.66 1 98.69 42 TYR B N 1
ATOM 3017 C CA . TYR B 1 42 ? -8.477 -25.859 -2.031 1 98.69 42 TYR B CA 1
ATOM 3018 C C . TYR B 1 42 ? -9.148 -26.062 -0.68 1 98.69 42 TYR B C 1
ATOM 3020 O O . TYR B 1 42 ? -9.742 -27.109 -0.426 1 98.69 42 TYR B O 1
ATOM 3028 N N . TYR B 1 43 ? -9.07 -25.047 0.17 1 98.69 43 TYR B N 1
ATOM 3029 C CA . TYR B 1 43 ? -9.656 -25.125 1.502 1 98.69 43 TYR B CA 1
ATOM 3030 C C . TYR B 1 43 ? -11.172 -25.25 1.42 1 98.69 43 TYR B C 1
ATOM 3032 O O . TYR B 1 43 ? -11.781 -26 2.184 1 98.69 43 TYR B O 1
ATOM 3040 N N . LEU B 1 44 ? -11.797 -24.516 0.48 1 98.56 44 LEU B N 1
ATOM 3041 C CA . LEU B 1 44 ? -13.242 -24.609 0.292 1 98.56 44 LEU B CA 1
ATOM 3042 C C . LEU B 1 44 ? -13.648 -26.047 -0.031 1 98.56 44 LEU B C 1
ATOM 3044 O O . LEU B 1 44 ? -14.57 -26.578 0.587 1 98.56 44 LEU B O 1
ATOM 3048 N N . LEU B 1 45 ? -12.938 -26.688 -0.984 1 98.62 45 LEU B N 1
ATOM 3049 C CA . LEU B 1 45 ? -13.258 -28.047 -1.395 1 98.62 45 LEU B CA 1
ATOM 3050 C C . LEU B 1 45 ? -13.078 -29.031 -0.234 1 98.62 45 LEU B C 1
ATOM 3052 O O . LEU B 1 45 ? -13.914 -29.922 -0.03 1 98.62 45 LEU B O 1
ATOM 3056 N N . GLU B 1 46 ? -12 -28.828 0.495 1 98.25 46 GLU B N 1
ATOM 3057 C CA . GLU B 1 46 ? -11.781 -29.688 1.653 1 98.25 46 GLU B CA 1
ATOM 3058 C C . GLU B 1 46 ? -12.922 -29.547 2.662 1 98.25 46 GLU B C 1
ATOM 3060 O O . GLU B 1 46 ? -13.391 -30.547 3.213 1 98.25 46 GLU B O 1
ATOM 3065 N N . GLU B 1 47 ? -13.305 -28.359 2.885 1 97.44 47 GLU B N 1
ATOM 3066 C CA . GLU B 1 47 ? -14.367 -28.078 3.842 1 97.44 47 GLU B CA 1
ATOM 3067 C C . GLU B 1 47 ? -15.703 -28.641 3.361 1 97.44 47 GLU B C 1
ATOM 3069 O O . GLU B 1 47 ? -16.609 -28.875 4.164 1 97.44 47 GLU B O 1
ATOM 3074 N N . LEU B 1 48 ? -15.82 -28.859 2.115 1 97.75 48 LEU B N 1
ATOM 3075 C CA . LEU B 1 48 ? -17 -29.5 1.532 1 97.75 48 LEU B CA 1
ATOM 3076 C C . LEU B 1 48 ? -16.797 -31.016 1.425 1 97.75 48 LEU B C 1
ATOM 3078 O O . LEU B 1 48 ? -17.562 -31.688 0.735 1 97.75 48 LEU B O 1
ATOM 3082 N N . ASN B 1 49 ? -15.727 -31.484 2.018 1 97.88 49 ASN B N 1
ATOM 3083 C CA . ASN B 1 49 ? -15.391 -32.906 2.1 1 97.88 49 ASN B CA 1
ATOM 3084 C C . ASN B 1 49 ? -15.031 -33.469 0.73 1 97.88 49 ASN B C 1
ATOM 3086 O O . ASN B 1 49 ? -15.414 -34.594 0.403 1 97.88 49 ASN B O 1
ATOM 3090 N N . LYS B 1 50 ? -14.414 -32.656 -0.101 1 98.25 50 LYS B N 1
ATOM 3091 C CA . LYS B 1 50 ? -13.883 -33.125 -1.379 1 98.25 50 LYS B CA 1
ATOM 3092 C C . LYS B 1 50 ? -12.383 -33.406 -1.277 1 98.25 50 LYS B C 1
ATOM 3094 O O . LYS B 1 50 ? -11.781 -33.219 -0.219 1 98.25 50 LYS B O 1
ATOM 3099 N N . ASN B 1 51 ? -11.812 -33.875 -2.426 1 97.88 51 ASN B N 1
ATOM 3100 C CA . ASN B 1 51 ? -10.406 -34.281 -2.471 1 97.88 51 ASN B CA 1
ATOM 3101 C C . ASN B 1 51 ? -9.641 -33.438 -3.502 1 97.88 51 ASN B C 1
ATOM 3103 O O . ASN B 1 51 ? -9.352 -33.938 -4.602 1 97.88 51 ASN B O 1
ATOM 3107 N N . PRO B 1 52 ? -9.242 -32.312 -3.088 1 98.44 52 PRO B N 1
ATOM 3108 C CA . PRO B 1 52 ? -8.484 -31.469 -4.023 1 98.44 52 PRO B CA 1
ATOM 3109 C C . PRO B 1 52 ? -6.996 -31.797 -4.035 1 98.44 52 PRO B C 1
ATOM 3111 O O . PRO B 1 52 ? -6.422 -32.125 -2.994 1 98.44 52 PRO B O 1
ATOM 3114 N N . THR B 1 53 ? -6.406 -31.734 -5.172 1 98.44 53 THR B N 1
ATOM 3115 C CA . THR B 1 53 ? -4.969 -31.812 -5.414 1 98.44 53 THR B CA 1
ATOM 3116 C C . THR B 1 53 ? -4.48 -30.562 -6.141 1 98.44 53 THR B C 1
ATOM 3118 O O . THR B 1 53 ? -5.148 -30.062 -7.051 1 98.44 53 THR B O 1
ATOM 3121 N N . ILE B 1 54 ? -3.328 -30.047 -5.711 1 98.12 54 ILE B N 1
ATOM 3122 C CA . ILE B 1 54 ? -2.748 -28.891 -6.367 1 98.12 54 ILE B CA 1
ATOM 3123 C C . ILE B 1 54 ? -1.565 -29.312 -7.234 1 98.12 54 ILE B C 1
ATOM 3125 O O . ILE B 1 54 ? -0.684 -30.047 -6.773 1 98.12 54 ILE B O 1
ATOM 3129 N N . TYR B 1 55 ? -1.641 -28.891 -8.492 1 97.62 55 TYR B N 1
ATOM 3130 C CA . TYR B 1 55 ? -0.455 -29.016 -9.336 1 97.62 55 TYR B CA 1
ATOM 3131 C C . TYR B 1 55 ? 0.394 -27.75 -9.266 1 97.62 55 TYR B C 1
ATOM 3133 O O . TYR B 1 55 ? -0.104 -26.641 -9.492 1 97.62 55 TYR B O 1
ATOM 3141 N N . MET B 1 56 ? 1.636 -27.938 -8.961 1 92.38 56 MET B N 1
ATOM 3142 C CA . MET B 1 56 ? 2.596 -26.844 -8.938 1 92.38 56 MET B CA 1
ATOM 3143 C C . MET B 1 56 ? 4 -27.344 -9.25 1 92.38 56 MET B C 1
ATOM 3145 O O . MET B 1 56 ? 4.586 -28.109 -8.477 1 92.38 56 MET B O 1
ATOM 3149 N N . ASN B 1 57 ? 4.512 -26.797 -10.328 1 86.5 57 ASN B N 1
ATOM 3150 C CA . ASN B 1 57 ? 5.824 -27.281 -10.742 1 86.5 57 ASN B CA 1
ATOM 3151 C C . ASN B 1 57 ? 6.938 -26.375 -10.234 1 86.5 57 ASN B C 1
ATOM 3153 O O . ASN B 1 57 ? 8.117 -26.688 -10.383 1 86.5 57 ASN B O 1
ATOM 3157 N N . THR B 1 58 ? 6.637 -25.203 -9.75 1 83.44 58 THR B N 1
ATOM 3158 C CA . THR B 1 58 ? 7.578 -24.297 -9.117 1 83.44 58 THR B CA 1
ATOM 3159 C C . THR B 1 58 ? 7.332 -24.234 -7.613 1 83.44 58 THR B C 1
ATOM 3161 O O . THR B 1 58 ? 6.234 -24.531 -7.145 1 83.44 5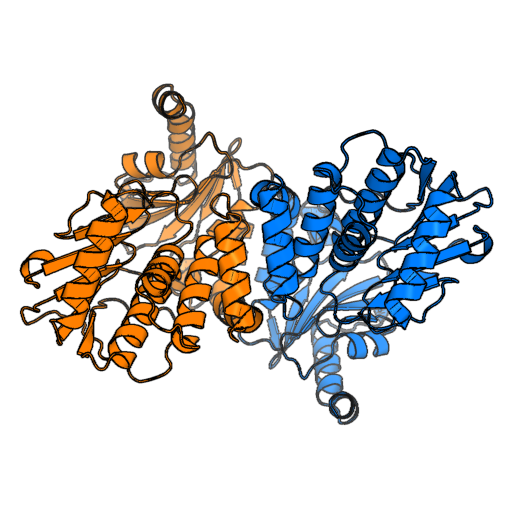8 THR B O 1
ATOM 3164 N N . PRO B 1 59 ? 8.406 -23.906 -6.883 1 83.38 59 PRO B N 1
ATOM 3165 C CA . PRO B 1 59 ? 8.203 -23.797 -5.438 1 83.38 59 PRO B CA 1
ATOM 3166 C C . PRO B 1 59 ? 7.223 -22.688 -5.062 1 83.38 59 PRO B C 1
ATOM 3168 O O . PRO B 1 59 ? 7.117 -21.688 -5.773 1 83.38 59 PRO B O 1
ATOM 3171 N N . LEU B 1 60 ? 6.535 -22.984 -3.998 1 86.81 60 LEU B N 1
ATOM 3172 C CA . LEU B 1 60 ? 5.688 -21.938 -3.436 1 86.81 60 LEU B CA 1
ATOM 3173 C C . LEU B 1 60 ? 6.527 -20.75 -2.975 1 86.81 60 LEU B C 1
ATOM 3175 O O . LEU B 1 60 ? 7.477 -20.906 -2.205 1 86.81 60 LEU B O 1
ATOM 3179 N N . PRO B 1 61 ? 6.199 -19.594 -3.447 1 84.12 61 PRO B N 1
ATOM 3180 C CA . PRO B 1 61 ? 6.961 -18.438 -2.971 1 84.12 61 PRO B CA 1
ATOM 3181 C C . PRO B 1 61 ? 6.863 -18.25 -1.458 1 84.12 61 PRO B C 1
ATOM 3183 O O . PRO B 1 61 ? 5.777 -18.375 -0.884 1 84.12 61 PRO B O 1
ATOM 3186 N N . TYR B 1 62 ? 7.961 -17.953 -0.838 1 84.69 62 TYR B N 1
ATOM 3187 C CA . TYR B 1 62 ? 8.039 -17.906 0.617 1 84.69 62 TYR B CA 1
ATOM 3188 C C . TYR B 1 62 ? 7.141 -16.812 1.175 1 84.69 62 TYR B C 1
ATOM 3190 O O . TYR B 1 62 ? 6.645 -16.922 2.299 1 84.69 62 TYR B O 1
ATOM 3198 N N . PHE B 1 63 ? 6.781 -15.844 0.34 1 86 63 PHE B N 1
ATOM 3199 C CA . PHE B 1 63 ? 5.945 -14.719 0.743 1 86 63 PHE B CA 1
ATOM 3200 C C . PHE B 1 63 ? 4.535 -15.188 1.082 1 86 63 PHE B C 1
ATOM 3202 O O . PHE B 1 63 ? 3.791 -14.484 1.767 1 86 63 PHE B O 1
ATOM 3209 N N . TYR B 1 64 ? 4.184 -16.375 0.605 1 93 64 TYR B N 1
ATOM 3210 C CA . TYR B 1 64 ? 2.793 -16.797 0.748 1 93 64 TYR B CA 1
ATOM 3211 C C . TYR B 1 64 ? 2.688 -18.062 1.604 1 93 64 TYR B C 1
ATOM 3213 O O . TYR B 1 64 ? 1.611 -18.641 1.717 1 93 64 TYR B O 1
ATOM 3221 N N . GLU B 1 65 ? 3.818 -18.391 2.254 1 93.19 65 GLU B N 1
ATOM 3222 C CA . GLU B 1 65 ? 3.857 -19.609 3.062 1 93.19 65 GLU B CA 1
ATOM 3223 C C . GLU B 1 65 ? 2.92 -19.5 4.262 1 93.19 65 GLU B C 1
ATOM 3225 O O . GLU B 1 65 ? 2.428 -20.516 4.766 1 93.19 65 GLU B O 1
ATOM 3230 N N . PHE B 1 66 ? 2.643 -18.328 4.688 1 94.94 66 PHE B N 1
ATOM 3231 C CA . PHE B 1 66 ? 1.804 -18.109 5.859 1 94.94 66 PHE B CA 1
ATOM 3232 C C . PHE B 1 66 ? 0.374 -18.562 5.598 1 94.94 66 PHE B C 1
ATOM 3234 O O . PHE B 1 66 ? -0.397 -18.781 6.535 1 94.94 66 PHE B O 1
ATOM 3241 N N . LEU B 1 67 ? 0.018 -18.797 4.336 1 97.75 67 LEU B N 1
ATOM 3242 C CA . LEU B 1 67 ? -1.33 -19.219 3.973 1 97.75 67 LEU B CA 1
ATOM 3243 C C . LEU B 1 67 ? -1.486 -20.734 4.129 1 97.75 67 LEU B C 1
ATOM 3245 O O . LEU B 1 67 ? -2.605 -21.25 4.117 1 97.75 67 LEU B O 1
ATOM 3249 N N . ILE B 1 68 ? -0.372 -21.422 4.238 1 96.94 68 ILE B N 1
ATOM 3250 C CA . ILE B 1 68 ? -0.404 -22.875 4.352 1 96.94 68 ILE B CA 1
ATOM 3251 C C . ILE B 1 68 ? -0.699 -23.266 5.797 1 96.94 68 ILE B C 1
ATOM 3253 O O . ILE B 1 68 ? 0.178 -23.188 6.66 1 96.94 68 ILE B O 1
ATOM 3257 N N . LYS B 1 69 ? -1.887 -23.734 5.992 1 94.31 69 LYS B N 1
ATOM 3258 C CA . LYS B 1 69 ? -2.352 -24.016 7.348 1 94.31 69 LYS B CA 1
ATOM 3259 C C . LYS B 1 69 ? -2.279 -25.516 7.66 1 94.31 69 LYS B C 1
ATOM 3261 O O . LYS B 1 69 ? -2.484 -25.922 8.805 1 94.31 69 LYS B O 1
ATOM 3266 N N . LYS B 1 70 ? -2.01 -26.25 6.719 1 95 70 LYS B N 1
ATOM 3267 C CA . LYS B 1 70 ? -1.91 -27.703 6.812 1 95 70 LYS B CA 1
ATOM 3268 C C . LYS B 1 70 ? -1.121 -28.281 5.637 1 95 70 LYS B C 1
ATOM 3270 O O . LYS B 1 70 ? -0.798 -27.562 4.691 1 95 70 LYS B O 1
ATOM 3275 N N . GLU B 1 71 ? -0.849 -29.562 5.805 1 94.88 71 GLU B N 1
ATOM 3276 C CA . GLU B 1 71 ? -0.178 -30.219 4.691 1 94.88 71 GLU B CA 1
ATOM 3277 C C . GLU B 1 71 ? -1.075 -30.281 3.459 1 94.88 71 GLU B C 1
ATOM 3279 O O . GLU B 1 71 ? -2.23 -30.703 3.541 1 94.88 71 GLU B O 1
ATOM 3284 N N . LEU B 1 72 ? -0.579 -29.844 2.375 1 95.88 72 LEU B N 1
ATOM 3285 C CA . LEU B 1 72 ? -1.312 -29.781 1.114 1 95.88 72 LEU B CA 1
ATOM 3286 C C . LEU B 1 72 ? -1.018 -31.016 0.263 1 95.88 72 LEU B C 1
ATOM 3288 O O . LEU B 1 72 ? 0.083 -31.578 0.324 1 95.88 72 LEU B O 1
ATOM 3292 N N . ARG B 1 73 ? -1.966 -31.484 -0.441 1 96.94 73 ARG B N 1
ATOM 3293 C CA . ARG B 1 73 ? -1.725 -32.469 -1.495 1 96.94 73 ARG B CA 1
ATOM 3294 C C . ARG B 1 73 ? -1.178 -31.797 -2.75 1 96.94 73 ARG B C 1
ATOM 3296 O O . ARG B 1 73 ? -1.944 -31.344 -3.605 1 96.94 73 ARG B O 1
ATOM 3303 N N . LEU B 1 74 ? 0.145 -31.812 -2.85 1 96 74 LEU B N 1
ATOM 3304 C CA . LEU B 1 74 ? 0.854 -31.156 -3.947 1 96 74 LEU B CA 1
ATOM 3305 C C . LEU B 1 74 ? 1.49 -32.188 -4.871 1 96 74 LEU B C 1
ATOM 3307 O O . LEU B 1 74 ? 2.055 -33.188 -4.402 1 96 74 LEU B O 1
ATOM 3311 N N . VAL B 1 75 ? 1.349 -31.969 -6.156 1 95.44 75 VAL B N 1
ATOM 3312 C CA . VAL B 1 75 ? 2.014 -32.812 -7.125 1 95.44 75 VAL B CA 1
ATOM 3313 C C . VAL B 1 75 ? 2.803 -31.984 -8.117 1 95.44 75 VAL B C 1
ATOM 3315 O O . VAL B 1 75 ? 2.383 -30.875 -8.477 1 95.44 75 VAL B O 1
ATOM 3318 N N . LYS B 1 76 ? 3.918 -32.469 -8.609 1 93.38 76 LYS B N 1
ATOM 3319 C CA . LYS B 1 76 ? 4.762 -31.75 -9.57 1 93.38 76 LYS B CA 1
ATOM 3320 C C . LYS B 1 76 ? 4.527 -32.281 -10.992 1 93.38 76 LYS B C 1
ATOM 3322 O O . LYS B 1 76 ? 4.949 -31.641 -11.961 1 93.38 76 LYS B O 1
ATOM 3327 N N . ASP B 1 77 ? 3.91 -33.375 -11.016 1 92.56 77 ASP B N 1
ATOM 3328 C CA . ASP B 1 77 ? 3.539 -34 -12.289 1 92.56 77 ASP B CA 1
ATOM 3329 C C . ASP B 1 77 ? 2.125 -34.562 -12.227 1 92.56 77 ASP B C 1
ATOM 3331 O O . ASP B 1 77 ? 1.66 -34.969 -11.164 1 92.56 77 ASP B O 1
ATOM 3335 N N . VAL B 1 78 ? 1.47 -34.469 -13.359 1 95.31 78 VAL B N 1
ATOM 3336 C CA . VAL B 1 78 ? 0.122 -35.031 -13.453 1 95.31 78 VAL B CA 1
ATOM 3337 C C . VAL B 1 78 ? 0.157 -36.344 -14.211 1 95.31 78 VAL B C 1
ATOM 3339 O O . VAL B 1 78 ? 0.046 -36.375 -15.445 1 95.31 78 VAL B O 1
ATOM 3342 N N . ASN B 1 79 ? 0.145 -37.438 -13.445 1 92.88 79 ASN B N 1
ATOM 3343 C CA . ASN B 1 79 ? 0.388 -38.75 -14.039 1 92.88 79 ASN B CA 1
ATOM 3344 C C . ASN B 1 79 ? -0.913 -39.5 -14.25 1 92.88 79 ASN B C 1
ATOM 3346 O O . ASN B 1 79 ? -0.89 -40.688 -14.578 1 92.88 79 ASN B O 1
ATOM 3350 N N . ARG B 1 80 ? -1.981 -38.906 -13.984 1 95 80 ARG B N 1
ATOM 3351 C CA . ARG B 1 80 ? -3.293 -39.5 -14.211 1 95 80 ARG B CA 1
ATOM 3352 C C . ARG B 1 80 ? -4.293 -38.469 -14.703 1 95 80 ARG B C 1
ATOM 3354 O O . ARG B 1 80 ? -4.039 -37.25 -14.617 1 95 80 ARG B O 1
ATOM 3361 N N . LYS B 1 81 ? -5.383 -39 -15.211 1 96.56 81 LYS B N 1
ATOM 3362 C CA . LYS B 1 81 ? -6.469 -38.125 -15.633 1 96.56 81 LYS B CA 1
ATOM 3363 C C . LYS B 1 81 ? -7.426 -37.844 -14.484 1 96.56 81 LYS B C 1
ATOM 3365 O O . LYS B 1 81 ? -7.789 -38.75 -13.727 1 96.56 81 LYS B O 1
ATOM 3370 N N . TYR B 1 82 ? -7.789 -36.594 -14.297 1 97.56 82 TYR B N 1
ATOM 3371 C CA . TYR B 1 82 ? -8.75 -36.219 -13.281 1 97.56 82 TYR B CA 1
ATOM 3372 C C . TYR B 1 82 ? -10.117 -35.906 -13.898 1 97.56 82 TYR B C 1
ATOM 3374 O O . TYR B 1 82 ? -10.211 -35.625 -15.094 1 97.56 82 TYR B O 1
ATOM 3382 N N . LYS B 1 83 ? -11.117 -36.062 -13.102 1 96.94 83 LYS B N 1
ATOM 3383 C CA . LYS B 1 83 ? -12.453 -35.75 -13.602 1 96.94 83 LYS B CA 1
ATOM 3384 C C . LYS B 1 83 ? -12.625 -34.25 -13.797 1 96.94 83 LYS B C 1
ATOM 3386 O O . LYS B 1 83 ? -13.164 -33.812 -14.812 1 96.94 83 LYS B O 1
ATOM 3391 N N . VAL B 1 84 ? -12.188 -33.5 -12.797 1 98.44 84 VAL B N 1
ATOM 3392 C CA . VAL B 1 84 ? -12.391 -32.062 -12.859 1 98.44 84 VAL B CA 1
ATOM 3393 C C . VAL B 1 84 ? -11.062 -31.359 -12.609 1 98.44 84 VAL B C 1
ATOM 3395 O O . VAL B 1 84 ? -10.375 -31.641 -11.625 1 98.44 84 VAL B O 1
ATOM 3398 N N . GLY B 1 85 ? -10.719 -30.484 -13.547 1 98.56 85 GLY B N 1
ATOM 3399 C CA . GLY B 1 85 ? -9.641 -29.531 -13.359 1 98.56 85 GLY B CA 1
ATOM 3400 C C . GLY B 1 85 ? -10.117 -28.078 -13.312 1 98.56 85 GLY B C 1
ATOM 3401 O O . GLY B 1 85 ? -11.023 -27.703 -14.055 1 98.56 85 GLY B O 1
ATOM 3402 N N . ILE B 1 86 ? -9.586 -27.344 -12.398 1 98.69 86 ILE B N 1
ATOM 3403 C CA . ILE B 1 86 ? -9.906 -25.922 -12.312 1 98.69 86 ILE B CA 1
ATOM 3404 C C . ILE B 1 86 ? -8.625 -25.094 -12.398 1 98.69 86 ILE B C 1
ATOM 3406 O O . ILE B 1 86 ? -7.66 -25.359 -11.68 1 98.69 86 ILE B O 1
ATOM 3410 N N . VAL B 1 87 ? -8.617 -24.125 -13.297 1 98.31 87 VAL B N 1
ATOM 3411 C CA . VAL B 1 87 ? -7.48 -23.234 -13.5 1 98.31 87 VAL B CA 1
ATOM 3412 C C . VAL B 1 87 ? -7.82 -21.844 -12.984 1 98.31 87 VAL B C 1
ATOM 3414 O O . VAL B 1 87 ? -8.859 -21.281 -13.336 1 98.31 87 VAL B O 1
ATOM 3417 N N . PHE B 1 88 ? -6.875 -21.391 -12.172 1 98.25 88 PHE B N 1
ATOM 3418 C CA . PHE B 1 88 ? -7.051 -20.062 -11.617 1 98.25 88 PHE B CA 1
ATOM 3419 C C . PHE B 1 88 ? -6 -19.109 -12.164 1 98.25 88 PHE B C 1
ATOM 3421 O O . PHE B 1 88 ? -4.832 -19.469 -12.297 1 98.25 88 PHE B O 1
ATOM 3428 N N . ASP B 1 89 ? -6.438 -17.891 -12.5 1 95.75 89 ASP B N 1
ATOM 3429 C CA . ASP B 1 89 ? -5.555 -16.75 -12.734 1 95.75 89 ASP B CA 1
ATOM 3430 C C . ASP B 1 89 ? -4.562 -17.047 -13.859 1 95.75 89 ASP B C 1
ATOM 3432 O O . ASP B 1 89 ? -3.365 -16.797 -13.727 1 95.75 89 ASP B O 1
ATOM 3436 N N . SER B 1 90 ? -5.016 -17.672 -14.844 1 92.06 90 SER B N 1
ATOM 3437 C CA . SER B 1 90 ? -4.223 -17.938 -16.047 1 92.06 90 SER B CA 1
ATOM 3438 C C . SER B 1 90 ? -5.008 -17.594 -17.312 1 92.06 90 SER B C 1
ATOM 3440 O O . SER B 1 90 ? -6.031 -18.219 -17.594 1 92.06 90 SER B O 1
ATOM 3442 N N . GLY B 1 91 ? -4.418 -16.625 -18.047 1 86.88 91 GLY B N 1
ATOM 3443 C CA . GLY B 1 91 ? -5.098 -16.188 -19.266 1 86.88 91 GLY B CA 1
ATOM 3444 C C . GLY B 1 91 ? -4.895 -17.125 -20.438 1 86.88 91 GLY B C 1
ATOM 3445 O O . GLY B 1 91 ? -5.621 -17.047 -21.422 1 86.88 91 GLY B O 1
ATOM 3446 N N . ASP B 1 92 ? -3.959 -18.031 -20.25 1 86.62 92 ASP B N 1
ATOM 3447 C CA . ASP B 1 92 ? -3.607 -18.984 -21.297 1 86.62 92 ASP B CA 1
ATOM 3448 C C . ASP B 1 92 ? -3.158 -20.312 -20.719 1 86.62 92 ASP B C 1
ATOM 3450 O O . ASP B 1 92 ? -2.453 -20.344 -19.703 1 86.62 92 ASP B O 1
ATOM 3454 N N . LYS B 1 93 ? -3.627 -21.422 -21.406 1 90.25 93 LYS B N 1
ATOM 3455 C CA . LYS B 1 93 ? -3.322 -22.75 -20.891 1 90.25 93 LYS B CA 1
ATOM 3456 C C . LYS B 1 93 ? -1.823 -23.031 -20.922 1 90.25 93 LYS B C 1
ATOM 3458 O O . LYS B 1 93 ? -1.312 -23.828 -20.141 1 90.25 93 LYS B O 1
ATOM 3463 N N . ASN B 1 94 ? -1.121 -22.344 -21.781 1 86.56 94 ASN B N 1
ATOM 3464 C CA . ASN B 1 94 ? 0.307 -22.578 -21.969 1 86.56 94 ASN B CA 1
ATOM 3465 C C . ASN B 1 94 ? 1.118 -22 -20.812 1 86.56 94 ASN B C 1
ATOM 3467 O O . ASN B 1 94 ? 2.301 -22.312 -20.656 1 86.56 94 ASN B O 1
ATOM 3471 N N . ARG B 1 95 ? 0.551 -21.234 -19.953 1 83.5 95 ARG B N 1
ATOM 3472 C CA . ARG B 1 95 ? 1.226 -20.641 -18.797 1 83.5 95 ARG B CA 1
ATOM 3473 C C . ARG B 1 95 ? 1.219 -21.594 -17.609 1 83.5 95 ARG B C 1
ATOM 3475 O O . ARG B 1 95 ? 1.899 -21.344 -16.609 1 83.5 95 ARG B O 1
ATOM 3482 N N . ILE B 1 96 ? 0.484 -22.672 -17.781 1 90.25 96 ILE B N 1
ATOM 3483 C CA . ILE B 1 96 ? 0.296 -23.609 -16.688 1 90.25 96 ILE B CA 1
ATOM 3484 C C . ILE B 1 96 ? 1.467 -24.578 -16.625 1 90.25 96 ILE B C 1
ATOM 3486 O O . ILE B 1 96 ? 2.049 -24.812 -15.562 1 90.25 96 ILE B O 1
ATOM 3490 N N . SER B 1 97 ? 1.783 -25.172 -17.734 1 89.31 97 SER B N 1
ATOM 3491 C CA . SER B 1 97 ? 2.865 -26.141 -17.844 1 89.31 97 SER B CA 1
ATOM 3492 C C . SER B 1 97 ? 3.52 -26.109 -19.219 1 89.31 97 SER B C 1
ATOM 3494 O O . SER B 1 97 ? 2.844 -25.891 -20.219 1 89.31 97 SER B O 1
ATOM 3496 N N . GLU B 1 98 ? 4.77 -26.359 -19.172 1 80.56 98 GLU B N 1
ATOM 3497 C CA . GLU B 1 98 ? 5.508 -26.469 -20.422 1 80.56 98 GLU B CA 1
ATOM 3498 C C . GLU B 1 98 ? 5.578 -27.922 -20.891 1 80.56 98 GLU B C 1
ATOM 3500 O O . GLU B 1 98 ? 5.992 -28.203 -22.016 1 80.56 98 GLU B O 1
ATOM 3505 N N . THR B 1 99 ? 5.109 -28.828 -20.078 1 87.25 99 THR B N 1
ATOM 3506 C CA . THR B 1 99 ? 5.391 -30.234 -20.344 1 87.25 99 THR B CA 1
ATOM 3507 C C . THR B 1 99 ? 4.129 -30.969 -20.781 1 87.25 99 THR B C 1
ATOM 3509 O O . THR B 1 99 ? 4.203 -32.062 -21.328 1 87.25 99 THR B O 1
ATOM 3512 N N . PHE B 1 100 ? 2.957 -30.438 -20.469 1 91.69 100 PHE B N 1
ATOM 3513 C CA . PHE B 1 100 ? 1.733 -31.109 -20.891 1 91.69 100 PHE B CA 1
ATOM 3514 C C . PHE B 1 100 ? 0.619 -30.094 -21.141 1 91.69 100 PHE B C 1
ATOM 3516 O O . PHE B 1 100 ? 0.699 -28.953 -20.703 1 91.69 100 PHE B O 1
ATOM 3523 N N . ASP B 1 101 ? -0.362 -30.516 -21.844 1 94.88 101 ASP B N 1
ATOM 3524 C CA . ASP B 1 101 ? -1.603 -29.766 -22.047 1 94.88 101 ASP B CA 1
ATOM 3525 C C . ASP B 1 101 ? -2.625 -30.109 -20.969 1 94.88 101 ASP B C 1
ATOM 3527 O O . ASP B 1 101 ? -3.051 -31.266 -20.844 1 94.88 101 ASP B O 1
ATOM 3531 N N . VAL B 1 102 ? -3.096 -29.125 -20.281 1 95.5 102 VAL B N 1
ATOM 3532 C CA . VAL B 1 102 ? -3.979 -29.328 -19.141 1 95.5 102 VAL B CA 1
ATOM 3533 C C . VAL B 1 102 ? -5.281 -29.984 -19.594 1 95.5 102 VAL B C 1
ATOM 3535 O O . VAL B 1 102 ? -5.875 -30.781 -18.875 1 95.5 102 VAL B O 1
ATOM 3538 N N . LYS B 1 103 ? -5.699 -29.766 -20.766 1 95.5 103 LYS B N 1
ATOM 3539 C CA . LYS B 1 103 ? -6.953 -30.297 -21.297 1 95.5 103 LYS B CA 1
ATOM 3540 C C . LYS B 1 103 ? -6.895 -31.812 -21.438 1 95.5 103 LYS B C 1
ATOM 3542 O O . LYS B 1 103 ? -7.926 -32.5 -21.391 1 95.5 103 LYS B O 1
ATOM 3547 N N . GLU B 1 104 ? -5.715 -32.281 -21.609 1 96 104 GLU B N 1
ATOM 3548 C CA . GLU B 1 104 ? -5.531 -33.719 -21.797 1 96 104 GLU B CA 1
ATOM 3549 C C . GLU B 1 104 ? -5.512 -34.438 -20.453 1 96 104 GLU B C 1
ATOM 3551 O O . GLU B 1 104 ? -5.637 -35.656 -20.406 1 96 104 GLU B O 1
ATOM 3556 N N . LYS B 1 105 ? -5.391 -33.688 -19.391 1 96.88 105 LYS B N 1
ATOM 3557 C CA . LYS B 1 105 ? -5.191 -34.281 -18.078 1 96.88 105 LYS B CA 1
ATOM 3558 C C . LYS B 1 105 ? -6.488 -34.281 -17.266 1 96.88 105 LYS B C 1
ATOM 3560 O O . LYS B 1 105 ? -6.543 -34.844 -16.172 1 96.88 105 LYS B O 1
ATOM 3565 N N . VAL B 1 106 ? -7.566 -33.719 -17.844 1 97.62 106 VAL B N 1
ATOM 3566 C CA . VAL B 1 106 ? -8.82 -33.625 -17.109 1 97.62 106 VAL B CA 1
ATOM 3567 C C . VAL B 1 106 ? -10 -33.906 -18.031 1 97.62 106 VAL B C 1
ATOM 3569 O O . VAL B 1 106 ? -9.875 -33.75 -19.25 1 97.62 106 VAL B O 1
ATOM 3572 N N . GLU B 1 107 ? -11.164 -34.344 -17.5 1 97.5 107 GLU B N 1
ATOM 3573 C CA . GLU B 1 107 ? -12.383 -34.531 -18.297 1 97.5 107 GLU B CA 1
ATOM 3574 C C . GLU B 1 107 ? -13.141 -33.219 -18.484 1 97.5 107 GLU B C 1
ATOM 3576 O O . GLU B 1 107 ? -13.633 -32.938 -19.578 1 97.5 107 GLU B O 1
ATOM 3581 N N . ILE B 1 108 ? -13.234 -32.469 -17.422 1 97.5 108 ILE B N 1
ATOM 3582 C CA . ILE B 1 108 ? -13.883 -31.156 -17.438 1 97.5 108 ILE B CA 1
ATOM 3583 C C . ILE B 1 108 ? -12.906 -30.094 -16.922 1 97.5 108 ILE B C 1
ATOM 3585 O O . ILE B 1 108 ? -12.328 -30.234 -15.844 1 97.5 108 ILE B O 1
ATOM 3589 N N . LEU B 1 109 ? -12.711 -29.031 -17.719 1 98.19 109 LEU B N 1
ATOM 3590 C CA . LEU B 1 109 ? -11.797 -27.953 -17.344 1 98.19 109 LEU B CA 1
ATOM 3591 C C . LEU B 1 109 ? -12.562 -26.656 -17.078 1 98.19 109 LEU B C 1
ATOM 3593 O O . LEU B 1 109 ? -13.289 -26.172 -17.953 1 98.19 109 LEU B O 1
ATOM 3597 N N . VAL B 1 110 ? -12.484 -26.188 -15.844 1 98.19 110 VAL B N 1
ATOM 3598 C CA . VAL B 1 110 ? -13.055 -24.891 -15.477 1 98.19 110 VAL B CA 1
ATOM 3599 C C . VAL B 1 110 ? -11.961 -23.828 -15.445 1 98.19 110 VAL B C 1
ATOM 3601 O O . VAL B 1 110 ? -10.898 -24.031 -14.867 1 98.19 110 VAL B O 1
ATOM 3604 N N . ASN B 1 111 ? -12.195 -22.734 -16.109 1 97.94 111 ASN B N 1
ATOM 3605 C CA . ASN B 1 111 ? -11.266 -21.609 -16.172 1 97.94 111 ASN B CA 1
ATOM 3606 C C . ASN B 1 111 ? -11.828 -20.391 -15.445 1 97.94 111 ASN B C 1
ATOM 3608 O O . ASN B 1 111 ? -12.852 -19.828 -15.859 1 97.94 111 ASN B O 1
ATOM 3612 N N . ILE B 1 112 ? -11.195 -19.984 -14.336 1 98.19 112 ILE B N 1
ATOM 3613 C CA . ILE B 1 112 ? -11.562 -18.781 -13.578 1 98.19 112 ILE B CA 1
ATOM 3614 C C . ILE B 1 112 ? -10.445 -17.75 -13.672 1 98.19 112 ILE B C 1
ATOM 3616 O O . ILE B 1 112 ? -9.336 -17.984 -13.195 1 98.19 112 ILE B O 1
ATOM 3620 N N . ASP B 1 113 ? -10.75 -16.594 -14.266 1 96.19 113 ASP B N 1
ATOM 3621 C CA . ASP B 1 113 ? -9.688 -15.641 -14.594 1 96.19 113 ASP B CA 1
ATOM 3622 C C . ASP B 1 113 ? -10.234 -14.219 -14.703 1 96.19 113 ASP B C 1
ATOM 3624 O O . ASP B 1 113 ? -11.445 -14.008 -14.648 1 96.19 113 ASP B O 1
ATOM 3628 N N . HIS B 1 114 ? -9.242 -13.25 -14.695 1 95.19 114 HIS B N 1
ATOM 3629 C CA . HIS B 1 114 ? -9.672 -11.867 -14.867 1 95.19 114 HIS B CA 1
ATOM 3630 C C . HIS B 1 114 ? -8.805 -11.141 -15.883 1 95.19 114 HIS B C 1
ATOM 3632 O O . HIS B 1 114 ? -8.945 -9.93 -16.078 1 95.19 114 HIS B O 1
ATOM 3638 N N . HIS B 1 115 ? -7.988 -11.812 -16.562 1 87.69 115 HIS B N 1
ATOM 3639 C CA . HIS B 1 115 ? -7.156 -11.172 -17.578 1 87.69 115 HIS B CA 1
ATOM 3640 C C . HIS B 1 115 ? -7.965 -10.867 -18.828 1 87.69 115 HIS B C 1
ATOM 3642 O O . HIS B 1 115 ? -8.664 -11.734 -19.359 1 87.69 115 HIS B O 1
ATOM 3648 N N . PRO B 1 116 ? -7.738 -9.625 -19.359 1 84.19 116 PRO B N 1
ATOM 3649 C CA . PRO B 1 116 ? -8.469 -9.273 -20.578 1 84.19 116 PRO B CA 1
ATOM 3650 C C . PRO B 1 116 ? -8.047 -10.117 -21.7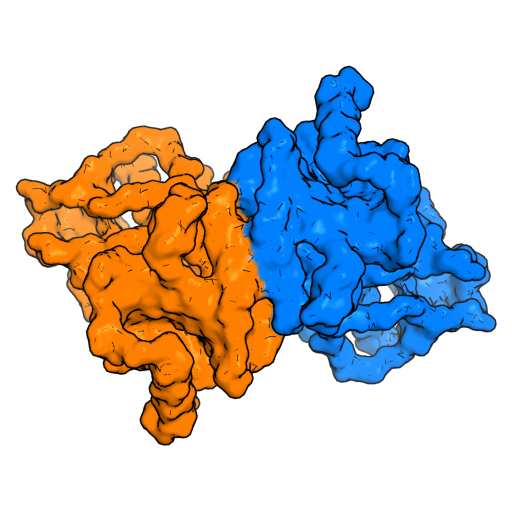81 1 84.19 116 PRO B C 1
ATOM 3652 O O . PRO B 1 116 ? -8.82 -10.281 -22.734 1 84.19 116 PRO B O 1
ATOM 3655 N N . THR B 1 117 ? -6.926 -10.703 -21.75 1 79.5 117 THR B N 1
ATOM 3656 C CA . THR B 1 117 ? -6.371 -11.445 -22.875 1 79.5 117 THR B CA 1
ATOM 3657 C C . THR B 1 117 ? -6.762 -12.914 -22.797 1 79.5 117 THR B C 1
ATOM 3659 O O . THR B 1 117 ? -6.336 -13.727 -23.625 1 79.5 117 THR B O 1
ATOM 3662 N N . ASN B 1 118 ? -7.551 -13.289 -21.797 1 88.56 118 ASN B N 1
ATOM 3663 C CA . ASN B 1 118 ? -7.945 -14.688 -21.641 1 88.56 118 ASN B CA 1
ATOM 3664 C C . ASN B 1 118 ? -8.68 -15.195 -22.875 1 88.56 118 ASN B C 1
ATOM 3666 O O . ASN B 1 118 ? -9.562 -14.516 -23.406 1 88.56 118 ASN B O 1
ATOM 3670 N N . ASN B 1 119 ? -8.352 -16.391 -23.375 1 87.94 119 ASN B N 1
ATOM 3671 C CA . ASN B 1 119 ? -8.93 -16.922 -24.609 1 87.94 119 ASN B CA 1
ATOM 3672 C C . ASN B 1 119 ? -10.023 -17.938 -24.328 1 87.94 119 ASN B C 1
ATOM 3674 O O . ASN B 1 119 ? -10.422 -18.688 -25.219 1 87.94 119 ASN B O 1
ATOM 3678 N N . ASN B 1 120 ? -10.5 -18.031 -23.172 1 94.12 120 ASN B N 1
ATOM 3679 C CA . ASN B 1 120 ? -11.602 -18.906 -22.766 1 94.12 120 ASN B CA 1
ATOM 3680 C C . ASN B 1 120 ? -11.336 -20.359 -23.141 1 94.12 120 ASN B C 1
ATOM 3682 O O . ASN B 1 120 ? -12.164 -21 -23.797 1 94.12 120 ASN B O 1
ATOM 3686 N N . PHE B 1 121 ? -10.258 -20.891 -22.609 1 94.69 121 PHE B N 1
ATOM 3687 C CA . PHE B 1 121 ? -9.742 -22.188 -23.047 1 94.69 121 PHE B CA 1
ATOM 3688 C C . PHE B 1 121 ? -10.414 -23.328 -22.281 1 94.69 121 PHE B C 1
ATOM 3690 O O . PHE B 1 121 ? -10.203 -24.5 -22.594 1 94.69 121 PHE B O 1
ATOM 3697 N N . GLY B 1 122 ? -11.25 -23.062 -21.281 1 96.56 122 GLY B N 1
ATOM 3698 C CA . GLY B 1 122 ? -11.906 -24.109 -20.516 1 96.56 122 GLY B CA 1
ATOM 3699 C C . GLY B 1 122 ? -13.219 -24.562 -21.141 1 96.56 122 GLY B C 1
ATOM 3700 O O . GLY B 1 122 ? -13.688 -23.969 -22.109 1 96.56 122 GLY B O 1
ATOM 3701 N N . ASP B 1 123 ? -13.742 -25.672 -20.594 1 96.38 123 ASP B N 1
ATOM 3702 C CA . ASP B 1 123 ? -15.102 -26.078 -20.922 1 96.38 123 ASP B CA 1
ATOM 3703 C C . ASP B 1 123 ? -16.125 -25.125 -20.297 1 96.38 123 ASP B C 1
ATOM 3705 O O . ASP B 1 123 ? -17.188 -24.891 -20.859 1 96.38 123 ASP B O 1
ATOM 3709 N N . ILE B 1 124 ? -15.805 -24.672 -19.156 1 96.31 124 ILE B N 1
ATOM 3710 C CA . ILE B 1 124 ? -16.516 -23.625 -18.438 1 96.31 124 ILE B CA 1
ATOM 3711 C C . ILE B 1 124 ? -15.578 -22.469 -18.156 1 96.31 124 ILE B C 1
ATOM 3713 O O . ILE B 1 124 ? -14.492 -22.656 -17.594 1 96.31 124 ILE B O 1
ATOM 3717 N N . ASN B 1 125 ? -15.977 -21.297 -18.594 1 97.19 125 ASN B N 1
ATOM 3718 C CA . ASN B 1 125 ? -15.133 -20.109 -18.438 1 97.19 125 ASN B CA 1
ATOM 3719 C C . ASN B 1 125 ? -15.828 -19.031 -17.609 1 97.19 125 ASN B C 1
ATOM 3721 O O . ASN B 1 125 ? -16.812 -18.453 -18.062 1 97.19 125 ASN B O 1
ATOM 3725 N N . ILE B 1 126 ? -15.344 -18.797 -16.422 1 97.44 126 ILE B N 1
ATOM 3726 C CA . ILE B 1 126 ? -15.781 -17.688 -15.578 1 97.44 126 ILE B CA 1
ATOM 3727 C C . ILE B 1 126 ? -14.711 -16.609 -15.562 1 97.44 126 ILE B C 1
ATOM 3729 O O . ILE B 1 126 ? -13.836 -16.594 -14.688 1 97.44 126 ILE B O 1
ATOM 3733 N N . VAL B 1 127 ? -14.805 -15.727 -16.562 1 96.12 127 VAL B N 1
ATOM 3734 C CA . VAL B 1 127 ? -13.781 -14.711 -16.797 1 96.12 127 VAL B CA 1
ATOM 3735 C C . VAL B 1 127 ? -14.406 -13.32 -16.656 1 96.12 127 VAL B C 1
ATOM 3737 O O . VAL B 1 127 ? -15.398 -13.016 -17.312 1 96.12 127 VAL B O 1
ATOM 3740 N N . ASP B 1 128 ? -13.906 -12.516 -15.734 1 95.69 128 ASP B N 1
ATOM 3741 C CA . ASP B 1 128 ? -14.367 -11.141 -15.539 1 95.69 128 ASP B CA 1
ATOM 3742 C C . ASP B 1 128 ? -13.188 -10.172 -15.547 1 95.69 128 ASP B C 1
ATOM 3744 O O . ASP B 1 128 ? -12.609 -9.883 -14.5 1 95.69 128 ASP B O 1
ATOM 3748 N N . PRO B 1 129 ? -12.914 -9.562 -16.688 1 92.31 129 PRO B N 1
ATOM 3749 C CA . PRO B 1 129 ? -11.766 -8.664 -16.812 1 92.31 129 PRO B CA 1
ATOM 3750 C C . PRO B 1 129 ? -11.906 -7.406 -15.953 1 92.31 129 PRO B C 1
ATOM 3752 O O . PRO B 1 129 ? -10.945 -6.656 -15.781 1 92.31 129 PRO B O 1
ATOM 3755 N N . LYS B 1 130 ? -13.062 -7.18 -15.398 1 93 130 LYS B N 1
ATOM 3756 C CA . LYS B 1 130 ? -13.289 -5.984 -14.594 1 93 130 LYS B CA 1
ATOM 3757 C C . LYS B 1 130 ? -12.992 -6.254 -13.117 1 93 130 LYS B C 1
ATOM 3759 O O . LYS B 1 130 ? -12.898 -5.32 -12.32 1 93 130 LYS B O 1
ATOM 3764 N N . ALA B 1 131 ? -12.828 -7.555 -12.836 1 96.31 131 ALA B N 1
ATOM 3765 C CA . ALA B 1 131 ? -12.516 -7.895 -11.445 1 96.31 131 ALA B CA 1
ATOM 3766 C C . ALA B 1 131 ? -11.094 -7.484 -11.094 1 96.31 131 ALA B C 1
ATOM 3768 O O . ALA B 1 131 ? -10.172 -7.637 -11.906 1 96.31 131 ALA B O 1
ATOM 3769 N N . ALA B 1 132 ? -10.945 -7.043 -9.875 1 94.94 132 ALA B N 1
ATOM 3770 C CA . ALA B 1 132 ? -9.633 -6.594 -9.43 1 94.94 132 ALA B CA 1
ATOM 3771 C C . ALA B 1 132 ? -8.664 -7.766 -9.305 1 94.94 132 ALA B C 1
ATOM 3773 O O . ALA B 1 132 ? -7.449 -7.59 -9.414 1 94.94 132 ALA B O 1
ATOM 3774 N N . SER B 1 133 ? -9.203 -8.883 -9.039 1 96.88 133 SER B N 1
ATOM 3775 C CA . SER B 1 133 ? -8.438 -10.109 -8.844 1 96.88 133 SER B CA 1
ATOM 3776 C C . SER B 1 133 ? -9.312 -11.344 -9.031 1 96.88 133 SER B C 1
ATOM 3778 O O . SER B 1 133 ? -10.539 -11.242 -9.055 1 96.88 133 SER B O 1
ATOM 3780 N N . VAL B 1 134 ? -8.68 -12.43 -9.242 1 98.25 134 VAL B N 1
ATOM 3781 C CA . VAL B 1 134 ? -9.422 -13.688 -9.312 1 98.25 134 VAL B CA 1
ATOM 3782 C C . VAL B 1 134 ? -10.031 -14.008 -7.953 1 98.25 134 VAL B C 1
ATOM 3784 O O . VAL B 1 134 ? -11.133 -14.562 -7.875 1 98.25 134 VAL B O 1
ATOM 3787 N N . THR B 1 135 ? -9.352 -13.625 -6.895 1 98.75 135 THR B N 1
ATOM 3788 C CA . THR B 1 135 ? -9.891 -13.859 -5.559 1 98.75 135 THR B CA 1
ATOM 3789 C C . THR B 1 135 ? -11.18 -13.07 -5.352 1 98.75 135 THR B C 1
ATOM 3791 O O . THR B 1 135 ? -12.078 -13.516 -4.625 1 98.75 135 THR B O 1
ATOM 3794 N N . GLU B 1 136 ? -11.289 -11.938 -5.988 1 98.62 136 GLU B N 1
ATOM 3795 C CA . GLU B 1 136 ? -12.562 -11.219 -5.953 1 98.62 136 GLU B CA 1
ATOM 3796 C C . GLU B 1 136 ? -13.672 -12.031 -6.598 1 98.62 136 GLU B C 1
ATOM 3798 O O . GLU B 1 136 ? -14.789 -12.109 -6.07 1 98.62 136 GLU B O 1
ATOM 3803 N N . ILE B 1 137 ? -13.422 -12.625 -7.711 1 98.44 137 ILE B N 1
ATOM 3804 C CA . ILE B 1 137 ? -14.375 -13.484 -8.406 1 98.44 137 ILE B CA 1
ATOM 3805 C C . ILE B 1 137 ? -14.75 -14.664 -7.512 1 98.44 137 ILE B C 1
ATOM 3807 O O . ILE B 1 137 ? -15.93 -15 -7.391 1 98.44 137 ILE B O 1
ATOM 3811 N N . LEU B 1 138 ? -13.781 -15.25 -6.848 1 98.69 138 LEU B N 1
ATOM 3812 C CA . LEU B 1 138 ? -14.023 -16.375 -5.965 1 98.69 138 LEU B CA 1
ATOM 3813 C C . LEU B 1 138 ? -14.938 -15.977 -4.809 1 98.69 138 LEU B C 1
ATOM 3815 O O . LEU B 1 138 ? -15.82 -16.734 -4.418 1 98.69 138 LEU B O 1
ATOM 3819 N N . TYR B 1 139 ? -14.664 -14.812 -4.27 1 98.69 139 TYR B N 1
ATOM 3820 C CA . TYR B 1 139 ? -15.523 -14.32 -3.199 1 98.69 139 TYR B CA 1
ATOM 3821 C C . TYR B 1 139 ? -16.984 -14.289 -3.645 1 98.69 139 TYR B C 1
ATOM 3823 O O . TYR B 1 139 ? -17.859 -14.758 -2.928 1 98.69 139 TYR B O 1
ATOM 3831 N N . GLU B 1 140 ? -17.203 -13.734 -4.797 1 97.88 140 GLU B N 1
ATOM 3832 C CA . GLU B 1 140 ? -18.562 -13.617 -5.34 1 97.88 140 GLU B CA 1
ATOM 3833 C C . GLU B 1 140 ? -19.172 -14.992 -5.594 1 97.88 140 GLU B C 1
ATOM 3835 O O . GLU B 1 140 ? -20.344 -15.219 -5.301 1 97.88 140 GLU B O 1
ATOM 3840 N N . ILE B 1 141 ? -18.375 -15.891 -6.156 1 97.81 141 ILE B N 1
ATOM 3841 C CA . ILE B 1 141 ? -18.828 -17.25 -6.434 1 97.81 141 ILE B CA 1
ATOM 3842 C C . ILE B 1 141 ? -19.266 -17.922 -5.137 1 97.81 141 ILE B C 1
ATOM 3844 O O . ILE B 1 141 ? -20.375 -18.469 -5.055 1 97.81 141 ILE B O 1
ATOM 3848 N N . ILE B 1 142 ? -18.453 -17.859 -4.113 1 98.19 142 ILE B N 1
ATOM 3849 C CA . ILE B 1 142 ? -18.719 -18.531 -2.842 1 98.19 142 ILE B CA 1
ATOM 3850 C C . ILE B 1 142 ? -19.984 -17.969 -2.205 1 98.19 142 ILE B C 1
ATOM 3852 O O . ILE B 1 142 ? -20.828 -18.719 -1.721 1 98.19 142 ILE B O 1
ATOM 3856 N N . ARG B 1 143 ? -20.109 -16.656 -2.281 1 97.38 143 ARG B N 1
ATOM 3857 C CA . ARG B 1 143 ? -21.281 -16 -1.711 1 97.38 143 ARG B CA 1
ATOM 3858 C C . ARG B 1 143 ? -22.547 -16.391 -2.475 1 97.38 143 ARG B C 1
ATOM 3860 O O . ARG B 1 143 ? -23.578 -16.703 -1.867 1 97.38 143 ARG B O 1
ATOM 3867 N N . LYS B 1 144 ? -22.5 -16.359 -3.754 1 96.44 144 LYS B N 1
ATOM 3868 C CA . LYS B 1 144 ? -23.656 -16.641 -4.586 1 96.44 144 LYS B CA 1
ATOM 3869 C C . LYS B 1 144 ? -24.094 -18.094 -4.453 1 96.44 144 LYS B C 1
ATOM 3871 O O . LYS B 1 144 ? -25.297 -18.391 -4.527 1 96.44 144 LYS B O 1
ATOM 3876 N N . LEU B 1 145 ? -23.156 -18.953 -4.293 1 96.69 145 LEU B N 1
ATOM 3877 C CA . LEU B 1 145 ? -23.453 -20.375 -4.137 1 96.69 145 LEU B CA 1
ATOM 3878 C C . LEU B 1 145 ? -23.812 -20.703 -2.693 1 96.69 145 LEU B C 1
ATOM 3880 O O . LEU B 1 145 ? -24.109 -21.844 -2.367 1 96.69 145 LEU B O 1
ATOM 3884 N N . LYS B 1 146 ? -23.703 -19.703 -1.794 1 96.56 146 LYS B N 1
ATOM 3885 C CA . LYS B 1 146 ? -24.109 -19.766 -0.394 1 96.56 146 LYS B CA 1
ATOM 3886 C C . LYS B 1 146 ? -23.203 -20.719 0.392 1 96.56 146 LYS B C 1
ATOM 3888 O O . LYS B 1 146 ? -23.688 -21.438 1.275 1 96.56 146 LYS B O 1
ATOM 3893 N N . TYR B 1 147 ? -21.984 -20.844 -0.026 1 97.5 147 TYR B N 1
ATOM 3894 C CA . TYR B 1 147 ? -20.984 -21.531 0.784 1 97.5 147 TYR B CA 1
ATOM 3895 C C . TYR B 1 147 ? -20.453 -20.625 1.887 1 97.5 147 TYR B C 1
ATOM 3897 O O . TYR B 1 147 ? -20.609 -19.406 1.823 1 97.5 147 TYR B O 1
ATOM 3905 N N . GLU B 1 148 ? -19.906 -21.219 2.867 1 96.56 148 GLU B N 1
ATOM 3906 C CA . GLU B 1 148 ? -19.328 -20.469 3.975 1 96.56 148 GLU B CA 1
ATOM 3907 C C . GLU B 1 148 ? -17.891 -20.062 3.676 1 96.56 148 GLU B C 1
ATOM 3909 O O . GLU B 1 148 ? -17.125 -20.844 3.094 1 96.56 148 GLU B O 1
ATOM 3914 N N . ILE B 1 149 ? -17.531 -18.906 4.098 1 98.19 149 ILE B N 1
ATOM 3915 C CA . ILE B 1 149 ? -16.156 -18.438 4.02 1 98.19 149 ILE B CA 1
ATOM 3916 C C . ILE B 1 149 ? -15.469 -18.594 5.379 1 98.19 149 ILE B C 1
ATOM 3918 O O . ILE B 1 149 ? -15.727 -17.812 6.301 1 98.19 149 ILE B O 1
ATOM 3922 N N . SER B 1 150 ? -14.664 -19.609 5.469 1 98.31 150 SER B N 1
ATOM 3923 C CA . SER B 1 150 ? -13.883 -19.797 6.688 1 98.31 150 SER B CA 1
ATOM 3924 C C . SER B 1 150 ? -12.758 -18.781 6.793 1 98.31 150 SER B C 1
ATOM 3926 O O . SER B 1 150 ? -12.484 -18.047 5.844 1 98.31 150 SER B O 1
ATOM 3928 N N . LEU B 1 151 ? -12.109 -18.781 7.941 1 98.25 151 LEU B N 1
ATOM 3929 C CA . LEU B 1 151 ? -10.992 -17.859 8.141 1 98.25 151 LEU B CA 1
ATOM 3930 C C . LEU B 1 151 ? -9.859 -18.156 7.172 1 98.25 151 LEU B C 1
ATOM 3932 O O . LEU B 1 151 ? -9.242 -17.25 6.625 1 98.25 151 LEU B O 1
ATOM 3936 N N . ASN B 1 152 ? -9.586 -19.453 6.934 1 97.94 152 ASN B N 1
ATOM 3937 C CA . ASN B 1 152 ? -8.555 -19.844 5.98 1 97.94 152 ASN B CA 1
ATOM 3938 C C . ASN B 1 152 ? -8.859 -19.312 4.578 1 97.94 152 ASN B C 1
ATOM 3940 O O . ASN B 1 152 ? -7.988 -18.734 3.926 1 97.94 152 ASN B O 1
ATOM 3944 N N . VAL B 1 153 ? -10.117 -19.484 4.195 1 98.69 153 VAL B N 1
ATOM 3945 C CA . VAL B 1 153 ? -10.539 -19.016 2.879 1 98.69 153 VAL B CA 1
ATOM 3946 C C . VAL B 1 153 ? -10.484 -17.484 2.826 1 98.69 153 VAL B C 1
ATOM 3948 O O . VAL B 1 153 ? -10 -16.906 1.845 1 98.69 153 VAL B O 1
ATOM 3951 N N . ALA B 1 154 ? -10.859 -16.859 3.914 1 98.81 154 ALA B N 1
ATOM 3952 C CA . ALA B 1 154 ? -10.875 -15.398 3.994 1 98.81 154 ALA B CA 1
ATOM 3953 C C . ALA B 1 154 ? -9.469 -14.828 3.838 1 98.81 154 ALA B C 1
ATOM 3955 O O . ALA B 1 154 ? -9.258 -13.859 3.104 1 98.81 154 ALA B O 1
ATOM 3956 N N . GLU B 1 155 ? -8.5 -15.43 4.457 1 98.75 155 GLU B N 1
ATOM 3957 C CA . GLU B 1 155 ? -7.121 -14.961 4.402 1 98.75 155 GLU B CA 1
ATOM 3958 C C . GLU B 1 155 ? -6.539 -15.125 3.002 1 98.75 155 GLU B C 1
ATOM 3960 O O . GLU B 1 155 ? -5.805 -14.258 2.523 1 98.75 155 GLU B O 1
ATOM 3965 N N . CYS B 1 156 ? -6.902 -16.188 2.359 1 98.75 156 CYS B N 1
ATOM 3966 C CA . CYS B 1 156 ? -6.445 -16.422 0.995 1 98.75 156 CYS B CA 1
ATOM 3967 C C . CYS B 1 156 ? -7.02 -15.391 0.04 1 98.75 156 CYS B C 1
ATOM 3969 O O . CYS B 1 156 ? -6.285 -14.797 -0.759 1 98.75 156 CYS B O 1
ATOM 3971 N N . ILE B 1 157 ? -8.312 -15.148 0.196 1 98.88 157 ILE B N 1
ATOM 3972 C CA . ILE B 1 157 ? -8.977 -14.195 -0.688 1 98.88 157 ILE B CA 1
ATOM 3973 C C . ILE B 1 157 ? -8.422 -12.797 -0.444 1 98.88 157 ILE B C 1
ATOM 3975 O O . ILE B 1 157 ? -8.094 -12.078 -1.392 1 98.88 157 ILE B O 1
ATOM 3979 N N . LEU B 1 158 ? -8.273 -12.445 0.776 1 98.88 158 LEU B N 1
ATOM 3980 C CA . LEU B 1 158 ? -7.746 -11.125 1.102 1 98.88 158 LEU B CA 1
ATOM 3981 C C . LEU B 1 158 ? -6.332 -10.953 0.56 1 98.88 158 LEU B C 1
ATOM 3983 O O . LEU B 1 158 ? -5.973 -9.867 0.086 1 98.88 158 LEU B O 1
ATOM 3987 N N . THR B 1 159 ? -5.531 -12.016 0.588 1 98.44 159 THR B N 1
ATOM 3988 C CA . THR B 1 159 ? -4.168 -11.977 0.075 1 98.44 159 THR B CA 1
ATOM 3989 C C . THR B 1 159 ? -4.16 -11.656 -1.418 1 98.44 159 THR B C 1
ATOM 3991 O O . THR B 1 159 ? -3.398 -10.797 -1.871 1 98.44 159 THR B O 1
ATOM 3994 N N . GLY B 1 160 ? -5.016 -12.312 -2.15 1 98.12 160 GLY B N 1
ATOM 3995 C CA . GLY B 1 160 ? -5.109 -12.031 -3.574 1 98.12 160 GLY B CA 1
ATOM 3996 C C . GLY B 1 160 ? -5.562 -10.609 -3.867 1 98.12 160 GLY B C 1
ATOM 3997 O O . GLY B 1 160 ? -5.02 -9.953 -4.758 1 98.12 160 GLY B O 1
ATOM 3998 N N . LEU B 1 161 ? -6.512 -10.141 -3.098 1 97.88 161 LEU B N 1
ATOM 3999 C CA . LEU B 1 161 ? -7 -8.773 -3.254 1 97.88 161 LEU B CA 1
ATOM 4000 C C . LEU B 1 161 ? -5.891 -7.766 -2.994 1 97.88 161 LEU B C 1
ATOM 4002 O O . LEU B 1 161 ? -5.68 -6.852 -3.793 1 97.88 161 LEU B O 1
ATOM 4006 N N . ILE B 1 162 ? -5.199 -7.98 -1.943 1 97.25 162 ILE B N 1
ATOM 4007 C CA . ILE B 1 162 ? -4.141 -7.066 -1.527 1 97.25 162 ILE B CA 1
ATOM 4008 C C . ILE B 1 162 ? -3.049 -7.023 -2.596 1 97.25 162 ILE B C 1
ATOM 4010 O O . ILE B 1 162 ? -2.643 -5.941 -3.033 1 97.25 162 ILE B O 1
ATOM 4014 N N . THR B 1 163 ? -2.607 -8.117 -3.082 1 93.81 163 THR B N 1
ATOM 4015 C CA . THR B 1 163 ? -1.452 -8.172 -3.971 1 93.81 163 THR B CA 1
ATOM 4016 C C . THR B 1 163 ? -1.809 -7.648 -5.355 1 93.81 163 THR B C 1
ATOM 4018 O O . THR B 1 163 ? -1.062 -6.859 -5.938 1 93.81 163 THR B O 1
ATOM 4021 N N . ASP B 1 164 ? -2.98 -7.984 -5.84 1 93.12 164 ASP B N 1
ATOM 4022 C CA . ASP B 1 164 ? -3.344 -7.59 -7.199 1 93.12 164 ASP B CA 1
ATOM 4023 C C . ASP B 1 164 ? -3.74 -6.117 -7.254 1 93.12 164 ASP B C 1
ATOM 4025 O O . ASP B 1 164 ? -3.742 -5.508 -8.328 1 93.12 164 ASP B O 1
ATOM 4029 N N . THR B 1 165 ? -4.145 -5.566 -6.117 1 94.25 165 THR B N 1
ATOM 4030 C CA . THR B 1 165 ? -4.516 -4.156 -6.105 1 94.25 165 THR B CA 1
ATOM 4031 C C . THR B 1 165 ? -3.373 -3.297 -5.57 1 94.25 165 THR B C 1
ATOM 4033 O O . THR B 1 165 ? -3.545 -2.1 -5.336 1 94.25 165 THR B O 1
ATOM 4036 N N . GLY B 1 166 ? -2.266 -3.91 -5.312 1 91.06 166 GLY B N 1
ATOM 4037 C CA . GLY B 1 166 ? -1.183 -3.152 -4.707 1 91.06 166 GLY B CA 1
ATOM 4038 C C . GLY B 1 166 ? -1.562 -2.523 -3.379 1 91.06 166 GLY B C 1
ATOM 4039 O O . GLY B 1 166 ? -1.289 -1.345 -3.145 1 91.06 166 GLY B O 1
ATOM 4040 N N . SER B 1 167 ? -2.234 -3.328 -2.576 1 95.25 167 SER B N 1
ATOM 4041 C CA . SER B 1 167 ? -2.793 -2.805 -1.334 1 95.25 167 SER B CA 1
ATOM 4042 C C . SER B 1 167 ? -3.764 -1.659 -1.603 1 95.25 167 SER B C 1
ATOM 4044 O O . SER B 1 167 ? -3.674 -0.603 -0.975 1 95.25 167 SER B O 1
ATOM 4046 N N . PHE B 1 168 ? -4.52 -1.8 -2.637 1 96.75 168 PHE B N 1
ATOM 4047 C CA . PHE B 1 168 ? -5.641 -0.949 -3.014 1 96.75 168 PHE B CA 1
ATOM 4048 C C . PHE B 1 168 ? -5.148 0.385 -3.562 1 96.75 168 PHE B C 1
ATOM 4050 O O . PHE B 1 168 ? -5.867 1.385 -3.514 1 96.75 168 PHE B O 1
ATOM 4057 N N . ARG B 1 169 ? -3.973 0.381 -4.109 1 93 169 ARG B N 1
ATOM 4058 C CA . ARG B 1 169 ? -3.414 1.608 -4.668 1 93 169 ARG B CA 1
ATOM 4059 C C . ARG B 1 169 ? -3.615 1.662 -6.18 1 93 169 ARG B C 1
ATOM 4061 O O . ARG B 1 169 ? -3.557 2.736 -6.781 1 93 169 ARG B O 1
ATOM 4068 N N . PHE B 1 170 ? -3.832 0.563 -6.797 1 88.38 170 PHE B N 1
ATOM 4069 C CA . PHE B 1 170 ? -3.826 0.483 -8.25 1 88.38 170 PHE B CA 1
ATOM 4070 C C . PHE B 1 170 ? -5.195 0.837 -8.82 1 88.38 170 PHE B C 1
ATOM 4072 O O . PHE B 1 170 ? -6.18 0.897 -8.086 1 88.38 170 PHE B O 1
ATOM 4079 N N . SER B 1 171 ? -5.262 1.047 -10.148 1 88.81 171 SER B N 1
ATOM 4080 C CA . SER B 1 171 ? -6.449 1.547 -10.828 1 88.81 171 SER B CA 1
ATOM 4081 C C . SER B 1 171 ? -7.555 0.497 -10.852 1 88.81 171 SER B C 1
ATOM 4083 O O . SER B 1 171 ? -8.727 0.825 -11.055 1 88.81 171 SER B O 1
ATOM 4085 N N . ASN B 1 172 ? -7.176 -0.743 -10.617 1 90.56 172 ASN B N 1
ATOM 4086 C CA . ASN B 1 172 ? -8.195 -1.787 -10.625 1 90.56 172 ASN B CA 1
ATOM 4087 C C . ASN B 1 172 ? -8.906 -1.887 -9.281 1 90.56 172 ASN B C 1
ATOM 4089 O O . ASN B 1 172 ? -9.828 -2.691 -9.117 1 90.56 172 ASN B O 1
ATOM 4093 N N . THR B 1 173 ? -8.508 -1.081 -8.297 1 95.06 173 THR B N 1
ATOM 4094 C CA . THR B 1 173 ? -9.219 -1.021 -7.031 1 95.06 173 THR B CA 1
ATOM 4095 C C . THR B 1 173 ? -10.602 -0.395 -7.215 1 95.06 173 THR B C 1
ATOM 4097 O O . THR B 1 173 ? -10.719 0.694 -7.781 1 95.06 173 THR B O 1
ATOM 4100 N N . SER B 1 174 ? -11.617 -1.079 -6.777 1 96.56 174 SER B N 1
ATOM 4101 C CA . SER B 1 174 ? -12.992 -0.591 -6.855 1 96.56 174 SER B CA 1
ATOM 4102 C C . SER B 1 174 ? -13.633 -0.523 -5.477 1 96.56 174 SER B C 1
ATOM 4104 O O . SER B 1 174 ? -13.07 -1.013 -4.496 1 96.56 174 SER B O 1
ATOM 4106 N N . TYR B 1 175 ? -14.82 0.165 -5.508 1 97.88 175 TYR B N 1
ATOM 4107 C CA . TYR B 1 175 ? -15.57 0.178 -4.258 1 97.88 175 TYR B CA 1
ATOM 4108 C C . TYR B 1 175 ? -15.945 -1.236 -3.832 1 97.88 175 TYR B C 1
ATOM 4110 O O . TYR B 1 175 ? -16 -1.54 -2.639 1 97.88 175 TYR B O 1
ATOM 4118 N N . LYS B 1 176 ? -16.078 -2.111 -4.789 1 97.88 176 LYS B N 1
ATOM 4119 C CA . LYS B 1 176 ? -16.438 -3.502 -4.508 1 97.88 176 LYS B CA 1
ATOM 4120 C C . LYS B 1 176 ? -15.273 -4.23 -3.832 1 97.88 176 LYS B C 1
ATOM 4122 O O . LYS B 1 176 ? -15.477 -4.938 -2.844 1 97.88 176 LYS B O 1
ATOM 4127 N N . SER B 1 177 ? -14.07 -4.066 -4.398 1 98.06 177 SER B N 1
ATOM 4128 C CA . SER B 1 177 ? -12.914 -4.734 -3.826 1 98.06 177 SER B CA 1
ATOM 4129 C C . SER B 1 177 ? -12.664 -4.281 -2.393 1 98.06 177 SER B C 1
ATOM 4131 O O . SER B 1 177 ? -12.328 -5.094 -1.527 1 98.06 177 SER B O 1
ATOM 4133 N N . LEU B 1 178 ? -12.852 -2.984 -2.145 1 98.69 178 LEU B N 1
ATOM 4134 C CA . LEU B 1 178 ? -12.695 -2.447 -0.798 1 98.69 178 LEU B CA 1
ATOM 4135 C C . LEU B 1 178 ? -13.766 -2.998 0.138 1 98.69 178 LEU B C 1
ATOM 4137 O O . LEU B 1 178 ? -13.477 -3.324 1.292 1 98.69 178 LEU B O 1
ATOM 4141 N N . LYS B 1 179 ? -14.969 -3.086 -0.352 1 98.62 179 LYS B N 1
ATOM 4142 C CA . LYS B 1 179 ? -16.062 -3.635 0.443 1 98.62 179 LYS B CA 1
ATOM 4143 C C . LYS B 1 179 ? -15.797 -5.09 0.813 1 98.62 179 LYS B C 1
ATOM 4145 O O . LYS B 1 179 ? -16.016 -5.496 1.959 1 98.62 179 LYS B O 1
ATOM 4150 N N . ILE B 1 180 ? -15.32 -5.832 -0.126 1 98.75 180 ILE B N 1
ATOM 4151 C CA . ILE B 1 180 ? -15 -7.234 0.117 1 98.75 180 ILE B CA 1
ATOM 4152 C C . ILE B 1 180 ? -13.906 -7.34 1.176 1 98.75 180 ILE B C 1
ATOM 4154 O O . ILE B 1 180 ? -14.008 -8.141 2.107 1 98.75 180 ILE B O 1
ATOM 4158 N N . ALA B 1 181 ? -12.875 -6.512 1.024 1 98.81 181 ALA B N 1
ATOM 4159 C CA . ALA B 1 181 ? -11.805 -6.504 2.02 1 98.81 181 ALA B CA 1
ATOM 4160 C C . ALA B 1 181 ? -12.352 -6.203 3.412 1 98.81 181 ALA B C 1
ATOM 4162 O O . ALA B 1 181 ? -11.977 -6.852 4.391 1 98.81 181 ALA B O 1
ATOM 4163 N N . SER B 1 182 ? -13.273 -5.238 3.469 1 98.75 182 SER B N 1
ATOM 4164 C CA . SER B 1 182 ? -13.898 -4.883 4.734 1 98.75 182 SER B CA 1
ATOM 4165 C C . SER B 1 182 ? -14.625 -6.074 5.344 1 98.75 182 SER B C 1
ATOM 4167 O O . SER B 1 182 ? -14.484 -6.352 6.539 1 98.75 182 SER B O 1
ATOM 4169 N N . GLU B 1 183 ? -15.352 -6.773 4.559 1 98.62 183 GLU B N 1
ATOM 4170 C CA . GLU B 1 183 ? -16.125 -7.922 5.027 1 98.62 183 GLU B CA 1
ATOM 4171 C C . GLU B 1 183 ? -15.203 -9.047 5.504 1 98.62 183 GLU B C 1
ATOM 4173 O O . GLU B 1 183 ? -15.5 -9.711 6.5 1 98.62 183 GLU B O 1
ATOM 4178 N N . LEU B 1 184 ? -14.133 -9.242 4.805 1 98.81 184 LEU B N 1
ATOM 4179 C CA . LEU B 1 184 ? -13.188 -10.297 5.168 1 98.81 184 LEU B CA 1
ATOM 4180 C C . LEU B 1 184 ? -12.484 -9.969 6.48 1 98.81 184 LEU B C 1
ATOM 4182 O O . LEU B 1 184 ? -12.281 -10.844 7.32 1 98.81 184 LEU B O 1
ATOM 4186 N N . VAL B 1 185 ? -12.148 -8.727 6.633 1 98.56 185 VAL B N 1
ATOM 4187 C CA . VAL B 1 185 ? -11.523 -8.281 7.875 1 98.56 185 VAL B CA 1
ATOM 4188 C C . VAL B 1 185 ? -12.516 -8.414 9.031 1 98.56 185 VAL B C 1
ATOM 4190 O O . VAL B 1 185 ? -12.148 -8.844 10.125 1 98.56 185 VAL B O 1
ATOM 4193 N N . LYS B 1 186 ? -13.742 -8.07 8.781 1 97.94 186 LYS B N 1
ATOM 4194 C CA . LYS B 1 186 ? -14.781 -8.219 9.797 1 97.94 186 LYS B CA 1
ATOM 4195 C C . LYS B 1 186 ? -14.93 -9.68 10.219 1 97.94 186 LYS B C 1
ATOM 4197 O O . LYS B 1 186 ? -15.227 -9.969 11.383 1 97.94 186 LYS B O 1
ATOM 4202 N N . LYS B 1 187 ? -14.656 -10.562 9.328 1 97.5 187 LYS B N 1
ATOM 4203 C CA . LYS B 1 187 ? -14.773 -12 9.578 1 97.5 187 LYS B CA 1
ATOM 4204 C C . LYS B 1 187 ? -13.57 -12.523 10.359 1 97.5 187 LYS B C 1
ATOM 4206 O O . LYS B 1 187 ? -13.578 -13.656 10.836 1 97.5 187 LYS B O 1
ATOM 4211 N N . GLY B 1 188 ? -12.523 -11.734 10.398 1 97.75 188 GLY B N 1
ATOM 4212 C CA . GLY B 1 188 ? -11.43 -12.133 11.266 1 97.75 188 GLY B CA 1
ATOM 4213 C C . GLY B 1 188 ? -10.086 -12.148 10.555 1 97.75 188 GLY B C 1
ATOM 4214 O O . GLY B 1 188 ? -9.047 -12.328 11.188 1 97.75 188 GLY B O 1
ATOM 4215 N N . ALA B 1 189 ? -10.07 -11.984 9.211 1 98.31 189 ALA B N 1
ATOM 4216 C CA . ALA B 1 189 ? -8.797 -11.922 8.508 1 98.31 189 ALA B CA 1
ATOM 4217 C C . ALA B 1 189 ? -7.992 -10.695 8.938 1 98.31 189 ALA B C 1
ATOM 4219 O O . ALA B 1 189 ? -8.5 -9.578 8.922 1 98.31 189 ALA B O 1
ATOM 4220 N N . ASN B 1 190 ? -6.797 -10.906 9.32 1 97.25 190 ASN B N 1
ATOM 4221 C CA . ASN B 1 190 ? -5.938 -9.836 9.82 1 97.25 190 ASN B CA 1
ATOM 4222 C C . ASN B 1 190 ? -5.129 -9.203 8.695 1 97.25 190 ASN B C 1
ATOM 4224 O O . ASN B 1 190 ? -4.059 -9.695 8.336 1 97.25 190 ASN B O 1
ATOM 4228 N N . ILE B 1 191 ? -5.602 -8.094 8.219 1 97.38 191 ILE B N 1
ATOM 4229 C CA . ILE B 1 191 ? -5.035 -7.465 7.031 1 97.38 191 ILE B CA 1
ATOM 4230 C C . ILE B 1 191 ? -3.609 -7.008 7.32 1 97.38 191 ILE B C 1
ATOM 4232 O O . ILE B 1 191 ? -2.738 -7.074 6.449 1 97.38 191 ILE B O 1
ATOM 4236 N N . SER B 1 192 ? -3.307 -6.559 8.484 1 93.25 192 SER B N 1
ATOM 4237 C CA . SER B 1 192 ? -1.967 -6.109 8.852 1 93.25 192 SER B CA 1
ATOM 4238 C C . SER B 1 192 ? -0.98 -7.273 8.859 1 93.25 192 SER B C 1
ATOM 4240 O O . SER B 1 192 ? 0.124 -7.16 8.328 1 93.25 192 SER B O 1
ATOM 4242 N N . LYS B 1 193 ? -1.38 -8.359 9.453 1 93.69 193 LYS B N 1
ATOM 4243 C CA . LYS B 1 193 ? -0.524 -9.539 9.484 1 93.69 193 LYS B CA 1
ATOM 4244 C C . LYS B 1 193 ? -0.231 -10.039 8.07 1 93.69 193 LYS B C 1
ATOM 4246 O O . LYS B 1 193 ? 0.915 -10.359 7.746 1 93.69 193 LYS B O 1
ATOM 4251 N N . ILE B 1 194 ? -1.262 -10.109 7.27 1 96.94 194 ILE B N 1
ATOM 4252 C CA . ILE B 1 194 ? -1.112 -10.555 5.891 1 96.94 194 ILE B CA 1
ATOM 4253 C C . ILE B 1 194 ? -0.159 -9.625 5.145 1 96.94 194 ILE B C 1
ATOM 4255 O O . ILE B 1 194 ? 0.754 -10.086 4.457 1 96.94 194 ILE B O 1
ATOM 4259 N N . SER B 1 195 ? -0.337 -8.336 5.297 1 94.5 195 SER B N 1
ATOM 4260 C CA . SER B 1 195 ? 0.504 -7.348 4.629 1 94.5 195 SER B CA 1
ATOM 4261 C C . SER B 1 195 ? 1.961 -7.48 5.062 1 94.5 195 SER B C 1
ATOM 4263 O O . SER B 1 195 ? 2.871 -7.371 4.238 1 94.5 195 SER B O 1
ATOM 4265 N N . LYS B 1 196 ? 2.16 -7.688 6.324 1 90.62 196 LYS B N 1
ATOM 4266 C CA . LYS B 1 196 ? 3.516 -7.852 6.84 1 90.62 196 LYS B CA 1
ATOM 4267 C C . LYS B 1 196 ? 4.191 -9.078 6.23 1 90.62 196 LYS B C 1
ATOM 4269 O O . LYS B 1 196 ? 5.363 -9.016 5.844 1 90.62 196 LYS B O 1
ATOM 4274 N N . GLU B 1 197 ? 3.473 -10.148 6.129 1 91.75 197 GLU B N 1
ATOM 4275 C CA . GLU B 1 197 ? 4.008 -11.375 5.555 1 91.75 197 GLU B CA 1
ATOM 4276 C C . GLU B 1 197 ? 4.41 -11.172 4.094 1 91.75 197 GLU B C 1
ATOM 4278 O O . GLU B 1 197 ? 5.406 -11.734 3.637 1 91.75 197 GLU B O 1
ATOM 4283 N N . ILE B 1 198 ? 3.654 -10.359 3.42 1 91.81 198 ILE B N 1
ATOM 4284 C CA . ILE B 1 198 ? 3.852 -10.172 1.986 1 91.81 198 ILE B CA 1
ATOM 4285 C C . ILE B 1 198 ? 4.949 -9.141 1.744 1 91.81 198 ILE B C 1
ATOM 4287 O O . ILE B 1 198 ? 5.793 -9.312 0.863 1 91.81 198 ILE B O 1
ATOM 4291 N N . TYR B 1 199 ? 4.914 -8.07 2.582 1 89.31 199 TYR B N 1
ATOM 4292 C CA . TYR B 1 199 ? 5.672 -6.895 2.158 1 89.31 199 TYR B CA 1
ATOM 4293 C C . TYR B 1 199 ? 6.809 -6.598 3.129 1 89.31 199 TYR B C 1
ATOM 4295 O O . TYR B 1 199 ? 7.68 -5.777 2.842 1 89.31 199 TYR B O 1
ATOM 4303 N N . GLU B 1 200 ? 6.805 -7.203 4.27 1 89.38 200 GLU B N 1
ATOM 4304 C CA . GLU B 1 200 ? 7.789 -6.805 5.27 1 89.38 200 GLU B CA 1
ATOM 4305 C C . GLU B 1 200 ? 8.688 -7.973 5.656 1 89.38 200 GLU B C 1
ATOM 4307 O O . GLU B 1 200 ? 9.062 -8.117 6.824 1 89.38 200 GLU B O 1
ATOM 4312 N N . LYS B 1 201 ? 8.977 -8.82 4.75 1 90.06 201 LYS B N 1
ATOM 4313 C CA . LYS B 1 201 ? 9.859 -9.953 5.004 1 90.06 201 LYS B CA 1
ATOM 4314 C C . LYS B 1 201 ? 10.938 -10.062 3.928 1 90.06 201 LYS B C 1
ATOM 4316 O O . LYS B 1 201 ? 11.297 -11.164 3.508 1 90.06 201 LYS B O 1
ATOM 4321 N N . ARG B 1 202 ? 11.32 -8.891 3.555 1 92.38 202 ARG B N 1
ATOM 4322 C CA . ARG B 1 202 ? 12.367 -8.914 2.539 1 92.38 202 ARG B CA 1
ATOM 4323 C C . ARG B 1 202 ? 13.695 -9.367 3.133 1 92.38 202 ARG B C 1
ATOM 4325 O O . ARG B 1 202 ? 14.055 -8.977 4.246 1 92.38 202 ARG B O 1
ATOM 4332 N N . ARG B 1 203 ? 14.359 -10.227 2.348 1 92.31 203 ARG B N 1
ATOM 4333 C CA . ARG B 1 203 ? 15.703 -10.641 2.727 1 92.31 203 ARG B CA 1
ATOM 4334 C C . ARG B 1 203 ? 16.703 -9.508 2.537 1 92.31 203 ARG B C 1
ATOM 4336 O O . ARG B 1 203 ? 16.469 -8.586 1.756 1 92.31 203 ARG B O 1
ATOM 4343 N N . MET B 1 204 ? 17.781 -9.617 3.291 1 94.94 204 MET B N 1
ATOM 4344 C CA . MET B 1 204 ? 18.875 -8.648 3.137 1 94.94 204 MET B CA 1
ATOM 4345 C C . MET B 1 204 ? 19.344 -8.594 1.688 1 94.94 204 MET B C 1
ATOM 4347 O O . MET B 1 204 ? 19.578 -7.508 1.152 1 94.94 204 MET B O 1
ATOM 4351 N N . SER B 1 205 ? 19.469 -9.727 1.074 1 95.31 205 SER B N 1
ATOM 4352 C CA . SER B 1 205 ? 19.906 -9.805 -0.317 1 95.31 205 SER B CA 1
ATOM 4353 C C . SER B 1 205 ? 18.969 -9.039 -1.237 1 95.31 205 SER B C 1
ATOM 4355 O O . SER B 1 205 ? 19.406 -8.359 -2.166 1 95.31 205 SER B O 1
ATOM 4357 N N . SER B 1 206 ? 17.719 -9.086 -0.991 1 94.88 206 SER B N 1
ATOM 4358 C CA . SER B 1 206 ? 16.734 -8.375 -1.786 1 94.88 206 SER B CA 1
ATOM 4359 C C . SER B 1 206 ? 16.891 -6.863 -1.646 1 94.88 206 SER B C 1
ATOM 4361 O O . SER B 1 206 ? 16.875 -6.137 -2.641 1 94.88 206 SER B O 1
ATOM 4363 N N . LEU B 1 207 ? 17.062 -6.406 -0.442 1 96.75 207 LEU B N 1
ATOM 4364 C CA . LEU B 1 207 ? 17.203 -4.977 -0.191 1 96.75 207 LEU B CA 1
ATOM 4365 C C . LEU B 1 207 ? 18.5 -4.449 -0.788 1 96.75 207 LEU B C 1
ATOM 4367 O O . LEU B 1 207 ? 18.547 -3.328 -1.301 1 96.75 207 LEU B O 1
ATOM 4371 N N . LYS B 1 208 ? 19.484 -5.281 -0.756 1 96.5 208 LYS B N 1
ATOM 4372 C CA . LYS B 1 208 ? 20.734 -4.891 -1.386 1 96.5 208 LYS B CA 1
ATOM 4373 C C . LYS B 1 208 ? 20.578 -4.77 -2.898 1 96.5 208 LYS B C 1
ATOM 4375 O O . LYS B 1 208 ? 21.094 -3.83 -3.508 1 96.5 208 LYS B O 1
ATOM 4380 N N . LEU B 1 209 ? 19.922 -5.676 -3.484 1 97.44 209 LEU B N 1
ATOM 4381 C CA . LEU B 1 209 ? 19.656 -5.598 -4.918 1 97.44 209 LEU B CA 1
ATOM 4382 C C . LEU B 1 209 ? 18.844 -4.359 -5.254 1 97.44 209 LEU B C 1
ATOM 4384 O O . LEU B 1 209 ? 19.047 -3.729 -6.289 1 97.44 209 LEU B O 1
ATOM 4388 N N . MET B 1 210 ? 17.891 -4.023 -4.402 1 97.38 210 MET B N 1
ATOM 4389 C CA . MET B 1 210 ? 17.125 -2.791 -4.582 1 97.38 210 MET B CA 1
ATOM 4390 C C . MET B 1 210 ? 18.047 -1.576 -4.574 1 97.38 210 MET B C 1
ATOM 4392 O O . MET B 1 210 ? 17.922 -0.686 -5.414 1 97.38 210 MET B O 1
ATOM 4396 N N . GLY B 1 211 ? 18.953 -1.625 -3.605 1 97.5 211 GLY B N 1
ATOM 4397 C CA . GLY B 1 211 ? 19.922 -0.542 -3.545 1 97.5 211 GLY B CA 1
ATOM 4398 C C . GLY B 1 211 ? 20.75 -0.411 -4.809 1 97.5 211 GLY B C 1
ATOM 4399 O O . GLY B 1 211 ? 20.938 0.693 -5.32 1 97.5 211 GLY B O 1
ATOM 4400 N N . ILE B 1 212 ? 21.172 -1.503 -5.324 1 97.62 212 ILE B N 1
ATOM 4401 C CA . ILE B 1 212 ? 21.969 -1.539 -6.543 1 97.62 212 ILE B CA 1
ATOM 4402 C C . ILE B 1 212 ? 21.156 -1.002 -7.715 1 97.62 212 ILE B C 1
ATOM 4404 O O . ILE B 1 212 ? 21.625 -0.16 -8.477 1 97.62 212 ILE B O 1
ATOM 4408 N N . SER B 1 213 ? 19.969 -1.408 -7.82 1 98.12 213 SER B N 1
ATOM 4409 C CA . SER B 1 213 ? 19.094 -0.978 -8.906 1 98.12 213 SER B CA 1
ATOM 4410 C C . SER B 1 213 ? 18.844 0.524 -8.852 1 98.12 213 SER B C 1
ATOM 4412 O O . SER B 1 213 ? 18.844 1.201 -9.875 1 98.12 213 SER B O 1
ATOM 4414 N N . LEU B 1 214 ? 18.641 0.991 -7.664 1 97.62 214 LEU B N 1
ATOM 4415 C CA . LEU B 1 214 ? 18.375 2.416 -7.5 1 97.62 214 LEU B CA 1
ATOM 4416 C C . LEU B 1 214 ? 19.609 3.242 -7.809 1 97.62 214 LEU B C 1
ATOM 4418 O O . LEU B 1 214 ? 19.516 4.344 -8.359 1 97.62 214 LEU B O 1
ATOM 4422 N N . SER B 1 215 ? 20.75 2.709 -7.453 1 95.06 215 SER B N 1
ATOM 4423 C CA . SER B 1 215 ? 21.984 3.412 -7.742 1 95.06 215 SER B CA 1
ATOM 4424 C C . SER B 1 215 ? 22.234 3.508 -9.242 1 95.06 215 SER B C 1
ATOM 4426 O O . SER B 1 215 ? 22.875 4.453 -9.719 1 95.06 215 SER B O 1
ATOM 4428 N N . ARG B 1 216 ? 21.672 2.619 -9.969 1 97.12 216 ARG B N 1
ATOM 4429 C CA . ARG B 1 216 ? 21.891 2.559 -11.414 1 97.12 216 ARG B CA 1
ATOM 4430 C C . ARG B 1 216 ? 20.719 3.205 -12.164 1 97.12 216 ARG B C 1
ATOM 4432 O O . ARG B 1 216 ? 20.688 3.197 -13.391 1 97.12 216 ARG B O 1
ATOM 4439 N N . LEU B 1 217 ? 19.766 3.76 -11.461 1 97.62 217 LEU B N 1
ATOM 4440 C CA . LEU B 1 217 ? 18.562 4.312 -12.062 1 97.62 217 LEU B CA 1
ATOM 4441 C C . LEU B 1 217 ? 18.891 5.477 -12.992 1 97.62 217 LEU B C 1
ATOM 4443 O O . LEU B 1 217 ? 19.656 6.367 -12.617 1 97.62 217 LEU B O 1
ATOM 4447 N N . GLN B 1 218 ? 18.344 5.348 -14.172 1 96.88 218 GLN B N 1
ATOM 4448 C CA . GLN B 1 218 ? 18.547 6.371 -15.195 1 96.88 218 GLN B CA 1
ATOM 4449 C C . GLN B 1 218 ? 17.219 6.773 -15.836 1 96.88 218 GLN B C 1
ATOM 4451 O O . GLN B 1 218 ? 16.219 6.047 -15.727 1 96.88 218 GLN B O 1
ATOM 4456 N N . LEU B 1 219 ? 17.281 8.008 -16.438 1 97 219 LEU B N 1
ATOM 4457 C CA . LEU B 1 219 ? 16.094 8.531 -17.125 1 97 219 LEU B CA 1
ATOM 4458 C C . LEU B 1 219 ? 16.422 8.883 -18.562 1 97 219 LEU B C 1
ATOM 4460 O O . LEU B 1 219 ? 17.391 9.594 -18.844 1 97 219 LEU B O 1
ATOM 4464 N N . TYR B 1 220 ? 15.742 8.266 -19.484 1 97.44 220 TYR B N 1
ATOM 4465 C CA . TYR B 1 220 ? 15.727 8.672 -20.891 1 97.44 220 TYR B CA 1
ATOM 4466 C C . TYR B 1 220 ? 14.367 9.227 -21.281 1 97.44 220 TYR B C 1
ATOM 4468 O O . TYR B 1 220 ? 13.414 8.477 -21.484 1 97.44 220 TYR B O 1
ATOM 4476 N N . LYS B 1 221 ? 14.336 10.602 -21.406 1 95.75 221 LYS B N 1
ATOM 4477 C CA . LYS B 1 221 ? 13.062 11.289 -21.594 1 95.75 221 LYS B CA 1
ATOM 4478 C C . LYS B 1 221 ? 12.086 10.953 -20.469 1 95.75 221 LYS B C 1
ATOM 4480 O O . LYS B 1 221 ? 12.32 11.32 -19.312 1 95.75 221 LYS B O 1
ATOM 4485 N N . ASN B 1 222 ? 11.078 10.188 -20.688 1 94.88 222 ASN B N 1
ATOM 4486 C CA . ASN B 1 222 ? 10.109 9.844 -19.656 1 94.88 222 ASN B CA 1
ATOM 4487 C C . ASN B 1 222 ? 10.117 8.352 -19.344 1 94.88 222 ASN B C 1
ATOM 4489 O O . ASN B 1 222 ? 9.133 7.809 -18.844 1 94.88 222 ASN B O 1
ATOM 4493 N N . ILE B 1 223 ? 11.305 7.75 -19.688 1 97 223 ILE B N 1
ATOM 4494 C CA . ILE B 1 223 ? 11.469 6.332 -19.391 1 97 223 ILE B CA 1
ATOM 4495 C C . ILE B 1 223 ? 12.547 6.152 -18.328 1 97 223 ILE B C 1
ATOM 4497 O O . ILE B 1 223 ? 13.727 6.418 -18.562 1 97 223 ILE B O 1
ATOM 4501 N N . GLY B 1 224 ? 12.125 5.77 -17.141 1 97.62 224 GLY B N 1
ATOM 4502 C CA . GLY B 1 224 ? 13.086 5.34 -16.141 1 97.62 224 GLY B CA 1
ATOM 4503 C C . GLY B 1 224 ? 13.508 3.891 -16.297 1 97.62 224 GLY B C 1
ATOM 4504 O O . GLY B 1 224 ? 12.68 3.033 -16.625 1 97.62 224 GLY B O 1
ATOM 4505 N N . TRP B 1 225 ? 14.828 3.639 -16.094 1 98.31 225 TRP B N 1
ATOM 4506 C CA . TRP B 1 225 ? 15.234 2.246 -16.266 1 98.31 225 TRP B CA 1
ATOM 4507 C C . TRP B 1 225 ? 16.453 1.923 -15.406 1 98.31 225 TRP B C 1
ATOM 4509 O O . TRP B 1 225 ? 17.188 2.826 -14.992 1 98.31 225 TRP B O 1
ATOM 4519 N N . SER B 1 226 ? 16.625 0.7 -15.055 1 98.5 226 SER B N 1
ATOM 4520 C CA . SER B 1 226 ? 17.75 0.149 -14.305 1 98.5 226 SER B CA 1
ATOM 4521 C C . SER B 1 226 ? 17.969 -1.322 -14.641 1 98.5 226 SER B C 1
ATOM 4523 O O . SER B 1 226 ? 17.328 -1.862 -15.539 1 98.5 226 SER B O 1
ATOM 4525 N N . PHE B 1 227 ? 19.078 -1.88 -14.031 1 98 227 PHE B N 1
ATOM 4526 C CA . PHE B 1 227 ? 19.375 -3.266 -14.367 1 98 227 PHE B CA 1
ATOM 4527 C C . PHE B 1 227 ? 20.078 -3.965 -13.211 1 98 227 PHE B C 1
ATOM 4529 O O . PHE B 1 227 ? 20.641 -3.309 -12.336 1 98 227 PHE B O 1
ATOM 4536 N N . ILE B 1 228 ? 19.953 -5.211 -13.164 1 97.56 228 ILE B N 1
ATOM 4537 C CA . ILE B 1 228 ? 20.672 -6.137 -12.305 1 97.56 228 ILE B CA 1
ATOM 4538 C C . ILE B 1 228 ? 21.469 -7.125 -13.156 1 97.56 228 ILE B C 1
ATOM 4540 O O . ILE B 1 228 ? 20.969 -7.602 -14.188 1 97.56 228 ILE B O 1
ATOM 4544 N N . GLU B 1 229 ? 22.703 -7.367 -12.766 1 96.19 229 GLU B N 1
ATOM 4545 C CA . GLU B 1 229 ? 23.562 -8.312 -13.477 1 96.19 229 GLU B CA 1
ATOM 4546 C C . GLU B 1 229 ? 23.75 -9.602 -12.68 1 96.19 229 GLU B C 1
ATOM 4548 O O . GLU B 1 229 ? 23.453 -9.641 -11.477 1 96.19 229 GLU B O 1
ATOM 4553 N N . GLU B 1 230 ? 24.219 -10.594 -13.383 1 95.44 230 GLU B N 1
ATOM 4554 C CA . GLU B 1 230 ? 24.5 -11.875 -12.727 1 95.44 230 GLU B CA 1
ATOM 4555 C C . GLU B 1 230 ? 25.469 -11.703 -11.562 1 95.44 230 GLU B C 1
ATOM 4557 O O . GLU B 1 230 ? 25.328 -12.367 -10.531 1 95.44 230 GLU B O 1
ATOM 4562 N N . GLU B 1 231 ? 26.375 -10.875 -11.719 1 96.44 231 GLU B N 1
ATOM 4563 C CA . GLU B 1 231 ? 27.375 -10.625 -10.688 1 96.44 231 GLU B CA 1
ATOM 4564 C C . GLU B 1 231 ? 26.734 -10.031 -9.438 1 96.44 231 GLU B C 1
ATOM 4566 O O . GLU B 1 231 ? 27.188 -10.281 -8.32 1 96.44 231 GLU B O 1
ATOM 4571 N N . ASP B 1 232 ? 25.734 -9.188 -9.648 1 96.81 232 ASP B N 1
ATOM 4572 C CA . ASP B 1 232 ? 25.031 -8.609 -8.508 1 96.81 232 ASP B CA 1
ATOM 4573 C C . ASP B 1 232 ? 24.375 -9.695 -7.652 1 96.81 232 ASP B C 1
ATOM 4575 O O . ASP B 1 232 ? 24.406 -9.625 -6.422 1 96.81 232 ASP B O 1
ATOM 4579 N N . LEU B 1 233 ? 23.812 -10.695 -8.32 1 96.31 233 LEU B N 1
ATOM 4580 C CA . LEU B 1 233 ? 23.188 -11.805 -7.602 1 96.31 233 LEU B CA 1
ATOM 4581 C C . LEU B 1 233 ? 24.234 -12.602 -6.828 1 96.31 233 LEU B C 1
ATOM 4583 O O . LEU B 1 233 ? 24.078 -12.852 -5.633 1 96.31 233 LEU B O 1
ATOM 4587 N N . LYS B 1 234 ? 25.297 -12.891 -7.492 1 96.06 234 LYS B N 1
ATOM 4588 C CA . LYS B 1 234 ? 26.359 -13.695 -6.902 1 96.06 234 LYS B CA 1
ATOM 4589 C C . LYS B 1 234 ? 27 -12.977 -5.711 1 96.06 234 LYS B C 1
ATOM 4591 O O . LYS B 1 234 ? 27.141 -13.562 -4.633 1 96.06 234 LYS B O 1
ATOM 4596 N N . ASN B 1 235 ? 27.266 -11.719 -5.859 1 96.62 235 ASN B N 1
ATOM 4597 C CA . ASN B 1 235 ? 27.969 -10.945 -4.844 1 96.62 235 ASN B CA 1
ATOM 4598 C C . ASN B 1 235 ? 27.109 -10.727 -3.607 1 96.62 235 ASN B C 1
ATOM 4600 O O . ASN B 1 235 ? 27.625 -10.422 -2.529 1 96.62 235 ASN B O 1
ATOM 4604 N N . ASN B 1 236 ? 25.828 -10.883 -3.742 1 95.12 236 ASN B N 1
ATOM 4605 C CA . ASN B 1 236 ? 24.938 -10.617 -2.619 1 95.12 236 ASN B CA 1
ATOM 4606 C C . ASN B 1 236 ? 24.188 -11.875 -2.174 1 95.12 236 ASN B C 1
ATOM 4608 O O . ASN B 1 236 ? 23.234 -11.797 -1.401 1 95.12 236 ASN B O 1
ATOM 4612 N N . ASN B 1 237 ? 24.625 -13.023 -2.717 1 95.12 237 ASN B N 1
ATOM 4613 C CA . ASN B 1 237 ? 23.984 -14.297 -2.408 1 95.12 237 ASN B CA 1
ATOM 4614 C C . ASN B 1 237 ? 22.469 -14.227 -2.598 1 95.12 237 ASN B C 1
ATOM 4616 O O . ASN B 1 237 ? 21.719 -14.633 -1.718 1 95.12 237 ASN B O 1
ATOM 4620 N N . ALA B 1 238 ? 22.109 -13.602 -3.717 1 94.06 238 ALA B N 1
ATOM 4621 C CA . ALA B 1 238 ? 20.703 -13.352 -4.012 1 94.06 238 ALA B CA 1
ATOM 4622 C C . ALA B 1 238 ? 20.188 -14.328 -5.059 1 94.06 238 ALA B C 1
ATOM 4624 O O . ALA B 1 238 ? 20.969 -14.93 -5.805 1 94.06 238 ALA B O 1
ATOM 4625 N N . SER B 1 239 ? 18.859 -14.578 -4.996 1 89.75 239 SER B N 1
ATOM 4626 C CA . SER B 1 239 ? 18.156 -15.359 -6.008 1 89.75 239 SER B CA 1
ATOM 4627 C C . SER B 1 239 ? 17.219 -14.477 -6.82 1 89.75 239 SER B C 1
ATOM 4629 O O . SER B 1 239 ? 17.094 -13.281 -6.551 1 89.75 239 SER B O 1
ATOM 4631 N N . HIS B 1 240 ? 16.594 -15.07 -7.785 1 87.31 240 HIS B N 1
ATOM 4632 C CA . HIS B 1 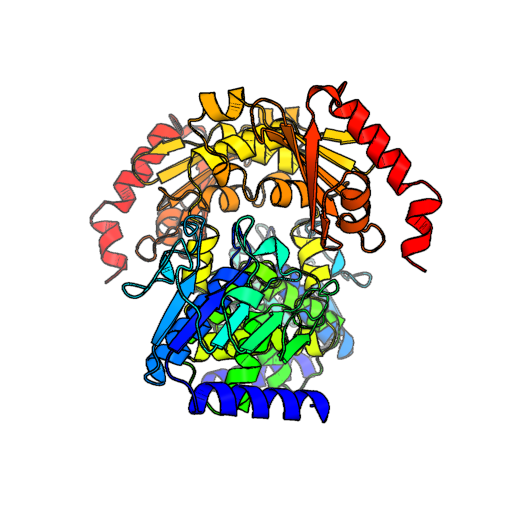240 ? 15.641 -14.344 -8.625 1 87.31 240 HIS B CA 1
ATOM 4633 C C . HIS B 1 240 ? 14.461 -13.836 -7.805 1 87.31 240 HIS B C 1
ATOM 4635 O O . HIS B 1 240 ? 13.891 -12.789 -8.109 1 87.31 240 HIS B O 1
ATOM 4641 N N . GLU B 1 241 ? 14.125 -14.562 -6.793 1 84.38 241 GLU B N 1
ATOM 4642 C CA . GLU B 1 241 ? 13.039 -14.148 -5.91 1 84.38 241 GLU B CA 1
ATOM 4643 C C . GLU B 1 241 ? 13.328 -12.805 -5.262 1 84.38 241 GLU B C 1
ATOM 4645 O O . GLU B 1 241 ? 12.406 -12.039 -4.973 1 84.38 241 GLU B O 1
ATOM 4650 N N . ASP B 1 242 ? 14.609 -12.516 -5.141 1 90.19 242 ASP B N 1
ATOM 4651 C CA . ASP B 1 242 ? 15.031 -11.305 -4.453 1 90.19 242 ASP B CA 1
ATOM 4652 C C . ASP B 1 242 ? 14.859 -10.078 -5.352 1 90.19 242 ASP B C 1
ATOM 4654 O O . ASP B 1 242 ? 14.938 -8.938 -4.883 1 90.19 242 ASP B O 1
ATOM 4658 N N . ILE B 1 243 ? 14.531 -10.336 -6.609 1 91.69 243 ILE B N 1
ATOM 4659 C CA . ILE B 1 243 ? 14.383 -9.234 -7.559 1 91.69 243 ILE B CA 1
ATOM 4660 C C . ILE B 1 243 ? 12.945 -8.719 -7.52 1 91.69 243 ILE B C 1
ATOM 4662 O O . ILE B 1 243 ? 12.672 -7.594 -7.949 1 91.69 243 ILE B O 1
ATOM 4666 N N . GLU B 1 244 ? 12.133 -9.5 -6.934 1 84.81 244 GLU B N 1
ATOM 4667 C CA . GLU B 1 244 ? 10.711 -9.164 -6.891 1 84.81 244 GLU B CA 1
ATOM 4668 C C . GLU B 1 244 ? 10.477 -7.832 -6.184 1 84.81 244 GLU B C 1
ATOM 4670 O O . GLU B 1 244 ? 11.055 -7.578 -5.121 1 84.81 244 GLU B O 1
ATOM 4675 N N . GLY B 1 245 ? 9.727 -6.965 -6.824 1 87.62 245 GLY B N 1
ATOM 4676 C CA . GLY B 1 245 ? 9.305 -5.723 -6.203 1 87.62 245 GLY B CA 1
ATOM 4677 C C . GLY B 1 245 ? 10.203 -4.547 -6.543 1 87.62 245 GLY B C 1
ATOM 4678 O O . GLY B 1 245 ? 9.836 -3.393 -6.32 1 87.62 245 GLY B O 1
ATOM 4679 N N . ILE B 1 246 ? 11.391 -4.832 -7.129 1 93.44 246 ILE B N 1
ATOM 4680 C CA . ILE B 1 246 ? 12.32 -3.754 -7.457 1 93.44 246 ILE B CA 1
ATOM 4681 C C . ILE B 1 246 ? 11.688 -2.818 -8.484 1 93.44 246 ILE B C 1
ATOM 4683 O O . ILE B 1 246 ? 11.758 -1.596 -8.344 1 93.44 246 ILE B O 1
ATOM 4687 N N . ILE B 1 247 ? 11.023 -3.41 -9.461 1 94.94 247 ILE B N 1
ATOM 4688 C CA . ILE B 1 247 ? 10.43 -2.627 -10.539 1 94.94 247 ILE B CA 1
ATOM 4689 C C . ILE B 1 247 ? 9.359 -1.701 -9.969 1 94.94 247 ILE B C 1
ATOM 4691 O O . ILE B 1 247 ? 9.148 -0.595 -10.477 1 94.94 247 ILE B O 1
ATOM 4695 N N . ASP B 1 248 ? 8.727 -2.072 -8.938 1 91.06 248 ASP B N 1
ATOM 4696 C CA . ASP B 1 248 ? 7.684 -1.261 -8.32 1 91.06 248 ASP B CA 1
ATOM 4697 C C . ASP B 1 248 ? 8.273 -0.027 -7.641 1 91.06 248 ASP B C 1
ATOM 4699 O O . ASP B 1 248 ? 7.641 1.029 -7.598 1 91.06 248 ASP B O 1
ATOM 4703 N N . LEU B 1 249 ? 9.391 -0.223 -7.074 1 93.38 249 LEU B N 1
ATOM 4704 C CA . LEU B 1 249 ? 10.086 0.92 -6.496 1 93.38 249 LEU B CA 1
ATOM 4705 C C . LEU B 1 249 ? 10.508 1.905 -7.582 1 93.38 249 LEU B C 1
ATOM 4707 O O . LEU B 1 249 ? 10.367 3.119 -7.414 1 93.38 249 LEU B O 1
ATOM 4711 N N . LEU B 1 250 ? 10.961 1.404 -8.719 1 96.12 250 LEU B N 1
ATOM 4712 C CA . LEU B 1 250 ? 11.336 2.268 -9.828 1 96.12 250 LEU B CA 1
ATOM 4713 C C . LEU B 1 250 ? 10.141 3.068 -10.328 1 96.12 250 LEU B C 1
ATOM 4715 O O . LEU B 1 250 ? 10.281 4.227 -10.734 1 96.12 250 LEU B O 1
ATOM 4719 N N . ARG B 1 251 ? 9.047 2.488 -10.258 1 93.56 251 ARG B N 1
ATOM 4720 C CA . ARG B 1 251 ? 7.805 3.08 -10.75 1 93.56 251 ARG B CA 1
ATOM 4721 C C . ARG B 1 251 ? 7.449 4.34 -9.969 1 93.56 251 ARG B C 1
ATOM 4723 O O . ARG B 1 251 ? 6.648 5.156 -10.422 1 93.56 251 ARG B O 1
ATOM 4730 N N . THR B 1 252 ? 8.031 4.535 -8.836 1 93.81 252 THR B N 1
ATOM 4731 C CA . THR B 1 252 ? 7.695 5.68 -7.996 1 93.81 252 THR B CA 1
ATOM 4732 C C . THR B 1 252 ? 8.391 6.941 -8.5 1 93.81 252 THR B C 1
ATOM 4734 O O . THR B 1 252 ? 8.102 8.047 -8.039 1 93.81 252 THR B O 1
ATOM 4737 N N . LEU B 1 253 ? 9.219 6.805 -9.539 1 95.12 253 LEU B N 1
ATOM 4738 C CA . LEU B 1 253 ? 9.945 7.941 -10.102 1 95.12 253 LEU B CA 1
ATOM 4739 C C . LEU B 1 253 ? 8.984 8.938 -10.742 1 95.12 253 LEU B C 1
ATOM 4741 O O . LEU B 1 253 ? 8.281 8.594 -11.695 1 95.12 253 LEU B O 1
ATOM 4745 N N . ARG B 1 254 ? 9.07 10.125 -10.266 1 92.25 254 ARG B N 1
ATOM 4746 C CA . ARG B 1 254 ? 8.125 11.172 -10.633 1 92.25 254 ARG B CA 1
ATOM 4747 C C . ARG B 1 254 ? 8.156 11.445 -12.133 1 92.25 254 ARG B C 1
ATOM 4749 O O . ARG B 1 254 ? 7.113 11.562 -12.773 1 92.25 254 ARG B O 1
ATOM 4756 N N . GLU B 1 255 ? 9.32 11.445 -12.703 1 92.94 255 GLU B N 1
ATOM 4757 C CA . GLU B 1 255 ? 9.5 11.906 -14.07 1 92.94 255 GLU B CA 1
ATOM 4758 C C . GLU B 1 255 ? 9.195 10.797 -15.07 1 92.94 255 GLU B C 1
ATOM 4760 O O . GLU B 1 255 ? 9.062 11.055 -16.266 1 92.94 255 GLU B O 1
ATOM 4765 N N . ALA B 1 256 ? 9.008 9.672 -14.602 1 94.81 256 ALA B N 1
ATOM 4766 C CA . ALA B 1 256 ? 8.875 8.539 -15.516 1 94.81 256 ALA B CA 1
ATOM 4767 C C . ALA B 1 256 ? 7.406 8.242 -15.805 1 94.81 256 ALA B C 1
ATOM 4769 O O . ALA B 1 256 ? 6.578 8.234 -14.891 1 94.81 256 ALA B O 1
ATOM 4770 N N . ASP B 1 257 ? 7.121 8.031 -17.094 1 92.94 257 ASP B N 1
ATOM 4771 C CA . ASP B 1 257 ? 5.828 7.496 -17.5 1 92.94 257 ASP B CA 1
ATOM 4772 C C . ASP B 1 257 ? 5.863 5.973 -17.578 1 92.94 257 ASP B C 1
ATOM 4774 O O . ASP B 1 257 ? 4.836 5.312 -17.406 1 92.94 257 ASP B O 1
ATOM 4778 N N . ILE B 1 258 ? 7.059 5.52 -17.859 1 94.88 258 ILE B N 1
ATOM 4779 C CA . ILE B 1 258 ? 7.344 4.09 -17.969 1 94.88 258 ILE B CA 1
ATOM 4780 C C . ILE B 1 258 ? 8.648 3.775 -17.234 1 94.88 258 ILE B C 1
ATOM 4782 O O . ILE B 1 258 ? 9.57 4.594 -17.219 1 94.88 258 ILE B O 1
ATOM 4786 N N . VAL B 1 259 ? 8.641 2.578 -16.609 1 97.19 259 VAL B N 1
ATOM 4787 C CA . VAL B 1 259 ? 9.906 2.125 -16.047 1 97.19 259 VAL B CA 1
ATOM 4788 C C . VAL B 1 259 ? 10.219 0.716 -16.531 1 97.19 259 VAL B C 1
ATOM 4790 O O . VAL B 1 259 ? 9.312 -0.077 -16.797 1 97.19 259 VAL B O 1
ATOM 4793 N N . VAL B 1 260 ? 11.523 0.469 -16.688 1 97.94 260 VAL B N 1
ATOM 4794 C CA . VAL B 1 260 ? 12.023 -0.789 -17.234 1 97.94 260 VAL B CA 1
ATOM 4795 C C . VAL B 1 260 ? 13.117 -1.344 -16.328 1 97.94 260 VAL B C 1
ATOM 4797 O O . VAL B 1 260 ? 14.016 -0.613 -15.906 1 97.94 260 VAL B O 1
ATOM 4800 N N . LEU B 1 261 ? 13.039 -2.586 -15.992 1 98.31 261 LEU B N 1
ATOM 4801 C CA . LEU B 1 261 ? 14.086 -3.273 -15.25 1 98.31 261 LEU B CA 1
ATOM 4802 C C . LEU B 1 261 ? 14.602 -4.48 -16.031 1 98.31 261 LEU B C 1
ATOM 4804 O O . LEU B 1 261 ? 13.82 -5.359 -16.406 1 98.31 261 LEU B O 1
ATOM 4808 N N . PHE B 1 262 ? 15.898 -4.438 -16.281 1 97.75 262 PHE B N 1
ATOM 4809 C CA . PHE B 1 262 ? 16.562 -5.574 -16.891 1 97.75 262 PHE B CA 1
ATOM 4810 C C . PHE B 1 262 ? 17.219 -6.457 -15.836 1 97.75 262 PHE B C 1
ATOM 4812 O O . PHE B 1 262 ? 17.891 -5.961 -14.93 1 97.75 262 PHE B O 1
ATOM 4819 N N . TYR B 1 263 ? 17.016 -7.793 -15.93 1 97 263 TYR B N 1
ATOM 4820 C CA . TYR B 1 263 ? 17.719 -8.688 -15.016 1 97 263 TYR B CA 1
ATOM 4821 C C . TYR B 1 263 ? 17.891 -10.07 -15.633 1 97 263 TYR B C 1
ATOM 4823 O O . TYR B 1 263 ? 17.172 -10.438 -16.562 1 97 263 TYR B O 1
ATOM 4831 N N . PRO B 1 264 ? 18.891 -10.836 -15.109 1 94.69 264 PRO B N 1
ATOM 4832 C CA . PRO B 1 264 ? 19.172 -12.133 -15.734 1 94.69 264 PRO B CA 1
ATOM 4833 C C . PRO B 1 264 ? 18.047 -13.148 -15.523 1 94.69 264 PRO B C 1
ATOM 4835 O O . PRO B 1 264 ? 17.516 -13.266 -14.422 1 94.69 264 PRO B O 1
ATOM 4838 N N . TYR B 1 265 ? 17.672 -13.766 -16.578 1 88.88 265 TYR B N 1
ATOM 4839 C CA . TYR B 1 265 ? 16.75 -14.906 -16.5 1 88.88 265 TYR B CA 1
ATOM 4840 C C . TYR B 1 265 ? 17.531 -16.219 -16.438 1 88.88 265 TYR B C 1
ATOM 4842 O O . TYR B 1 265 ? 17.281 -17.047 -15.555 1 88.88 265 TYR B O 1
ATOM 4850 N N . ASN B 1 266 ? 18.422 -16.406 -17.312 1 86.69 266 ASN B N 1
ATOM 4851 C CA . ASN B 1 266 ? 19.438 -17.453 -17.328 1 86.69 266 ASN B CA 1
ATOM 4852 C C . ASN B 1 266 ? 20.688 -17 -18.094 1 86.69 266 ASN B C 1
ATOM 4854 O O . ASN B 1 266 ? 20.906 -15.805 -18.281 1 86.69 266 ASN B O 1
ATOM 4858 N N . LYS B 1 267 ? 21.531 -17.938 -18.422 1 86.44 267 LYS B N 1
ATOM 4859 C CA . LYS B 1 267 ? 22.812 -17.594 -19.047 1 86.44 267 LYS B CA 1
ATOM 4860 C C . LYS B 1 267 ? 22.594 -16.922 -20.406 1 86.44 267 LYS B C 1
ATOM 4862 O O . LYS B 1 267 ? 23.375 -16.062 -20.812 1 86.44 267 LYS B O 1
ATOM 4867 N N . GLU B 1 268 ? 21.531 -17.172 -21.062 1 90.94 268 GLU B N 1
ATOM 4868 C CA . GLU B 1 268 ? 21.359 -16.719 -22.438 1 90.94 268 GLU B CA 1
ATOM 4869 C C . GLU B 1 268 ? 20.297 -15.641 -22.531 1 90.94 268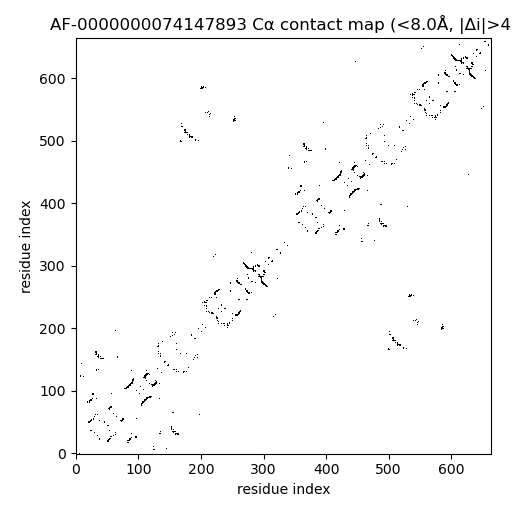 GLU B C 1
ATOM 4871 O O . GLU B 1 268 ? 20.219 -14.938 -23.547 1 90.94 268 GLU B O 1
ATOM 4876 N N . ARG B 1 269 ? 19.531 -15.547 -21.547 1 93.38 269 ARG B N 1
ATOM 4877 C CA . ARG B 1 269 ? 18.359 -14.68 -21.688 1 93.38 269 ARG B CA 1
ATOM 4878 C C . ARG B 1 269 ? 18.328 -13.641 -20.578 1 93.38 269 ARG B C 1
ATOM 4880 O O . ARG B 1 269 ? 18.797 -13.891 -19.469 1 93.38 269 ARG B O 1
ATOM 4887 N N . VAL B 1 270 ? 17.781 -12.461 -20.969 1 95 270 VAL B N 1
ATOM 4888 C CA . VAL B 1 270 ? 17.516 -11.352 -20.062 1 95 270 VAL B CA 1
ATOM 4889 C C . VAL B 1 270 ? 16.016 -11.141 -19.906 1 95 270 VAL B C 1
ATOM 4891 O O . VAL B 1 270 ? 15.273 -11.188 -20.891 1 95 270 VAL B O 1
ATOM 4894 N N . LYS B 1 271 ? 15.594 -11.07 -18.688 1 94.88 271 LYS B N 1
ATOM 4895 C CA . LYS B 1 271 ? 14.203 -10.711 -18.422 1 94.88 271 LYS B CA 1
ATOM 4896 C C . LYS B 1 271 ? 14.023 -9.195 -18.375 1 94.88 271 LYS B C 1
ATOM 4898 O O . LYS B 1 271 ? 14.875 -8.477 -17.844 1 94.88 271 LYS B O 1
ATOM 4903 N N . VAL B 1 272 ? 12.953 -8.727 -19 1 95.94 272 VAL B N 1
ATOM 4904 C CA . VAL B 1 272 ? 12.602 -7.309 -19 1 95.94 272 VAL B CA 1
ATOM 4905 C C . VAL B 1 272 ? 11.234 -7.113 -18.359 1 95.94 272 VAL B C 1
ATOM 4907 O O . VAL B 1 272 ? 10.234 -7.656 -18.828 1 95.94 272 VAL B O 1
ATOM 4910 N N . SER B 1 273 ? 11.203 -6.344 -17.266 1 95.5 273 SER B N 1
ATOM 4911 C CA . SER B 1 273 ? 9.953 -5.992 -16.609 1 95.5 273 SER B CA 1
ATOM 4912 C C . SER B 1 273 ? 9.547 -4.555 -16.906 1 95.5 273 SER B C 1
ATOM 4914 O O . SER B 1 273 ? 10.398 -3.662 -16.953 1 95.5 273 SER B O 1
ATOM 4916 N N . LEU B 1 274 ? 8.305 -4.391 -17.141 1 94.62 274 LEU B N 1
ATOM 4917 C CA . LEU B 1 274 ? 7.773 -3.08 -17.5 1 94.62 274 LEU B CA 1
ATOM 4918 C C . LEU B 1 274 ? 6.645 -2.674 -16.547 1 94.62 274 LEU B C 1
ATOM 4920 O O . LEU B 1 274 ? 5.84 -3.514 -16.141 1 94.62 274 LEU B O 1
ATOM 4924 N N . ARG B 1 275 ? 6.609 -1.393 -16.203 1 92.38 275 ARG B N 1
ATOM 4925 C CA . ARG B 1 275 ? 5.465 -0.771 -15.539 1 92.38 275 ARG B CA 1
ATOM 4926 C C . ARG B 1 275 ? 5.121 0.564 -16.188 1 92.38 275 ARG B C 1
ATOM 4928 O O . ARG B 1 275 ? 6.012 1.303 -16.609 1 92.38 275 ARG B O 1
ATOM 4935 N N . SER B 1 276 ? 3.896 0.859 -16.312 1 91.25 276 SER B N 1
ATOM 4936 C CA . SER B 1 276 ? 3.449 2.16 -16.812 1 91.25 276 SER B CA 1
ATOM 4937 C C . SER B 1 276 ? 2.672 2.914 -15.734 1 91.25 276 SER B C 1
ATOM 4939 O O . SER B 1 276 ? 2.02 2.301 -14.883 1 91.25 276 SER B O 1
ATOM 4941 N N . LYS B 1 277 ? 2.795 4.227 -15.727 1 84.94 277 LYS B N 1
ATOM 4942 C CA . LYS B 1 277 ? 2.043 5.102 -14.828 1 84.94 277 LYS B CA 1
ATOM 4943 C C . LYS B 1 277 ? 0.962 5.863 -15.586 1 84.94 277 LYS B C 1
ATOM 4945 O O . LYS B 1 277 ? 0.107 6.512 -14.977 1 84.94 277 LYS B O 1
ATOM 4950 N N . LYS B 1 278 ? 1.086 5.824 -16.844 1 79.31 278 LYS B N 1
ATOM 4951 C CA . LYS B 1 278 ? 0.17 6.602 -17.672 1 79.31 278 LYS B CA 1
ATOM 4952 C C . LYS B 1 278 ? -0.865 5.703 -18.344 1 79.31 278 LYS B C 1
ATOM 4954 O O . LYS B 1 278 ? -0.515 4.688 -18.953 1 79.31 278 LYS B O 1
ATOM 4959 N N . ASP B 1 279 ? -2.059 6.203 -18.234 1 74.12 279 ASP B N 1
ATOM 4960 C CA . ASP B 1 279 ? -3.164 5.43 -18.781 1 74.12 279 ASP B CA 1
ATOM 4961 C C . ASP B 1 279 ? -3.01 5.246 -20.297 1 74.12 279 ASP B C 1
ATOM 4963 O O . ASP B 1 279 ? -3.426 4.223 -20.844 1 74.12 279 ASP B O 1
ATOM 4967 N N . LYS B 1 280 ? -2.346 6.102 -20.906 1 79.56 280 LYS B N 1
ATOM 4968 C CA . LYS B 1 280 ? -2.264 6.086 -22.359 1 79.56 280 LYS B CA 1
ATOM 4969 C C . LYS B 1 280 ? -1.195 5.109 -22.844 1 79.56 280 LYS B C 1
ATOM 4971 O O . LYS B 1 280 ? -1.132 4.785 -24.031 1 79.56 280 LYS B O 1
ATOM 4976 N N . ILE B 1 281 ? -0.396 4.582 -21.953 1 85.81 281 ILE B N 1
ATOM 4977 C CA . ILE B 1 281 ? 0.677 3.676 -22.359 1 85.81 281 ILE B CA 1
ATOM 4978 C C . ILE B 1 281 ? 0.369 2.262 -21.859 1 85.81 281 ILE B C 1
ATOM 4980 O O . ILE B 1 281 ? 0.359 2.008 -20.656 1 85.81 281 ILE B O 1
ATOM 4984 N N . ASP B 1 282 ? 0.15 1.388 -22.781 1 86 282 ASP B N 1
ATOM 4985 C CA . ASP B 1 282 ? -0.118 -0.018 -22.5 1 86 282 ASP B CA 1
ATOM 4986 C C . ASP B 1 282 ? 1.15 -0.857 -22.625 1 86 282 ASP B C 1
ATOM 4988 O O . ASP B 1 282 ? 1.525 -1.251 -23.734 1 86 282 ASP B O 1
ATOM 4992 N N . VAL B 1 283 ? 1.742 -1.209 -21.516 1 89.94 283 VAL B N 1
ATOM 4993 C CA . VAL B 1 283 ? 3.01 -1.931 -21.562 1 89.94 283 VAL B CA 1
ATOM 4994 C C . VAL B 1 283 ? 2.758 -3.398 -21.891 1 89.94 283 VAL B C 1
ATOM 4996 O O . VAL B 1 283 ? 3.678 -4.121 -22.281 1 89.94 283 VAL B O 1
ATOM 4999 N N . GLY B 1 284 ? 1.53 -3.895 -21.688 1 85 284 GLY B N 1
ATOM 5000 C CA . GLY B 1 284 ? 1.191 -5.23 -22.141 1 85 284 GLY B CA 1
ATOM 5001 C C . GLY B 1 284 ? 1.33 -5.395 -23.641 1 85 284 GLY B C 1
ATOM 5002 O O . GLY B 1 284 ? 1.931 -6.363 -24.125 1 85 284 GLY B O 1
ATOM 5003 N N . LYS B 1 285 ? 0.756 -4.484 -24.328 1 84.44 285 LYS B N 1
ATOM 5004 C CA . LYS B 1 285 ? 0.871 -4.473 -25.797 1 84.44 285 LYS B CA 1
ATOM 5005 C C . LYS B 1 285 ? 2.326 -4.34 -26.234 1 84.44 285 LYS B C 1
ATOM 5007 O O . LYS B 1 285 ? 2.746 -4.965 -27.203 1 84.44 285 LYS B O 1
ATOM 5012 N N . LEU B 1 286 ? 3.055 -3.514 -25.531 1 89.44 286 LEU B N 1
ATOM 5013 C CA . LEU B 1 286 ? 4.477 -3.355 -25.812 1 89.44 286 LEU B CA 1
ATOM 5014 C C . LEU B 1 286 ? 5.215 -4.68 -25.641 1 89.44 286 LEU B C 1
ATOM 5016 O O . LEU B 1 286 ? 6.039 -5.051 -26.469 1 89.44 286 LEU B O 1
ATOM 5020 N N . ALA B 1 287 ? 4.953 -5.332 -24.562 1 88.62 287 ALA B N 1
ATOM 5021 C CA . ALA B 1 287 ? 5.602 -6.605 -24.266 1 88.62 287 ALA B CA 1
ATOM 5022 C C . ALA B 1 287 ? 5.301 -7.641 -25.344 1 88.62 287 ALA B C 1
ATOM 5024 O O . ALA B 1 287 ? 6.16 -8.461 -25.688 1 88.62 287 ALA B O 1
ATOM 5025 N N . LEU B 1 288 ? 4.098 -7.625 -25.891 1 83.56 288 LEU B N 1
ATOM 5026 C CA . LEU B 1 288 ? 3.688 -8.562 -26.922 1 83.56 288 LEU B CA 1
ATOM 5027 C C . LEU B 1 288 ? 4.59 -8.453 -28.156 1 83.56 288 LEU B C 1
ATOM 5029 O O . LEU B 1 288 ? 4.855 -9.445 -28.828 1 83.56 288 LEU B O 1
ATOM 5033 N N . LYS B 1 289 ? 5.039 -7.32 -28.438 1 85.94 289 LYS B N 1
ATOM 5034 C CA . LYS B 1 289 ? 5.914 -7.082 -29.578 1 85.94 289 LYS B CA 1
ATOM 5035 C C . LYS B 1 289 ? 7.23 -7.84 -29.438 1 85.94 289 LYS B C 1
ATOM 5037 O O . LYS B 1 289 ? 7.902 -8.125 -30.422 1 85.94 289 LYS B O 1
ATOM 5042 N N . PHE B 1 290 ? 7.492 -8.125 -28.219 1 87.94 290 PHE B N 1
ATOM 5043 C CA . PHE B 1 290 ? 8.758 -8.797 -27.953 1 87.94 290 PHE B CA 1
ATOM 5044 C C . PHE B 1 290 ? 8.523 -10.227 -27.484 1 87.94 290 PHE B C 1
ATOM 5046 O O . PHE B 1 290 ? 9.422 -10.852 -26.906 1 87.94 290 PHE B O 1
ATOM 5053 N N . GLY B 1 291 ? 7.305 -10.719 -27.641 1 81.75 291 GLY B N 1
ATOM 5054 C CA . GLY B 1 291 ? 7.004 -12.102 -27.312 1 81.75 291 GLY B CA 1
ATOM 5055 C C . GLY B 1 291 ? 6.598 -12.305 -25.875 1 81.75 291 GLY B C 1
ATOM 5056 O O . GLY B 1 291 ? 6.566 -13.438 -25.375 1 81.75 291 GLY B O 1
ATOM 5057 N N . GLY B 1 292 ? 6.371 -11.195 -25.125 1 83.56 292 GLY B N 1
ATOM 5058 C CA . GLY B 1 292 ? 5.926 -11.266 -23.75 1 83.56 292 GLY B CA 1
ATOM 5059 C C . GLY B 1 292 ? 4.449 -10.969 -23.578 1 83.56 292 GLY B C 1
ATOM 5060 O O . GLY B 1 292 ? 3.631 -11.375 -24.406 1 83.56 292 GLY B O 1
ATOM 5061 N N . GLY B 1 293 ? 4.082 -10.469 -22.469 1 78.25 293 GLY B N 1
ATOM 5062 C CA . GLY B 1 293 ? 2.699 -10.133 -22.172 1 78.25 293 GLY B CA 1
ATOM 5063 C C . GLY B 1 293 ? 2.494 -9.656 -20.75 1 78.25 293 GLY B C 1
ATOM 5064 O O . GLY B 1 293 ? 3.463 -9.438 -20.016 1 78.25 293 GLY B O 1
ATOM 5065 N N . GLY B 1 294 ? 1.237 -9.305 -20.422 1 77.12 294 GLY B N 1
ATOM 5066 C CA . GLY B 1 294 ? 0.858 -8.82 -19.109 1 77.12 294 GLY B CA 1
ATOM 5067 C C . GLY B 1 294 ? -0.333 -7.883 -19.141 1 77.12 294 GLY B C 1
ATOM 5068 O O . GLY B 1 294 ? -1.207 -8.008 -20 1 77.12 294 GLY B O 1
ATOM 5069 N N . HIS B 1 295 ? -0.386 -7.082 -18.141 1 76.12 295 HIS B N 1
ATOM 5070 C CA . HIS B 1 295 ? -1.468 -6.113 -18 1 76.12 295 HIS B CA 1
ATOM 5071 C C . HIS B 1 295 ? -1.059 -4.75 -18.562 1 76.12 295 HIS B C 1
ATOM 5073 O O . HIS B 1 295 ? 0.099 -4.551 -18.938 1 76.12 295 HIS B O 1
ATOM 5079 N N . LYS B 1 296 ? -2.059 -3.908 -18.625 1 79.81 296 LYS B N 1
ATOM 5080 C CA . LYS B 1 296 ? -1.849 -2.562 -19.156 1 79.81 296 LYS B CA 1
ATOM 5081 C C . LYS B 1 296 ? -0.741 -1.842 -18.391 1 79.81 296 LYS B C 1
ATOM 5083 O O . LYS B 1 296 ? 0.075 -1.137 -18.984 1 79.81 296 LYS B O 1
ATOM 5088 N N . GLU B 1 297 ? -0.599 -2.037 -17.109 1 84.94 297 GLU B N 1
ATOM 5089 C CA . GLU B 1 297 ? 0.335 -1.253 -16.297 1 84.94 297 GLU B CA 1
ATOM 5090 C C . GLU B 1 297 ? 1.506 -2.107 -15.82 1 84.94 297 GLU B C 1
ATOM 5092 O O . GLU B 1 297 ? 2.422 -1.605 -15.172 1 84.94 297 GLU B O 1
ATOM 5097 N N . ALA B 1 298 ? 1.475 -3.355 -16.109 1 84.75 298 ALA B N 1
ATOM 5098 C CA . ALA B 1 298 ? 2.508 -4.281 -15.656 1 84.75 298 ALA B CA 1
ATOM 5099 C C . ALA B 1 298 ? 2.682 -5.438 -16.641 1 84.75 298 ALA B C 1
ATOM 5101 O O . ALA B 1 298 ? 1.756 -6.227 -16.844 1 84.75 298 ALA B O 1
ATOM 5102 N N . ALA B 1 299 ? 3.857 -5.48 -17.234 1 85.88 299 ALA B N 1
ATOM 5103 C CA . ALA B 1 299 ? 4.125 -6.52 -18.219 1 85.88 299 ALA B CA 1
ATOM 5104 C C . ALA B 1 299 ? 5.605 -6.891 -18.25 1 85.88 299 ALA B C 1
ATOM 5106 O O . ALA B 1 299 ? 6.398 -6.348 -17.469 1 85.88 299 ALA B O 1
ATOM 5107 N N . GLY B 1 300 ? 5.934 -7.922 -18.984 1 88.19 300 GLY B N 1
ATOM 5108 C CA . GLY B 1 300 ? 7.324 -8.336 -19.125 1 88.19 300 GLY B CA 1
ATOM 5109 C C . GLY B 1 300 ? 7.547 -9.281 -20.297 1 88.19 300 GLY B C 1
ATOM 5110 O O . GLY B 1 300 ? 6.594 -9.727 -20.938 1 88.19 300 GLY B O 1
ATOM 5111 N N . PHE B 1 301 ? 8.781 -9.414 -20.641 1 88.38 301 PHE B N 1
ATOM 5112 C CA . PHE B 1 301 ? 9.211 -10.336 -21.688 1 88.38 301 PHE B CA 1
ATOM 5113 C C . PHE B 1 301 ? 10.672 -10.734 -21.484 1 88.38 301 PHE B C 1
ATOM 5115 O O . PHE B 1 301 ? 11.32 -10.289 -20.531 1 88.38 301 PHE B O 1
ATOM 5122 N N . GLN B 1 302 ? 11.07 -11.695 -22.281 1 90.81 302 GLN B N 1
ATOM 5123 C CA . GLN B 1 302 ? 12.461 -12.148 -22.281 1 90.81 302 GLN B CA 1
ATOM 5124 C C . GLN B 1 302 ? 13.125 -11.875 -23.625 1 90.81 302 GLN B C 1
ATOM 5126 O O . GLN B 1 302 ? 12.469 -11.938 -24.672 1 90.81 302 GLN B O 1
ATOM 5131 N N . ILE B 1 303 ? 14.359 -11.57 -23.562 1 92.19 303 ILE B N 1
ATOM 5132 C CA . ILE B 1 303 ? 15.109 -11.328 -24.797 1 92.19 303 ILE B CA 1
ATOM 5133 C C . ILE B 1 303 ? 16.453 -12.055 -24.719 1 92.19 303 ILE B C 1
ATOM 5135 O O . ILE B 1 303 ? 17 -12.258 -23.641 1 92.19 303 ILE B O 1
ATOM 5139 N N . ASN B 1 304 ? 16.875 -12.445 -25.891 1 92.5 304 ASN B N 1
ATOM 5140 C CA . ASN B 1 304 ? 18.203 -13.039 -25.953 1 92.5 304 ASN B CA 1
ATOM 5141 C C . ASN B 1 304 ? 19.297 -12 -25.734 1 92.5 304 ASN B C 1
ATOM 5143 O O . ASN B 1 304 ? 19.219 -10.891 -26.266 1 92.5 304 ASN B O 1
ATOM 5147 N N . ARG B 1 305 ? 20.281 -12.406 -24.969 1 90.44 305 ARG B N 1
ATOM 5148 C CA . ARG B 1 305 ? 21.359 -11.484 -24.641 1 90.44 305 ARG B CA 1
ATOM 5149 C C . ARG B 1 305 ? 22.047 -10.969 -25.906 1 90.44 305 ARG B C 1
ATOM 5151 O O . ARG B 1 305 ? 22.5 -9.82 -25.938 1 90.44 305 ARG B O 1
ATOM 5158 N N . ASN B 1 306 ? 22.125 -11.805 -26.844 1 88.56 306 ASN B N 1
ATOM 5159 C CA . ASN B 1 306 ? 22.812 -11.438 -28.078 1 88.56 306 ASN B CA 1
ATOM 5160 C C . ASN B 1 306 ? 22.016 -10.422 -28.891 1 88.56 306 ASN B C 1
ATOM 5162 O O . ASN B 1 306 ? 22.547 -9.805 -29.812 1 88.56 306 ASN B O 1
ATOM 5166 N N . GLU B 1 307 ? 20.812 -10.188 -28.547 1 87.75 307 GLU B N 1
ATOM 5167 C CA . GLU B 1 307 ? 19.953 -9.242 -29.25 1 87.75 307 GLU B CA 1
ATOM 5168 C C . GLU B 1 307 ? 20.047 -7.852 -28.641 1 87.75 307 GLU B C 1
ATOM 5170 O O . GLU B 1 307 ? 19.484 -6.895 -29.188 1 87.75 307 GLU B O 1
ATOM 5175 N N . ILE B 1 308 ? 20.734 -7.773 -27.531 1 86.94 308 ILE B N 1
ATOM 5176 C CA . ILE B 1 308 ? 20.828 -6.488 -26.859 1 86.94 308 ILE B CA 1
ATOM 5177 C C . ILE B 1 308 ? 22.266 -5.949 -26.984 1 86.94 308 ILE B C 1
ATOM 5179 O O . ILE B 1 308 ? 23.188 -6.477 -26.359 1 86.94 308 ILE B O 1
ATOM 5183 N N . ASN B 1 309 ? 22.375 -4.891 -27.844 1 88 309 ASN B N 1
ATOM 5184 C CA . ASN B 1 309 ? 23.688 -4.23 -27.906 1 88 309 ASN B CA 1
ATOM 5185 C C . ASN B 1 309 ? 24.031 -3.545 -26.578 1 88 309 ASN B C 1
ATOM 5187 O O . ASN B 1 309 ? 25.141 -3.678 -26.078 1 88 309 ASN B O 1
ATOM 5191 N N . SER B 1 310 ? 23.141 -2.689 -26.062 1 93.88 310 SER B N 1
ATOM 5192 C CA . SER B 1 310 ? 23.172 -2.051 -24.75 1 93.88 310 SER B CA 1
ATOM 5193 C C . SER B 1 310 ? 21.766 -1.806 -24.219 1 93.88 310 SER B C 1
ATOM 5195 O O . SER B 1 310 ? 20.812 -1.696 -24.984 1 93.88 310 SER B O 1
ATOM 5197 N N . TYR B 1 311 ? 21.688 -1.766 -22.922 1 95.56 311 TYR B N 1
ATOM 5198 C CA . TYR B 1 311 ? 20.391 -1.464 -22.328 1 95.56 311 TYR B CA 1
ATOM 5199 C C . TYR B 1 311 ? 19.875 -0.109 -22.797 1 95.56 311 TYR B C 1
ATOM 5201 O O . TYR B 1 311 ? 18.672 0.051 -23.062 1 95.56 311 TYR B O 1
ATOM 5209 N N . GLN B 1 312 ? 20.781 0.831 -22.984 1 95.56 312 GLN B N 1
ATOM 5210 C CA . GLN B 1 312 ? 20.422 2.17 -23.438 1 95.56 312 GLN B CA 1
ATOM 5211 C C . GLN B 1 312 ? 19.828 2.139 -24.844 1 95.56 312 GLN B C 1
ATOM 5213 O O . GLN B 1 312 ? 18.844 2.824 -25.125 1 95.56 312 GLN B O 1
ATOM 5218 N N . ASP B 1 313 ? 20.406 1.329 -25.672 1 94.69 313 ASP B N 1
ATOM 5219 C CA . ASP B 1 313 ? 19.906 1.202 -27.031 1 94.69 313 ASP B CA 1
ATOM 5220 C C . ASP B 1 313 ? 18.516 0.573 -27.047 1 94.69 313 ASP B C 1
ATOM 5222 O O . ASP B 1 313 ? 17.672 0.94 -27.875 1 94.69 313 ASP B O 1
ATOM 5226 N N . PHE B 1 314 ? 18.375 -0.318 -26.188 1 95.12 314 PHE B N 1
ATOM 5227 C CA . PHE B 1 314 ? 17.078 -0.971 -26.109 1 95.12 314 PHE B CA 1
ATOM 5228 C C . PHE B 1 314 ? 16.016 0.002 -25.609 1 95.12 314 PHE B C 1
ATOM 5230 O O . PHE B 1 314 ? 14.875 -0.02 -26.094 1 95.12 314 PHE B O 1
ATOM 5237 N N . ILE B 1 315 ? 16.391 0.892 -24.719 1 96.5 315 ILE B N 1
ATOM 5238 C CA . ILE B 1 315 ? 15.484 1.905 -24.188 1 96.5 315 ILE B CA 1
ATOM 5239 C C . ILE B 1 315 ? 15.078 2.865 -25.297 1 96.5 315 ILE B C 1
ATOM 5241 O O . ILE B 1 315 ? 13.914 3.266 -25.406 1 96.5 315 ILE B O 1
ATOM 5245 N N . LYS B 1 316 ? 15.984 3.201 -26.172 1 95.19 316 LYS B N 1
ATOM 5246 C CA . LYS B 1 316 ? 15.688 4.047 -27.328 1 95.19 316 LYS B CA 1
ATOM 5247 C C . LYS B 1 316 ? 14.695 3.367 -28.266 1 95.19 316 LYS B C 1
ATOM 5249 O O . LYS B 1 316 ? 13.812 4.02 -28.828 1 95.19 316 LYS B O 1
ATOM 5254 N N . LYS B 1 317 ? 14.906 2.064 -28.359 1 93 317 LYS B N 1
ATOM 5255 C CA . LYS B 1 317 ? 13.977 1.289 -29.188 1 93 317 LYS B CA 1
ATOM 5256 C C . LYS B 1 317 ? 12.57 1.309 -28.594 1 93 317 LYS B C 1
ATOM 5258 O O . LYS B 1 317 ? 11.586 1.456 -29.328 1 93 317 LYS B O 1
ATOM 5263 N N . ILE B 1 318 ? 12.477 1.151 -27.297 1 92.88 318 ILE B N 1
ATOM 5264 C CA . ILE B 1 318 ? 11.188 1.208 -26.609 1 92.88 318 ILE B CA 1
ATOM 5265 C C . ILE B 1 318 ? 10.547 2.576 -26.828 1 92.88 318 ILE B C 1
ATOM 5267 O O . ILE B 1 318 ? 9.352 2.67 -27.109 1 92.88 318 ILE B O 1
ATOM 5271 N N . ASP B 1 319 ? 11.328 3.604 -26.703 1 93.75 319 ASP B N 1
ATOM 5272 C CA . ASP B 1 319 ? 10.844 4.965 -26.906 1 93.75 319 ASP B CA 1
ATOM 5273 C C . ASP B 1 319 ? 10.266 5.137 -28.312 1 93.75 319 ASP B C 1
ATOM 5275 O O . ASP B 1 319 ? 9.219 5.762 -28.484 1 93.75 319 ASP B O 1
ATOM 5279 N N . GLU B 1 320 ? 10.898 4.57 -29.297 1 91.12 320 GLU B N 1
ATOM 5280 C CA . GLU B 1 320 ? 10.445 4.645 -30.688 1 91.12 320 GLU B CA 1
ATOM 5281 C C . GLU B 1 320 ? 9.109 3.934 -30.859 1 91.12 320 GLU B C 1
ATOM 5283 O O . GLU B 1 320 ? 8.234 4.418 -31.578 1 91.12 320 GLU B O 1
ATOM 5288 N N . TYR B 1 321 ? 9.008 2.871 -30.188 1 87.94 321 TYR B N 1
ATOM 5289 C CA . TYR B 1 321 ? 7.777 2.096 -30.312 1 87.94 321 TYR B CA 1
ATOM 5290 C C . TYR B 1 321 ? 6.602 2.848 -29.703 1 87.94 321 TYR B C 1
ATOM 5292 O O . TYR B 1 321 ? 5.52 2.906 -30.297 1 87.94 321 TYR B O 1
ATOM 5300 N N . ILE B 1 322 ? 6.789 3.443 -28.547 1 86.38 322 ILE B N 1
ATOM 5301 C CA . ILE B 1 322 ? 5.68 4.055 -27.812 1 86.38 322 ILE B CA 1
ATOM 5302 C C . ILE B 1 322 ? 5.285 5.367 -28.484 1 86.38 322 ILE B C 1
ATOM 5304 O O . ILE B 1 322 ? 4.16 5.844 -28.312 1 86.38 322 ILE B O 1
ATOM 5308 N N . ASN B 1 323 ? 6.172 5.941 -29.188 1 83.88 323 ASN B N 1
ATOM 5309 C CA . ASN B 1 323 ? 5.879 7.203 -29.859 1 83.88 323 ASN B CA 1
ATOM 5310 C C . ASN B 1 323 ? 5.543 6.992 -31.328 1 83.88 323 ASN B C 1
ATOM 5312 O O . ASN B 1 323 ? 5.316 7.957 -32.062 1 83.88 323 ASN B O 1
ATOM 5316 N N . SER B 1 324 ? 5.594 5.766 -31.656 1 77.06 324 SER B N 1
ATOM 5317 C CA . SER B 1 324 ? 5.227 5.473 -33.031 1 77.06 324 SER B CA 1
ATOM 5318 C C . SER B 1 324 ? 3.713 5.469 -33.219 1 77.06 324 SER B C 1
ATOM 5320 O O . SER B 1 324 ? 2.967 5.285 -32.25 1 77.06 324 SER B O 1
ATOM 5322 N N . ASP B 1 325 ? 3.164 5.922 -34.344 1 59.81 325 ASP B N 1
ATOM 5323 C CA . ASP B 1 325 ? 1.756 5.965 -34.75 1 59.81 325 ASP B CA 1
ATOM 5324 C C . ASP B 1 325 ? 1.058 4.645 -34.406 1 59.81 325 ASP B C 1
ATOM 5326 O O . ASP B 1 325 ? -0.147 4.621 -34.156 1 59.81 325 ASP B O 1
ATOM 5330 N N . GLU B 1 326 ? 1.667 3.578 -34.469 1 52.81 326 GLU B N 1
ATOM 5331 C CA . GLU B 1 326 ? 1.091 2.264 -34.219 1 52.81 326 GLU B CA 1
ATOM 5332 C C . GLU B 1 326 ? 0.686 2.119 -32.75 1 52.81 326 GLU B C 1
ATOM 5334 O O . GLU B 1 326 ? -0.249 1.381 -32.406 1 52.81 326 GLU B O 1
ATOM 5339 N N . TRP B 1 327 ? 1.302 2.645 -31.859 1 52.97 327 TRP B N 1
ATOM 5340 C CA . TRP B 1 327 ? 0.97 2.611 -30.438 1 52.97 327 TRP B CA 1
ATOM 5341 C C . TRP B 1 327 ? -0.212 3.523 -30.125 1 52.97 327 TRP B C 1
ATOM 5343 O O . TRP B 1 327 ? -0.996 3.252 -29.219 1 52.97 327 TRP B O 1
ATOM 5353 N N . VAL B 1 328 ? -0.281 4.727 -30.797 1 44.62 328 VAL B N 1
ATOM 5354 C CA . VAL B 1 328 ? -1.309 5.742 -30.578 1 44.62 328 VAL B CA 1
ATOM 5355 C C . VAL B 1 328 ? -2.689 5.141 -30.844 1 44.62 328 VAL B C 1
ATOM 5357 O O . VAL B 1 328 ? -3.672 5.535 -30.203 1 44.62 328 VAL B O 1
ATOM 5360 N N . PHE B 1 329 ? -2.812 4.277 -31.703 1 38.59 329 PHE B N 1
ATOM 5361 C CA . PHE B 1 329 ? -4.141 3.842 -32.125 1 38.59 329 PHE B CA 1
ATOM 5362 C C . PHE B 1 329 ? -4.762 2.93 -31.062 1 38.59 329 PHE B C 1
ATOM 5364 O O . PHE B 1 329 ? -5.926 2.537 -31.188 1 38.59 329 PHE B O 1
ATOM 5371 N N . THR B 1 330 ? -4.094 2.438 -30.219 1 37.94 330 THR B N 1
ATOM 5372 C CA . THR B 1 330 ? -4.805 1.52 -29.328 1 37.94 330 THR B CA 1
ATOM 5373 C C . THR B 1 330 ? -5.633 2.289 -28.312 1 37.94 330 THR B C 1
ATOM 5375 O O . THR B 1 330 ? -6.371 1.691 -27.531 1 37.94 330 THR B O 1
ATOM 5378 N N . TYR B 1 331 ? -5.391 3.561 -28.078 1 34.03 331 TYR B N 1
ATOM 5379 C CA . TYR B 1 331 ? -6.27 4.281 -27.156 1 34.03 331 TYR B CA 1
ATOM 5380 C C . TYR B 1 331 ? -7.449 4.895 -27.906 1 34.03 331 TYR B C 1
ATOM 5382 O O . TYR B 1 331 ? -8.164 5.738 -27.359 1 34.03 331 TYR B O 1
ATOM 5390 N N . LYS B 1 332 ? -7.691 4.664 -29.188 1 26.25 332 LYS B N 1
ATOM 5391 C CA . LYS B 1 332 ? -9 5.125 -29.641 1 26.25 332 LYS B CA 1
ATOM 5392 C C . LYS B 1 332 ? -10.086 4.094 -29.328 1 26.25 332 LYS B C 1
ATOM 5394 O O . LYS B 1 332 ? -9.898 2.898 -29.578 1 26.25 332 LYS B O 1
#

Radius of gyration: 26.44 Å; Cα contacts (8 Å, |Δi|>4): 1355; chains: 2; bounding box: 59×78×67 Å

Foldseek 3Di:
DDPVLVVLLVVVLCVLVVDAEEEEFEFAPDDLLQQLLRQLVVVLSVVVVGHYAYEYQDDDPQLCCVLDPDDGRYDPDQPAAEAEYEYFADLDQCRTDVPDGPPVRYNFYEYQHQPPNRPQPGPRYNYHVLALGSLLVVVVSCVVSPHDRDLSSLQSSLRRLCGSCVNVVHPSRDPSSVVSNVVSVVNPHDNVVSCCSNPVPADPLLVQQLVQQVVQWDDDQQEIEGEDEPVSCVVSVHDPVSPPCSQVVSQVDPSHQKYWYWYDPDPFKIKIKIFGPDQLAQVQVVQVVVVWGDGRGIIIDMDTPVVDPDPVVVVVVSVCVCPPPVSNPVVD/DPPVLVVLLVVVLCVLVVAAEEEEFEFAPDDLLQQLLRQLVVVLSVVVVGHYAYEYQDDDPQLCVVLDPDDGRYDPDQPAAEAEYEYFADLDQCRGDVPDGVPVRYNFYEYQHQPPNRPQPGPRYNYHVLALGSLLVVVVSCVVSPHDRDLSSLQSSLRRLCGSCVNVVHPSRDPSSVVSNVVSVVNPHDNVVSCCSNPVPQDPLLVQQLVQQVVQWDDDQQEIEGEDEPVSCVVSVHDPSSPPCSQVVSQVDPSHQKYWYWYDPDPFKIKIKMAGPDPLAQVQVVQVVVVWGDGRGIIIDMDTPVVDPDPVVVVVVSVCVCPPPVSNPVVD

Secondary structure (DSSP, 8-state):
--HHHHHHHHHHHHHHHH--EEEEEE-SS--HHHHHHHHHHHHHHHHTT-EEEEE-SSPPPGGGGGG--S---EESS--S-EEEEEEES-SSGGGT-SSS-HHHHEEEEEEEE--TT----SSEEEE-TTSS-HHHHHHHHHHHTT----HHHHHHHHHHHHHHTTTTTSTT--HHHHHHHHHHHHTT--HHHHHHHHHS-B-HHHHHHHHHHHHT-EEETTEEEEE--HHHHHHTT--GGGGTTHHHHHTTBTT-SEEEEEEESSSSEEEEEEEE-STT--HHHHHHTTT-EE-SSEEEEEEEGGG-S-HHHHHHHHHHHHTSHHHHGGG-/--HHHHHHHHHHHHHHHH--EEEEEE-SS--HHHHHHHHHHHHHHHHTT-EEEEE-SSPPPGGGGGG--S---EESS--S-EEEEEEES-SSGGGT-SSS-HHHHEEEEEEEE--TT----SSEEEE-TTSS-HHHHHHHHHHHTT----HHHHHHHHHHHHHHTTTTTSTT--HHHHHHHHHHHHTT--HHHHHHHHHS-B-HHHHHHHHHHHHT-EEETTEEEEE--HHHHHHTT--GGGGTTHHHHHTTBTT-SEEEEEEESSSSEEEEEEEE-STT--HHHHHHTTT-EE-SSEEEEEEEGGG-S-HHHHHHHHHHHHTSHHHHGGG-

Sequence (664 aa):
MNKTQSKLLTSLKAIIENNQDFILFTHSNPDGDAIGSILAFYYLLEELNKNPTIYMNTPLPYFYEFLIKKELRLVKDVNRKYKVGIVFDSGDKNRISETFDVKEKVEILVNIDHHPTNNNFGDINIVDPKAASVTEILYEIIRKLKYEISLNVAECILTGLITDTGSFRFSNTSYKSLKIASELVKKGANISKISKEIYEKRRMSSLKLMGISLSRLQLYKNIGWSFIEEEDLKNNNASHEDIEGIIDLLRTLREADIVVLFYPYNKERVKVSLRSKKDKIDVGKLALKFGGGGHKEAAGFQINRNEINSYQDFIKKIDEYINSDEWVFTYKMNKTQSKLLTSLKAIIENNQDFILFTHSNPDGDAIGSILAFYYLLEELNKNPTIYMNTPLPYFYEFLIKKELRLVKDVNRKYKVGIVFDSGDKNRISETFDVKEKVEILVNIDHHPTNNNFGDINIVDPKAASVTEILYEIIRKLKYEISLNVAECILTGLITDTGSFRFSNTSYKSLKIASELVKKGANISKISKEIYEKRRMSSLKLMGISLSRLQLYKNIGWSFIEEEDLKNNNASHEDIEGIIDLLRTLREADIVVLFYPYNKERVKVSLRSKKDKIDVGKLALKFGGGGHKEAAGFQINRNEINSYQDFIKKIDEYINSDEWVFTYK

pLDDT: mean 92.06, std 9.92, range [26.02, 98.88]

Solvent-accessible surface area (backbone atoms only — not comparable to full-atom values): 34369 Å² total; per-residue (Å²): 128,59,75,66,58,54,53,54,50,53,50,50,49,50,51,57,72,75,51,52,55,37,37,39,37,37,30,61,80,58,52,47,28,33,50,13,35,49,50,21,51,42,51,50,36,43,74,68,71,36,48,57,31,37,51,49,80,54,80,77,55,75,55,55,51,83,72,61,85,61,91,72,55,72,35,69,67,83,91,58,74,35,60,31,27,38,37,29,53,46,48,44,74,71,47,46,38,93,85,58,62,67,73,77,35,26,75,38,38,36,31,36,24,27,50,79,75,42,69,65,87,34,81,41,63,54,68,41,57,82,42,52,22,40,14,51,53,49,52,52,50,37,54,74,71,66,52,84,79,46,60,70,30,31,42,20,28,47,42,2,42,33,55,57,12,60,42,54,33,34,81,55,47,43,37,62,59,30,39,50,49,14,53,33,33,66,69,62,29,55,54,25,62,53,38,38,49,61,62,33,54,37,49,70,37,21,46,37,49,40,10,50,26,34,64,52,54,42,73,58,88,42,35,28,34,31,53,50,51,67,64,58,29,63,76,47,76,38,57,76,76,37,54,64,65,42,62,61,60,54,52,17,32,45,73,32,44,31,28,39,34,38,31,65,66,53,98,58,32,31,32,37,40,36,38,34,75,39,90,85,46,48,35,12,65,56,19,42,77,56,75,30,37,62,41,52,47,41,17,28,31,59,43,52,49,89,74,50,91,41,74,67,57,50,50,53,51,51,52,50,49,65,71,29,76,77,47,60,60,70,78,108,129,58,74,65,60,54,53,53,50,52,50,50,50,49,52,59,72,74,49,52,53,36,37,37,37,35,31,61,80,59,52,48,26,32,51,13,35,49,50,20,50,42,51,50,36,42,76,69,72,36,48,58,31,37,52,50,79,55,82,78,57,76,56,55,50,84,72,60,84,60,91,72,55,72,34,70,66,84,89,59,75,36,60,33,28,39,36,30,53,45,49,46,75,70,46,47,38,93,84,58,62,67,72,77,38,26,74,39,38,36,30,38,23,26,51,82,77,41,70,66,86,33,81,40,63,54,67,41,57,80,42,50,22,41,13,52,51,49,52,52,51,38,55,74,70,66,52,84,78,47,61,71,31,31,42,21,28,47,42,2,41,32,54,57,13,59,41,54,33,34,78,57,46,42,37,64,58,32,38,49,48,15,52,33,34,66,68,62,29,54,55,26,62,52,39,39,48,59,61,32,51,37,49,70,38,22,45,36,49,40,11,51,28,34,65,52,53,41,73,58,89,41,35,27,35,31,52,51,50,68,63,57,30,63,77,46,75,38,58,76,75,36,54,63,66,43,61,60,61,56,51,16,33,45,71,32,43,31,26,39,34,39,31,67,67,53,98,59,32,32,32,38,40,36,38,34,76,38,89,83,46,48,34,12,63,55,19,43,77,54,75,31,37,62,39,51,47,41,17,28,31,58,43,53,49,88,76,51,92,41,74,67,57,51,50,52,50,51,53,49,49,66,71,29,74,79,48,58,57,70,76,109

Nearest PDB structures (foldseek):
  8ioo-assembly1_A  TM=7.602E-01  e=6.455E-29  Deinococcus radiodurans
  5izo-assembly2_B  TM=7.697E-01  e=1.104E-28  Bacillus subtilis subsp. subtilis str. 168
  5j21-assembly2_B  TM=7.767E-01  e=1.128E-27  Bacillus subtilis subsp. subtilis str. 168
  5j21-assembly1_A  TM=8.660E-01  e=2.655E-26  Bacillus subtilis subsp. subtilis str. 168
  8iu7-assembly1_B-3  TM=7.423E-01  e=5.856E-28  Staphylococcus aureus